Protein AF-0000000080763235 (afdb_homodimer)

Structure (mmCIF, N/CA/C/O backbone):
data_AF-0000000080763235-model_v1
#
loop_
_entity.id
_entity.type
_entity.pdbx_description
1 polymer 'Spermidine/putrescine ABC transporter, permease protein'
#
loop_
_atom_site.group_PDB
_atom_site.id
_atom_site.type_symbol
_atom_site.label_atom_id
_atom_site.label_alt_id
_atom_site.label_comp_id
_atom_site.label_asym_id
_atom_site.label_entity_id
_atom_site.label_seq_id
_atom_site.pdbx_PDB_ins_code
_atom_site.Cartn_x
_atom_site.Cartn_y
_atom_site.Cartn_z
_atom_site.occupancy
_atom_site.B_iso_or_equiv
_atom_site.auth_seq_id
_atom_site.auth_comp_id
_atom_site.auth_asym_id
_atom_site.auth_atom_id
_atom_site.pdbx_PDB_model_num
ATOM 1 N N . MET A 1 1 ? -54.823 -17.238 -2.303 1 27.61 1 MET A N 1
ATOM 2 C CA . MET A 1 1 ? -54.153 -17.139 -3.596 1 27.61 1 MET A CA 1
ATOM 3 C C . MET A 1 1 ? -52.84 -16.373 -3.471 1 27.61 1 MET A C 1
ATOM 5 O O . MET A 1 1 ? -52.144 -16.158 -4.465 1 27.61 1 MET A O 1
ATOM 9 N N . GLY A 1 2 ? -52.607 -15.569 -2.425 1 39.25 2 GLY A N 1
ATOM 10 C CA . GLY A 1 2 ? -51.455 -14.776 -2.026 1 39.25 2 GLY A CA 1
ATOM 11 C C . GLY A 1 2 ? -50.253 -15.62 -1.646 1 39.25 2 GLY A C 1
ATOM 12 O O . GLY A 1 2 ? -49.12 -15.134 -1.652 1 39.25 2 GLY A O 1
ATOM 13 N N . GLY A 1 3 ? -50.423 -16.746 -1.035 1 42.85 3 GLY A N 1
ATOM 14 C CA . GLY A 1 3 ? -49.399 -17.652 -0.54 1 42.85 3 GLY A CA 1
ATOM 15 C C . GLY A 1 3 ? -48.597 -18.308 -1.647 1 42.85 3 GLY A C 1
ATOM 16 O O . GLY A 1 3 ? -47.477 -18.77 -1.42 1 42.85 3 GLY A O 1
ATOM 17 N N . GLY A 1 4 ? -49.238 -18.715 -2.747 1 41.05 4 GLY A N 1
ATOM 18 C CA . GLY A 1 4 ? -48.616 -19.457 -3.832 1 41.05 4 GLY A CA 1
ATOM 19 C C . GLY A 1 4 ? -47.554 -18.661 -4.567 1 41.05 4 GLY A C 1
ATOM 20 O O . GLY A 1 4 ? -46.599 -19.231 -5.098 1 41.05 4 GLY A O 1
ATOM 21 N N . LEU A 1 5 ? -47.858 -17.323 -4.86 1 39.4 5 LEU A N 1
ATOM 22 C CA . LEU A 1 5 ? -46.935 -16.456 -5.584 1 39.4 5 LEU A CA 1
ATOM 23 C C . LEU A 1 5 ? -45.655 -16.236 -4.784 1 39.4 5 LEU A C 1
ATOM 25 O O . LEU A 1 5 ? -44.579 -16.064 -5.362 1 39.4 5 LEU A O 1
ATOM 29 N N . GLU A 1 6 ? -45.792 -16.162 -3.486 1 39.13 6 GLU A N 1
ATOM 30 C CA . GLU A 1 6 ? -44.6 -16.044 -2.651 1 39.13 6 GLU A CA 1
ATOM 31 C C . GLU A 1 6 ? -43.714 -17.28 -2.775 1 39.13 6 GLU A C 1
ATOM 33 O O . GLU A 1 6 ? -42.487 -17.169 -2.818 1 39.13 6 GLU A O 1
ATOM 38 N N . ASN A 1 7 ? -44.302 -18.42 -2.758 1 42.84 7 ASN A N 1
ATOM 39 C CA . ASN A 1 7 ? -43.557 -19.669 -2.88 1 42.84 7 ASN A CA 1
ATOM 40 C C . ASN A 1 7 ? -42.893 -19.795 -4.248 1 42.84 7 ASN A C 1
ATOM 42 O O . ASN A 1 7 ? -41.816 -20.382 -4.369 1 42.84 7 ASN A O 1
ATOM 46 N N . LEU A 1 8 ? -43.574 -19.42 -5.34 1 42.77 8 LEU A N 1
ATOM 47 C CA . LEU A 1 8 ? -42.983 -19.483 -6.673 1 42.77 8 LEU A CA 1
ATOM 48 C C . LEU A 1 8 ? -41.839 -18.484 -6.809 1 42.77 8 LEU A C 1
ATOM 50 O O . LEU A 1 8 ? -40.87 -18.738 -7.527 1 42.77 8 LEU A O 1
ATOM 54 N N . MET A 1 9 ? -41.95 -17.342 -6.162 1 41.04 9 MET A N 1
ATOM 55 C CA . MET A 1 9 ? -40.923 -16.304 -6.171 1 41.04 9 MET A CA 1
ATOM 56 C C . MET A 1 9 ? -39.684 -16.758 -5.406 1 41.04 9 MET A C 1
ATOM 58 O O . MET A 1 9 ? -38.562 -16.395 -5.764 1 41.04 9 MET A O 1
ATOM 62 N N . GLU A 1 10 ? -39.955 -17.441 -4.335 1 45.32 10 GLU A N 1
ATOM 63 C CA . GLU A 1 10 ? -38.859 -18.063 -3.598 1 45.32 10 GLU A CA 1
ATOM 64 C C . GLU A 1 10 ? -38.192 -19.161 -4.422 1 45.32 10 GLU A C 1
ATOM 66 O O . GLU A 1 10 ? -36.979 -19.36 -4.335 1 45.32 10 GLU A O 1
ATOM 71 N N . GLN A 1 11 ? -39.014 -19.91 -5.12 1 45.83 11 GLN A N 1
ATOM 72 C CA . GLN A 1 11 ? -38.477 -20.958 -5.981 1 45.83 11 GLN A CA 1
ATOM 73 C C . GLN A 1 11 ? -37.595 -20.371 -7.079 1 45.83 11 GLN A C 1
ATOM 75 O O . GLN A 1 11 ? -36.571 -20.956 -7.439 1 45.83 11 GLN A O 1
ATOM 80 N N . SER A 1 12 ? -38.027 -19.289 -7.659 1 48.42 12 SER A N 1
ATOM 81 C CA . SER A 1 12 ? -37.332 -18.672 -8.784 1 48.42 12 SER A CA 1
ATOM 82 C C . SER A 1 12 ? -35.978 -18.113 -8.358 1 48.42 12 SER A C 1
ATOM 84 O O . SER A 1 12 ? -35.004 -18.191 -9.11 1 48.42 12 SER A O 1
ATOM 86 N N . TRP A 1 13 ? -35.988 -17.639 -7.222 1 47.38 13 TRP A N 1
ATOM 87 C CA . TRP A 1 13 ? -34.677 -17.23 -6.728 1 47.38 13 TRP A CA 1
ATOM 88 C C . TRP A 1 13 ? -33.84 -18.444 -6.336 1 47.38 13 TRP A C 1
ATOM 90 O O . TRP A 1 13 ? -32.608 -18.384 -6.341 1 47.38 13 TRP A O 1
ATOM 100 N N . LYS A 1 14 ? -34.611 -19.468 -5.812 1 49.83 14 LYS A N 1
ATOM 101 C CA . LYS A 1 14 ? -33.87 -20.699 -5.555 1 49.83 14 LYS A CA 1
ATOM 102 C C . LYS A 1 14 ? -33.184 -21.203 -6.822 1 49.83 14 LYS A C 1
ATOM 104 O O . LYS A 1 14 ? -32.076 -21.74 -6.763 1 49.83 14 LYS A O 1
ATOM 109 N N . GLN A 1 15 ? -33.903 -21.258 -7.848 1 51.08 15 GLN A N 1
ATOM 110 C CA . GLN A 1 15 ? -33.287 -21.564 -9.135 1 51.08 15 GLN A CA 1
ATOM 111 C C . GLN A 1 15 ? -32.194 -20.556 -9.476 1 51.08 15 GLN A C 1
ATOM 113 O O . GLN A 1 15 ? -31.218 -20.894 -10.148 1 51.08 15 GLN A O 1
ATOM 118 N N . ALA A 1 16 ? -32.297 -19.381 -8.994 1 52.48 16 ALA A N 1
ATOM 119 C CA . ALA A 1 16 ? -31.329 -18.295 -9.117 1 52.48 16 ALA A CA 1
ATOM 120 C C . ALA A 1 16 ? -30.116 -18.537 -8.224 1 52.48 16 ALA A C 1
ATOM 122 O O . ALA A 1 16 ? -29.006 -18.104 -8.543 1 52.48 16 ALA A O 1
ATOM 123 N N . LYS A 1 17 ? -30.457 -19.299 -7.274 1 53.36 17 LYS A N 1
ATOM 124 C CA . LYS A 1 17 ? -29.344 -19.641 -6.394 1 53.36 17 LYS A CA 1
ATOM 125 C C . LYS A 1 17 ? -28.231 -20.346 -7.164 1 53.36 17 LYS A C 1
ATOM 127 O O . LYS A 1 17 ? -27.048 -20.134 -6.89 1 53.36 17 LYS A O 1
ATOM 132 N N . ALA A 1 18 ? -28.737 -21.293 -8.023 1 55.39 18 ALA A N 1
ATOM 133 C CA . ALA A 1 18 ? -27.737 -21.988 -8.829 1 55.39 18 ALA A CA 1
ATOM 134 C C . ALA A 1 18 ? -26.921 -21.001 -9.66 1 55.39 18 ALA A C 1
ATOM 136 O O . ALA A 1 18 ? -25.705 -21.154 -9.798 1 55.39 18 ALA A O 1
ATOM 137 N N . VAL A 1 19 ? -27.613 -20.064 -10.225 1 56.13 19 VAL A N 1
ATOM 138 C CA . VAL A 1 19 ? -26.92 -19.076 -11.045 1 56.13 19 VAL A CA 1
ATOM 139 C C . VAL A 1 19 ? -25.998 -18.232 -10.169 1 56.13 19 VAL A C 1
ATOM 141 O O . VAL A 1 19 ? -24.858 -17.95 -10.547 1 56.13 19 VAL A O 1
ATOM 144 N N . PHE A 1 20 ? -26.54 -17.957 -9.072 1 58.16 20 PHE A N 1
ATOM 145 C CA . PHE A 1 20 ? -25.737 -17.158 -8.154 1 58.16 20 PHE A CA 1
ATOM 146 C C . PHE A 1 20 ? -24.589 -17.981 -7.583 1 58.16 20 PHE A C 1
ATOM 148 O O . PHE A 1 20 ? -23.472 -17.481 -7.437 1 58.16 20 PHE A O 1
ATOM 155 N N . ALA A 1 21 ? -24.972 -19.231 -7.297 1 57.74 21 ALA A N 1
ATOM 156 C CA . ALA A 1 21 ? -23.896 -20.118 -6.866 1 57.74 21 ALA A CA 1
ATOM 157 C C . ALA A 1 21 ? -22.85 -20.286 -7.964 1 57.74 21 ALA A C 1
ATOM 159 O O . ALA A 1 21 ? -21.648 -20.309 -7.688 1 57.74 21 ALA A O 1
ATOM 160 N N . ALA A 1 22 ? -23.304 -20.406 -9.133 1 60.34 22 ALA A N 1
ATOM 161 C CA . ALA A 1 22 ? -22.394 -20.495 -10.272 1 60.34 22 ALA A CA 1
ATOM 162 C C . ALA A 1 22 ? -21.587 -19.209 -10.432 1 60.34 22 ALA A C 1
ATOM 164 O O . ALA A 1 22 ? -20.424 -19.246 -10.838 1 60.34 22 ALA A O 1
ATOM 165 N N . ALA A 1 23 ? -22.267 -18.159 -10.005 1 60.14 23 ALA A N 1
ATOM 166 C CA . ALA A 1 23 ? -21.572 -16.877 -10.082 1 60.14 23 ALA A CA 1
ATOM 167 C C . ALA A 1 23 ? -20.553 -16.736 -8.956 1 60.14 23 ALA A C 1
ATOM 169 O O . ALA A 1 23 ? -19.53 -16.066 -9.116 1 60.14 23 ALA A O 1
ATOM 170 N N . LEU A 1 24 ? -20.839 -17.436 -7.895 1 64.59 24 LEU A N 1
ATOM 171 C CA . LEU A 1 24 ? -19.959 -17.38 -6.733 1 64.59 24 LEU A CA 1
ATOM 172 C C . LEU A 1 24 ? -18.776 -18.328 -6.901 1 64.59 24 LEU A C 1
ATOM 174 O O . LEU A 1 24 ? -17.733 -18.144 -6.269 1 64.59 24 LEU A O 1
ATOM 178 N N . GLY A 1 25 ? -18.975 -19.296 -7.677 1 70.27 25 GLY A N 1
ATOM 179 C CA . GLY A 1 25 ? -17.991 -20.356 -7.828 1 70.27 25 GLY A CA 1
ATOM 180 C C . GLY A 1 25 ? -16.63 -19.849 -8.266 1 70.27 25 GLY A C 1
ATOM 181 O O . GLY A 1 25 ? -15.64 -20.02 -7.553 1 70.27 25 GLY A O 1
ATOM 182 N N . PRO A 1 26 ? -16.573 -19.066 -9.23 1 66.28 26 PRO A N 1
ATOM 183 C CA . PRO A 1 26 ? -15.272 -18.704 -9.798 1 66.28 26 PRO A CA 1
ATOM 184 C C . PRO A 1 26 ? -14.474 -17.768 -8.895 1 66.28 26 PRO A C 1
ATOM 186 O O . PRO A 1 26 ? -13.304 -18.032 -8.605 1 66.28 26 PRO A O 1
ATOM 189 N N . PRO A 1 27 ? -15.161 -16.765 -8.355 1 66.29 27 PRO A N 1
ATOM 190 C CA . PRO A 1 27 ? -14.357 -15.884 -7.504 1 66.29 27 PRO A CA 1
ATOM 191 C C . PRO A 1 27 ? -13.922 -16.556 -6.204 1 66.29 27 PRO A C 1
ATOM 193 O O . PRO A 1 27 ? -12.813 -16.314 -5.721 1 66.29 27 PRO A O 1
ATOM 196 N N . LEU A 1 28 ? -14.781 -17.341 -5.685 1 72.82 28 LEU A N 1
ATOM 197 C CA . LEU A 1 28 ? -14.415 -18.046 -4.461 1 72.82 28 LEU A CA 1
ATOM 198 C C . LEU A 1 28 ? -13.299 -19.051 -4.726 1 72.82 28 LEU A C 1
ATOM 200 O O . LEU A 1 28 ? -12.39 -19.205 -3.908 1 72.82 28 LEU A O 1
ATOM 204 N N . VAL A 1 29 ? -13.439 -19.611 -5.853 1 75.4 29 VAL A N 1
ATOM 205 C CA . VAL A 1 29 ? -12.394 -20.55 -6.247 1 75.4 29 VAL A CA 1
ATOM 206 C C . VAL A 1 29 ? -11.07 -19.809 -6.419 1 75.4 29 VAL A C 1
ATOM 208 O O . VAL A 1 29 ? -10.019 -20.297 -5.999 1 75.4 29 VAL A O 1
ATOM 211 N N . TRP A 1 30 ? -11.18 -18.604 -6.914 1 72.96 30 TRP A N 1
ATOM 212 C CA . TRP A 1 30 ? -9.989 -17.781 -7.096 1 72.96 30 TRP A CA 1
ATOM 213 C C . TRP A 1 30 ? -9.355 -17.436 -5.752 1 72.96 30 TRP A C 1
ATOM 215 O O . TRP A 1 30 ? -8.142 -17.577 -5.577 1 72.96 30 TRP A O 1
ATOM 225 N N . LEU A 1 31 ? -10.179 -17.023 -4.865 1 74.56 31 LEU A N 1
ATOM 226 C CA . LEU A 1 31 ? -9.687 -16.632 -3.549 1 74.56 31 LEU A CA 1
ATOM 227 C C . LEU A 1 31 ? -9.062 -17.821 -2.827 1 74.56 31 LEU A C 1
ATOM 229 O O . LEU A 1 31 ? -8.001 -17.692 -2.212 1 74.56 31 LEU A O 1
ATOM 233 N N . VAL A 1 32 ? -9.706 -18.946 -2.946 1 78.21 32 VAL A N 1
ATOM 234 C CA . VAL A 1 32 ? -9.208 -20.134 -2.259 1 78.21 32 VAL A CA 1
ATOM 235 C C . VAL A 1 32 ? -7.93 -20.624 -2.936 1 78.21 32 VAL A C 1
ATOM 237 O O . VAL A 1 32 ? -6.93 -20.892 -2.266 1 78.21 32 VAL A O 1
ATOM 240 N N . LEU A 1 33 ? -7.938 -20.658 -4.235 1 78.19 33 LEU A N 1
ATOM 241 C CA . LEU A 1 33 ? -6.833 -21.246 -4.985 1 78.19 33 LEU A CA 1
ATOM 242 C C . LEU A 1 33 ? -5.627 -20.314 -4.997 1 78.19 33 LEU A C 1
ATOM 244 O O . LEU A 1 33 ? -4.484 -20.769 -4.917 1 78.19 33 LEU A O 1
ATOM 248 N N . PHE A 1 34 ? -5.966 -19.018 -4.993 1 75.7 34 PHE A N 1
ATOM 249 C CA . PHE A 1 34 ? -4.828 -18.137 -5.229 1 75.7 34 PHE A CA 1
ATOM 250 C C . PHE A 1 34 ? -4.508 -17.321 -3.982 1 75.7 34 PHE A C 1
ATOM 252 O O . PHE A 1 34 ? -3.519 -16.586 -3.951 1 75.7 34 PHE A O 1
ATOM 259 N N . PHE A 1 35 ? -5.314 -17.435 -3.033 1 80.38 35 PHE A N 1
ATOM 260 C CA . PHE A 1 35 ? -4.986 -16.746 -1.791 1 80.38 35 PHE A CA 1
ATOM 261 C C . PHE A 1 35 ? -4.783 -17.743 -0.656 1 80.38 35 PHE A C 1
ATOM 263 O O . PHE A 1 35 ? -3.669 -17.9 -0.152 1 80.38 35 PHE A O 1
ATOM 270 N N . LEU A 1 36 ? -5.776 -18.568 -0.338 1 85.18 36 LEU A N 1
ATOM 271 C CA . LEU A 1 36 ? -5.723 -19.442 0.829 1 85.18 36 LEU A CA 1
ATOM 272 C C . LEU A 1 36 ? -4.726 -20.575 0.614 1 85.18 36 LEU A C 1
ATOM 274 O O . LEU A 1 36 ? -3.979 -20.932 1.528 1 85.18 36 LEU A O 1
ATOM 278 N N . ALA A 1 37 ? -4.681 -21.071 -0.593 1 89.2 37 ALA A N 1
ATOM 279 C CA . ALA A 1 37 ? -3.796 -22.2 -0.867 1 89.2 37 ALA A CA 1
ATOM 280 C C . ALA A 1 37 ? -2.331 -21.782 -0.779 1 89.2 37 ALA A C 1
ATOM 282 O O . ALA A 1 37 ? -1.54 -22.414 -0.075 1 89.2 37 ALA A O 1
ATOM 283 N N . PRO A 1 38 ? -2.011 -20.673 -1.417 1 91.03 38 PRO A N 1
ATOM 284 C CA . PRO A 1 38 ? -0.614 -20.246 -1.297 1 91.03 38 PRO A CA 1
ATOM 285 C C . PRO A 1 38 ? -0.21 -19.948 0.145 1 91.03 38 PRO A C 1
ATOM 287 O O . PRO A 1 38 ? 0.897 -20.296 0.563 1 91.03 38 PRO A O 1
ATOM 290 N N . MET A 1 39 ? -1.085 -19.383 0.829 1 91.84 39 MET A N 1
ATOM 291 C CA . MET A 1 39 ? -0.8 -19.057 2.224 1 91.84 39 MET A CA 1
ATOM 292 C C . MET A 1 39 ? -0.657 -20.324 3.06 1 91.84 39 MET A C 1
ATOM 294 O O . MET A 1 39 ? 0.182 -20.388 3.96 1 91.84 39 MET A O 1
ATOM 298 N N . ALA A 1 40 ? -1.469 -21.314 2.76 1 93.34 40 ALA A N 1
ATOM 299 C CA . ALA A 1 40 ? -1.396 -22.589 3.469 1 93.34 40 ALA A CA 1
ATOM 300 C C . ALA A 1 40 ? -0.072 -23.296 3.191 1 93.34 40 ALA A C 1
ATOM 302 O O . ALA A 1 40 ? 0.506 -23.918 4.086 1 93.34 40 ALA A O 1
ATOM 303 N N . ILE A 1 41 ? 0.383 -23.156 2.014 1 92.53 41 ILE A N 1
ATOM 304 C CA . ILE A 1 41 ? 1.646 -23.774 1.625 1 92.53 41 ILE A CA 1
ATOM 305 C C . ILE A 1 41 ? 2.796 -23.122 2.388 1 92.53 41 ILE A C 1
ATOM 307 O O . ILE A 1 41 ? 3.645 -23.814 2.956 1 92.53 41 ILE A O 1
ATOM 311 N N . VAL A 1 42 ? 2.775 -21.81 2.426 1 93.13 42 VAL A N 1
ATOM 312 C CA . VAL A 1 42 ? 3.83 -21.093 3.135 1 93.13 42 VAL A CA 1
ATOM 313 C C . VAL A 1 42 ? 3.74 -21.387 4.63 1 93.13 42 VAL A C 1
ATOM 315 O O . VAL A 1 42 ? 4.762 -21.482 5.314 1 93.13 42 VAL A O 1
ATOM 318 N N . TRP A 1 43 ? 2.524 -21.525 5.102 1 95.57 43 TRP A N 1
ATOM 319 C CA . TRP A 1 43 ? 2.344 -21.912 6.497 1 95.57 43 TRP A CA 1
ATOM 320 C C . TRP A 1 43 ? 2.953 -23.285 6.764 1 95.57 43 TRP A C 1
ATOM 322 O O . TRP A 1 43 ? 3.613 -23.49 7.785 1 95.57 43 TRP A O 1
ATOM 332 N N . ALA A 1 44 ? 2.774 -24.228 5.881 1 95.35 44 ALA A N 1
ATOM 333 C CA . ALA A 1 44 ? 3.354 -25.562 6.015 1 95.35 44 ALA A CA 1
ATOM 334 C C . ALA A 1 44 ? 4.879 -25.503 5.987 1 95.35 44 ALA A C 1
ATOM 336 O O . ALA A 1 44 ? 5.548 -26.229 6.725 1 95.35 44 ALA A O 1
ATOM 337 N N . TYR A 1 45 ? 5.413 -24.621 5.14 1 95.17 45 TYR A N 1
ATOM 338 C CA . TYR A 1 45 ? 6.859 -24.45 5.051 1 95.17 45 TYR A CA 1
ATOM 339 C C . TYR A 1 45 ? 7.442 -24.029 6.394 1 95.17 45 TYR A C 1
ATOM 341 O O . TYR A 1 45 ? 8.592 -24.346 6.706 1 95.17 45 TYR A O 1
ATOM 349 N N . SER A 1 46 ? 6.619 -23.313 7.209 1 96.95 46 SER A N 1
ATOM 350 C CA . SER A 1 46 ? 7.112 -22.806 8.486 1 96.95 46 SER A CA 1
ATOM 351 C C . SER A 1 46 ? 7.456 -23.947 9.437 1 96.95 46 SER A C 1
ATOM 353 O O . SER A 1 46 ? 8.171 -23.747 10.421 1 96.95 46 SER A O 1
ATOM 355 N N . PHE A 1 47 ? 6.968 -25.156 9.141 1 97.54 47 PHE A N 1
ATOM 356 C CA . PHE A 1 47 ? 7.236 -26.326 9.97 1 97.54 47 PHE A CA 1
ATOM 357 C C . PHE A 1 47 ? 8.237 -27.253 9.292 1 97.54 47 PHE A C 1
ATOM 359 O O . PHE A 1 47 ? 8.33 -28.433 9.635 1 97.54 47 PHE A O 1
ATOM 366 N N . GLY A 1 48 ? 9.002 -26.708 8.299 1 95.92 48 GLY A N 1
ATOM 367 C CA . GLY A 1 48 ? 9.927 -27.539 7.544 1 95.92 48 GLY A CA 1
ATOM 368 C C . GLY A 1 48 ? 11.363 -27.057 7.625 1 95.92 48 GLY A C 1
ATOM 369 O O . GLY A 1 48 ? 11.708 -26.26 8.5 1 95.92 48 GLY A O 1
ATOM 370 N N . HIS A 1 49 ? 12.203 -27.688 6.813 1 94.97 49 HIS A N 1
ATOM 371 C CA . HIS A 1 49 ? 13.604 -27.309 6.664 1 94.97 49 HIS A CA 1
ATOM 372 C C .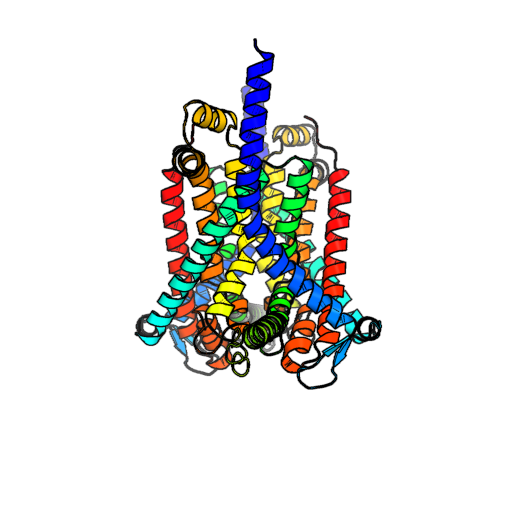 HIS A 1 49 ? 14.08 -27.511 5.23 1 94.97 49 HIS A C 1
ATOM 374 O O . HIS A 1 49 ? 13.47 -28.265 4.468 1 94.97 49 HIS A O 1
ATOM 380 N N . ASN A 1 50 ? 15.09 -26.783 4.9 1 92.61 50 ASN A N 1
ATOM 381 C CA . ASN A 1 50 ? 15.648 -26.881 3.556 1 92.61 50 ASN A CA 1
ATOM 382 C C . ASN A 1 50 ? 16.41 -28.189 3.36 1 92.61 50 ASN A C 1
ATOM 384 O O . ASN A 1 50 ? 17.257 -28.548 4.18 1 92.61 50 ASN A O 1
ATOM 388 N N . VAL A 1 51 ? 16.114 -29.056 2.428 1 90.44 51 VAL A N 1
ATOM 389 C CA . VAL A 1 51 ? 16.854 -30.263 2.078 1 90.44 51 VAL A CA 1
ATOM 390 C C . VAL A 1 51 ? 17.707 -30.005 0.838 1 90.44 51 VAL A C 1
ATOM 392 O O . VAL A 1 51 ? 18.779 -30.594 0.681 1 90.44 51 VAL A O 1
ATOM 395 N N . GLY A 1 52 ? 17.67 -28.84 0.144 1 82.7 52 GLY A N 1
ATOM 396 C CA . GLY A 1 52 ? 18.399 -28.383 -1.028 1 82.7 52 GLY A CA 1
ATOM 397 C C . GLY A 1 52 ? 18.154 -26.92 -1.35 1 82.7 52 GLY A C 1
ATOM 398 O O . GLY A 1 52 ? 17.709 -26.156 -0.49 1 82.7 52 GLY A O 1
ATOM 399 N 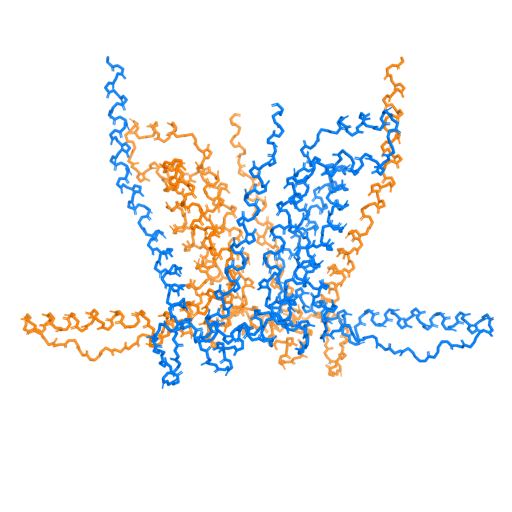N . LEU A 1 53 ? 18.598 -26.695 -2.493 1 74.17 53 LEU A N 1
ATOM 400 C CA . LEU A 1 53 ? 18.496 -25.298 -2.902 1 74.17 53 LEU A CA 1
AT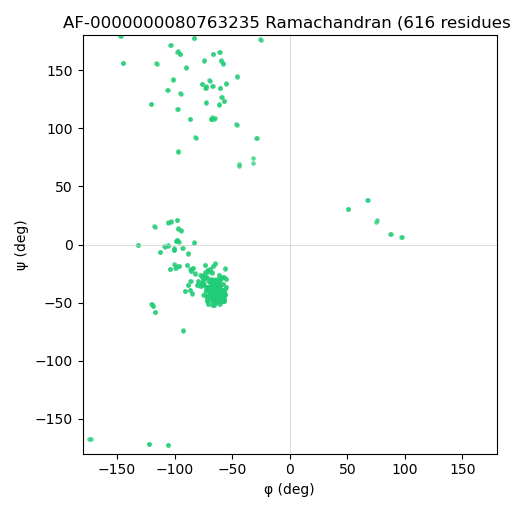OM 401 C C . LEU A 1 53 ? 17.041 -24.902 -3.128 1 74.17 53 LEU A C 1
ATOM 403 O O . LEU A 1 53 ? 16.653 -23.765 -2.854 1 74.17 53 LEU A O 1
ATOM 407 N N . THR A 1 54 ? 16.201 -25.878 -3.547 1 77 54 THR A N 1
ATOM 408 C CA . THR A 1 54 ? 14.84 -25.496 -3.905 1 77 54 THR A CA 1
ATOM 409 C C . THR A 1 54 ? 13.825 -26.421 -3.239 1 77 54 THR A C 1
ATOM 411 O O . THR A 1 54 ? 12.615 -26.228 -3.38 1 77 54 THR A O 1
ATOM 414 N N . GLU A 1 55 ? 14.357 -27.343 -2.511 1 85.55 55 GLU A N 1
ATOM 415 C CA . GLU A 1 55 ? 13.461 -28.337 -1.928 1 85.55 55 GLU A CA 1
ATOM 416 C C . GLU A 1 55 ? 13.28 -28.106 -0.431 1 85.55 55 GLU A C 1
ATOM 418 O O . GLU A 1 55 ? 14.249 -27.844 0.284 1 85.55 55 GLU A O 1
ATOM 423 N N . ILE A 1 56 ? 12.006 -28.15 -0.057 1 90.89 56 ILE A N 1
ATOM 424 C CA . ILE A 1 56 ? 11.648 -27.956 1.344 1 90.89 56 ILE A CA 1
ATOM 425 C C . ILE A 1 56 ? 10.918 -29.192 1.866 1 90.89 56 ILE A C 1
ATOM 427 O O . ILE A 1 56 ? 9.955 -29.658 1.252 1 90.89 56 ILE A O 1
ATOM 431 N N . ALA A 1 57 ? 11.479 -29.791 2.897 1 92.65 57 ALA A N 1
ATOM 432 C CA . ALA A 1 57 ? 10.832 -30.922 3.556 1 92.65 57 ALA A CA 1
ATOM 433 C C . ALA A 1 57 ? 10.024 -30.462 4.766 1 92.65 57 ALA A C 1
ATOM 435 O O . ALA A 1 57 ? 10.532 -29.729 5.618 1 92.65 57 ALA A O 1
ATOM 436 N N . ILE A 1 58 ? 8.824 -30.927 4.766 1 92.84 58 ILE A N 1
ATOM 437 C CA . ILE A 1 58 ? 7.966 -30.584 5.895 1 92.84 58 ILE A CA 1
ATOM 438 C C . ILE A 1 58 ? 8.176 -31.588 7.026 1 92.84 58 ILE A C 1
ATOM 440 O O . ILE A 1 58 ? 7.841 -32.767 6.888 1 92.84 58 ILE A O 1
ATOM 444 N N . SER A 1 59 ? 8.795 -31.196 8.072 1 91.58 59 SER A N 1
ATOM 445 C CA . SER A 1 59 ? 9.13 -32.074 9.188 1 91.58 59 SER A CA 1
ATOM 446 C C . SER A 1 59 ? 8.087 -31.983 10.296 1 91.58 59 SER A C 1
ATOM 448 O O . SER A 1 59 ? 7.993 -32.874 11.143 1 91.58 59 SER A O 1
ATOM 450 N N . GLY A 1 60 ? 7.304 -30.951 10.298 1 91.88 60 GLY A N 1
ATOM 451 C CA . GLY A 1 60 ? 6.279 -30.788 11.316 1 91.88 60 GLY A CA 1
ATOM 452 C C . GLY A 1 60 ? 6.836 -30.362 12.661 1 91.88 60 GLY A C 1
ATOM 453 O O . GLY A 1 60 ? 6.177 -30.52 13.69 1 91.88 60 GLY A O 1
ATOM 454 N N . THR A 1 61 ? 8.029 -29.834 12.645 1 91.66 61 THR A N 1
ATOM 455 C CA . THR A 1 61 ? 8.651 -29.4 13.891 1 91.66 61 THR A CA 1
ATOM 456 C C . THR A 1 61 ? 8.449 -27.902 14.103 1 91.66 61 THR A C 1
ATOM 458 O O . THR A 1 61 ? 8.081 -27.182 13.172 1 91.66 61 THR A O 1
ATOM 461 N N . PHE A 1 62 ? 8.73 -27.492 15.345 1 95.85 62 PHE A N 1
ATOM 462 C CA . PHE A 1 62 ? 8.578 -26.087 15.704 1 95.85 62 PHE A CA 1
ATOM 463 C C . PHE A 1 62 ? 9.935 -25.395 15.768 1 95.85 62 PHE A C 1
ATOM 465 O O . PHE A 1 62 ? 10.072 -24.343 16.396 1 95.85 62 PHE A O 1
ATOM 472 N N . HIS A 1 63 ? 10.896 -25.974 15.14 1 96.24 63 HIS A N 1
ATOM 473 C CA . HIS A 1 63 ? 12.266 -25.477 15.206 1 96.24 63 HIS A CA 1
ATOM 474 C C . HIS A 1 63 ? 12.358 -24.045 14.691 1 96.24 63 HIS A C 1
ATOM 476 O O . HIS A 1 63 ? 13.041 -23.209 15.288 1 96.24 63 HIS A O 1
ATOM 482 N N . ASN A 1 64 ? 11.665 -23.754 13.609 1 97.62 64 ASN A N 1
ATOM 483 C CA . ASN A 1 64 ? 11.711 -22.412 13.036 1 97.62 64 ASN A CA 1
ATOM 484 C C . ASN A 1 64 ? 11.065 -21.385 13.962 1 97.62 64 ASN A C 1
ATOM 486 O O . ASN A 1 64 ? 11.53 -20.248 14.054 1 97.62 64 ASN A O 1
ATOM 490 N N . TYR A 1 65 ? 10.067 -21.821 14.64 1 97.28 65 TYR A N 1
ATOM 491 C CA . TYR A 1 65 ? 9.41 -20.931 15.591 1 97.28 65 TYR A CA 1
ATOM 492 C C . TYR A 1 65 ? 10.277 -20.718 16.826 1 97.28 65 TYR A C 1
ATOM 494 O O . TYR A 1 65 ? 10.299 -19.624 17.396 1 97.28 65 TYR A O 1
ATOM 502 N N . ALA A 1 66 ? 10.948 -21.732 17.228 1 97.12 66 ALA A N 1
ATOM 503 C CA . ALA A 1 66 ? 11.891 -21.599 18.335 1 97.12 66 ALA A CA 1
ATOM 504 C C . ALA A 1 66 ? 13.008 -20.618 17.99 1 97.12 66 ALA A C 1
ATOM 506 O O . ALA A 1 66 ? 13.403 -19.8 18.823 1 97.12 66 ALA A O 1
ATOM 507 N N . ARG A 1 67 ? 13.492 -20.706 16.804 1 96.62 67 ARG A N 1
ATOM 508 C CA . ARG A 1 67 ? 14.519 -19.793 16.313 1 96.62 67 ARG A CA 1
ATOM 509 C C . ARG A 1 67 ? 13.992 -18.363 16.244 1 96.62 67 ARG A C 1
ATOM 511 O O . ARG A 1 67 ? 14.719 -17.413 16.544 1 96.62 67 ARG A O 1
ATOM 518 N N . ALA A 1 68 ? 12.773 -18.214 15.885 1 96.33 68 ALA A N 1
ATOM 519 C CA . ALA A 1 68 ? 12.152 -16.905 15.698 1 96.33 68 ALA A CA 1
ATOM 520 C C . ALA A 1 68 ? 12.01 -16.17 17.028 1 96.33 68 ALA A C 1
ATOM 522 O O . ALA A 1 68 ? 11.894 -14.942 17.056 1 96.33 68 ALA A O 1
ATOM 523 N N . ILE A 1 69 ? 11.971 -16.888 18.157 1 94.6 69 ILE A N 1
ATOM 524 C CA . ILE A 1 69 ? 11.767 -16.246 19.451 1 94.6 69 ILE A CA 1
ATOM 525 C C . ILE A 1 69 ? 13.11 -16.066 20.155 1 94.6 69 ILE A C 1
ATOM 527 O O . ILE A 1 69 ? 13.159 -15.651 21.316 1 94.6 69 ILE A O 1
ATOM 531 N N . GLU A 1 70 ? 14.171 -16.439 19.466 1 96.61 70 GLU A N 1
ATOM 532 C CA . GLU A 1 70 ? 15.488 -16.087 19.989 1 96.61 70 GLU A CA 1
ATOM 533 C C . GLU A 1 70 ? 15.627 -14.578 20.164 1 96.61 70 GLU A C 1
ATOM 535 O O . GLU A 1 70 ? 14.954 -13.804 19.48 1 96.61 70 GLU A O 1
ATOM 540 N N . PRO A 1 71 ? 16.475 -14.159 21.014 1 96.48 71 PRO A N 1
ATOM 541 C CA . PRO A 1 71 ? 16.577 -12.749 21.4 1 96.48 71 PRO A CA 1
ATOM 542 C C . PRO A 1 71 ? 16.787 -11.824 20.204 1 96.48 71 PRO A C 1
ATOM 544 O O . PRO A 1 71 ? 16.227 -10.725 20.162 1 96.48 71 PRO A O 1
ATOM 547 N N . LEU A 1 72 ? 17.52 -12.268 19.266 1 94.81 72 LEU A N 1
ATOM 548 C CA . LEU A 1 72 ? 17.817 -11.444 18.099 1 94.81 72 LEU A CA 1
ATOM 549 C C . LEU A 1 72 ? 16.538 -11.074 17.355 1 94.81 72 LEU A C 1
ATOM 551 O O . LEU A 1 72 ? 16.288 -9.897 17.089 1 94.81 72 LEU A O 1
ATOM 555 N N . TYR A 1 73 ? 15.761 -12.056 17.071 1 95.96 73 TYR A N 1
ATOM 556 C CA . TYR A 1 73 ? 14.56 -11.827 16.277 1 95.96 73 TYR A CA 1
ATOM 557 C C . TYR A 1 73 ? 13.436 -11.263 17.137 1 95.96 73 TYR A C 1
ATOM 559 O O . TYR A 1 73 ? 12.634 -10.451 16.669 1 95.96 73 TYR A O 1
ATOM 567 N N . LEU A 1 74 ? 13.413 -11.64 18.386 1 95.39 74 LEU A N 1
ATOM 568 C CA . LEU A 1 74 ? 12.42 -11.087 19.299 1 95.39 74 LEU A CA 1
ATOM 569 C C . LEU A 1 74 ? 12.613 -9.584 19.467 1 95.39 74 LEU A C 1
ATOM 571 O O . LEU A 1 74 ? 11.638 -8.831 19.528 1 95.39 74 LEU A O 1
ATOM 575 N N . LYS A 1 75 ? 13.812 -9.178 19.555 1 95.83 75 LYS A N 1
ATOM 576 C CA . LYS A 1 75 ? 14.12 -7.755 19.664 1 95.83 75 LYS A CA 1
ATOM 577 C C . LYS A 1 75 ? 13.633 -6.991 18.436 1 95.83 75 LYS A C 1
ATOM 579 O O . LYS A 1 75 ? 13.129 -5.872 18.553 1 95.83 75 LYS A O 1
ATOM 584 N N . ILE A 1 76 ? 13.75 -7.57 17.314 1 95.75 76 ILE A N 1
ATOM 585 C CA . ILE A 1 76 ? 13.341 -6.924 16.072 1 95.75 76 ILE A CA 1
ATOM 586 C C . ILE A 1 76 ? 11.817 -6.859 16.002 1 95.75 76 ILE A C 1
ATOM 588 O O . ILE A 1 76 ? 11.251 -5.862 15.548 1 95.75 76 ILE A O 1
ATOM 592 N N . PHE A 1 77 ? 11.177 -7.926 16.454 1 96.26 77 PHE A N 1
ATOM 593 C CA . PHE A 1 77 ? 9.721 -7.916 16.524 1 96.26 77 PHE A CA 1
ATOM 594 C C . PHE A 1 77 ? 9.231 -6.819 17.461 1 96.26 77 PHE A C 1
ATOM 596 O O . PHE A 1 77 ? 8.327 -6.057 17.114 1 96.26 77 PHE A O 1
ATOM 603 N N . LEU A 1 78 ? 9.809 -6.744 18.593 1 96.06 78 LEU A N 1
ATOM 604 C CA . LEU A 1 78 ? 9.41 -5.749 19.582 1 96.06 78 LEU A CA 1
ATOM 605 C C . LEU A 1 78 ? 9.686 -4.337 19.074 1 96.06 78 LEU A C 1
ATOM 607 O O . LEU A 1 78 ? 8.888 -3.425 19.3 1 96.06 78 LEU A O 1
ATOM 611 N N . LYS A 1 79 ? 10.757 -4.196 18.447 1 96.8 79 LYS A N 1
ATOM 612 C CA . LYS A 1 79 ? 11.071 -2.906 17.841 1 96.8 79 LYS A CA 1
ATOM 613 C C . LYS A 1 79 ? 10.025 -2.518 16.799 1 96.8 79 LYS A C 1
ATOM 615 O O . LYS A 1 79 ? 9.607 -1.36 16.733 1 96.8 79 LYS A O 1
ATOM 620 N N . SER A 1 80 ? 9.664 -3.488 15.984 1 97.29 80 SER A N 1
ATOM 621 C CA . SER A 1 80 ? 8.643 -3.237 14.972 1 97.29 80 SER A CA 1
ATOM 622 C C . SER A 1 80 ? 7.327 -2.805 15.609 1 97.29 80 SER A C 1
ATOM 624 O O . SER A 1 80 ? 6.672 -1.878 15.128 1 97.29 80 SER A O 1
ATOM 626 N N . VAL A 1 81 ? 6.959 -3.448 16.684 1 96.82 81 VAL A N 1
ATOM 627 C CA . VAL A 1 81 ? 5.743 -3.098 17.411 1 96.82 81 VAL A CA 1
ATOM 628 C C . VAL A 1 81 ? 5.87 -1.687 17.981 1 96.82 81 VAL A C 1
ATOM 630 O O . VAL A 1 81 ? 4.933 -0.89 17.897 1 96.82 81 VAL A O 1
ATOM 633 N N . TRP A 1 82 ? 7.018 -1.409 18.476 1 97.37 82 TRP A N 1
ATOM 634 C CA . TRP A 1 82 ? 7.275 -0.1 19.066 1 97.37 82 TRP A CA 1
ATOM 635 C C . TRP A 1 82 ? 7.215 0.996 18.008 1 97.37 82 TRP A C 1
ATOM 637 O O . TRP A 1 82 ? 6.586 2.036 18.216 1 97.37 82 TRP A O 1
ATOM 647 N N . VAL A 1 83 ? 7.823 0.802 16.911 1 98.07 83 VAL A N 1
ATOM 648 C CA . VAL A 1 83 ? 7.847 1.779 15.827 1 98.07 83 VAL A CA 1
ATOM 649 C C . VAL A 1 83 ? 6.436 1.976 15.277 1 98.07 83 VAL A C 1
ATOM 651 O O . VAL A 1 83 ? 6.011 3.108 15.031 1 98.07 83 VAL A O 1
ATOM 654 N N . ALA A 1 84 ? 5.71 0.885 15.101 1 97.69 84 ALA A N 1
ATOM 655 C CA . ALA A 1 84 ? 4.332 0.971 14.623 1 97.69 84 ALA A CA 1
ATOM 656 C C . ALA A 1 84 ? 3.45 1.714 15.623 1 97.69 84 ALA A C 1
ATOM 658 O O . ALA A 1 84 ? 2.604 2.522 15.232 1 97.69 84 ALA A O 1
ATOM 659 N N . GLY A 1 85 ? 3.679 1.396 16.882 1 97.71 85 GLY A N 1
ATOM 660 C CA . GLY A 1 85 ? 2.935 2.083 17.925 1 97.71 85 GLY A CA 1
ATOM 661 C C . GLY A 1 85 ? 3.224 3.571 17.983 1 97.71 85 GLY A C 1
ATOM 662 O O . GLY A 1 85 ? 2.302 4.385 18.079 1 97.71 85 GLY A O 1
ATOM 663 N N . LEU A 1 86 ? 4.454 3.892 17.963 1 98.31 86 LEU A N 1
ATOM 664 C CA . LEU A 1 86 ? 4.85 5.296 17.99 1 98.31 86 LEU A CA 1
ATOM 665 C C . LEU A 1 86 ? 4.315 6.035 16.768 1 98.31 86 LEU A C 1
ATOM 667 O O . LEU A 1 86 ? 3.831 7.164 16.884 1 98.31 86 LEU A O 1
ATOM 671 N N . THR A 1 87 ? 4.406 5.433 15.603 1 97.99 87 THR A N 1
ATOM 672 C CA . THR A 1 87 ? 3.858 6.001 14.376 1 97.99 87 THR A CA 1
ATOM 673 C C . THR A 1 87 ? 2.362 6.262 14.522 1 97.99 87 THR A C 1
ATOM 675 O O . THR A 1 87 ? 1.881 7.348 14.191 1 97.99 87 THR A O 1
ATOM 678 N N . THR A 1 88 ? 1.683 5.28 15.044 1 97.77 88 THR A N 1
ATOM 679 C CA . THR A 1 88 ? 0.242 5.394 15.24 1 97.77 88 THR A CA 1
ATOM 680 C C . THR A 1 88 ? -0.083 6.512 16.226 1 97.77 88 THR A C 1
ATOM 682 O O . THR A 1 88 ? -0.987 7.315 15.986 1 97.77 88 THR A O 1
ATOM 685 N N . GLY A 1 89 ? 0.668 6.556 17.311 1 97.63 89 GLY A N 1
ATOM 686 C CA . GLY A 1 89 ? 0.486 7.614 18.292 1 97.63 89 GLY A CA 1
ATOM 687 C C . GLY A 1 89 ? 0.722 9.001 17.725 1 97.63 89 GLY A C 1
ATOM 688 O O . GLY A 1 89 ? -0.057 9.922 17.978 1 97.63 89 GLY A O 1
ATOM 689 N N . LEU A 1 90 ? 1.729 9.137 16.981 1 95.92 90 LEU A N 1
ATOM 690 C CA . LEU A 1 90 ? 2.04 10.427 16.375 1 95.92 90 LEU A CA 1
ATOM 691 C C . LEU A 1 90 ? 0.975 10.819 15.356 1 95.92 90 LEU A C 1
ATOM 693 O O . LEU A 1 90 ? 0.584 11.986 15.279 1 95.92 90 LEU A O 1
ATOM 697 N N . CYS A 1 91 ? 0.519 9.856 14.576 1 95.17 91 CYS A N 1
ATOM 698 C CA . CYS A 1 91 ? -0.558 10.13 13.631 1 95.17 91 CYS A CA 1
ATOM 699 C C . CYS A 1 91 ? -1.821 10.575 14.357 1 95.17 91 CYS A C 1
ATOM 701 O O . CYS A 1 91 ? -2.566 11.419 13.856 1 95.17 91 CYS A O 1
ATOM 703 N N . LEU A 1 92 ? -2.072 9.962 15.506 1 95.03 92 LEU A N 1
ATOM 704 C CA . LEU A 1 92 ? -3.242 10.349 16.286 1 95.03 92 LEU A CA 1
ATOM 705 C C . LEU A 1 92 ? -3.098 11.773 16.812 1 95.03 92 LEU A C 1
ATOM 707 O O . LEU A 1 92 ? -4.03 12.574 16.708 1 95.03 92 LEU A O 1
ATOM 711 N N . VAL A 1 93 ? -1.953 12.092 17.324 1 92.28 93 VAL A N 1
ATOM 712 C CA . VAL A 1 93 ? -1.7 13.402 17.915 1 92.28 93 VAL A CA 1
ATOM 713 C C . VAL A 1 93 ? -1.788 14.48 16.837 1 92.28 93 VAL A C 1
ATOM 715 O O . VAL A 1 93 ? -2.351 15.553 17.069 1 92.28 93 VAL A O 1
ATOM 718 N N . ILE A 1 94 ? -1.319 14.177 15.675 1 89.93 94 ILE A N 1
ATOM 719 C CA . ILE A 1 94 ? -1.316 15.148 14.586 1 89.93 94 ILE A CA 1
ATOM 720 C C . ILE A 1 94 ? -2.667 15.128 13.874 1 89.93 94 ILE A C 1
ATOM 722 O O . ILE A 1 94 ? -3.216 16.181 13.542 1 89.93 94 ILE A O 1
ATOM 726 N N . GLY A 1 95 ? -3.192 13.929 13.661 1 91.18 95 GLY A N 1
ATOM 727 C CA . GLY A 1 95 ? -4.397 13.745 12.867 1 91.18 95 GLY A CA 1
ATOM 728 C C . GLY A 1 95 ? -5.649 14.251 13.559 1 91.18 95 GLY A C 1
ATOM 729 O O . GLY A 1 95 ? -6.584 14.714 12.901 1 91.18 95 GLY A O 1
ATOM 730 N N . PHE A 1 96 ? -5.69 14.194 14.883 1 90.7 96 PHE A N 1
ATOM 731 C CA . PHE A 1 96 ? -6.894 14.582 15.609 1 90.7 96 PHE A CA 1
ATOM 732 C C . PHE A 1 96 ? -7.175 16.07 15.436 1 90.7 96 PHE A C 1
ATOM 734 O O . PHE A 1 96 ? -8.276 16.458 15.04 1 90.7 96 PHE A O 1
ATOM 741 N N . PRO A 1 97 ? -6.204 16.924 15.696 1 86.21 97 PRO A N 1
ATOM 742 C CA . PRO A 1 97 ? -6.456 18.349 15.472 1 86.21 97 PRO A CA 1
ATOM 743 C C . PRO A 1 97 ? -6.789 18.667 14.016 1 86.21 97 PRO A C 1
ATOM 745 O O . PRO A 1 97 ? -7.577 19.576 13.743 1 86.21 97 PRO A O 1
ATOM 748 N N . VAL A 1 98 ? -6.187 17.943 13.12 1 87.31 98 VAL A N 1
ATOM 749 C CA . VAL A 1 98 ? -6.455 18.162 11.703 1 87.31 98 VAL A CA 1
ATOM 750 C C . VAL A 1 98 ? -7.904 17.796 11.388 1 87.31 98 VAL A C 1
ATOM 752 O O . VAL A 1 98 ? -8.615 18.56 10.732 1 87.31 98 VAL A O 1
ATOM 755 N N . ALA A 1 99 ? -8.312 16.634 11.839 1 89.77 99 ALA A N 1
ATOM 756 C CA . ALA A 1 99 ? -9.688 16.196 11.621 1 89.77 99 ALA A CA 1
ATOM 757 C C . ALA A 1 99 ? -10.68 17.172 12.247 1 89.77 99 ALA A C 1
ATOM 759 O O . ALA A 1 99 ? -11.73 17.458 11.666 1 89.77 99 ALA A O 1
ATOM 760 N N . LEU A 1 100 ? -10.361 17.685 13.393 1 85.95 100 LEU A N 1
ATOM 761 C CA . LEU A 1 100 ? -11.212 18.654 14.076 1 85.95 100 LEU A CA 1
ATOM 762 C C . LEU A 1 100 ? -11.32 19.945 13.271 1 85.95 100 LEU A C 1
ATOM 764 O O . LEU A 1 100 ? -12.409 20.507 13.133 1 85.95 100 LEU A O 1
ATOM 768 N N . ALA A 1 101 ? -10.21 20.382 12.814 1 83.98 101 ALA A N 1
ATOM 769 C CA . ALA A 1 101 ? -10.191 21.608 12.02 1 83.98 101 ALA A CA 1
ATOM 770 C C . ALA A 1 101 ? -11.025 21.453 10.752 1 83.98 101 ALA A C 1
ATOM 772 O O . ALA A 1 101 ? -11.737 22.377 10.352 1 83.98 101 ALA A O 1
ATOM 773 N N . ILE A 1 102 ? -10.951 20.37 10.149 1 86.59 102 ILE A N 1
ATOM 774 C CA . ILE A 1 102 ? -11.716 20.113 8.933 1 86.59 102 ILE A CA 1
ATOM 775 C C . ILE A 1 102 ? -13.209 20.096 9.257 1 86.59 102 ILE A C 1
ATOM 777 O O . ILE A 1 102 ? -14.02 20.639 8.503 1 86.59 102 ILE A O 1
ATOM 781 N N . THR A 1 103 ? -13.521 19.503 10.367 1 84.75 103 THR A N 1
ATOM 782 C CA . THR A 1 103 ? -14.913 19.367 10.781 1 84.75 103 THR A CA 1
ATOM 783 C C . THR A 1 103 ? -15.562 20.737 10.952 1 84.75 103 THR A C 1
ATOM 785 O O . THR A 1 103 ? -16.748 20.909 10.662 1 84.75 103 THR A O 1
ATOM 788 N N . PHE A 1 104 ? -14.835 21.717 11.3 1 81.6 104 PHE A N 1
ATOM 789 C CA . PHE A 1 104 ? -15.414 23.018 11.613 1 81.6 104 PHE A CA 1
ATOM 790 C C . PHE A 1 104 ? -15.148 24.013 10.49 1 81.6 104 PHE A C 1
ATOM 792 O O . PHE A 1 104 ? -15.569 25.169 10.565 1 81.6 104 PHE A O 1
ATOM 799 N N . ALA A 1 105 ? -14.474 23.579 9.495 1 83.51 105 ALA A N 1
ATOM 800 C CA . ALA A 1 105 ? -14.208 24.451 8.354 1 83.51 105 ALA A CA 1
ATOM 801 C C . ALA A 1 105 ? -15.457 24.626 7.494 1 83.51 105 ALA A C 1
ATOM 803 O O . ALA A 1 105 ? -16.424 23.872 7.632 1 83.51 105 ALA A O 1
ATOM 804 N N . SER A 1 106 ? -15.422 25.742 6.739 1 86.47 106 SER A N 1
ATOM 805 C CA . SER A 1 106 ? -16.508 25.95 5.787 1 86.47 106 SER A CA 1
ATOM 806 C C . SER A 1 106 ? -16.588 24.807 4.781 1 86.47 106 SER A C 1
ATOM 808 O O . SER A 1 106 ? -15.623 24.06 4.604 1 86.47 106 SER A O 1
ATOM 810 N N . ASP A 1 107 ? -17.679 24.642 4.202 1 85.64 107 ASP A N 1
ATOM 811 C CA . ASP A 1 107 ? -17.898 23.545 3.265 1 85.64 107 ASP A CA 1
ATOM 812 C C . ASP A 1 107 ? -16.873 23.575 2.134 1 85.64 107 ASP A C 1
ATOM 814 O O . ASP A 1 107 ? -16.335 22.535 1.749 1 85.64 107 ASP A O 1
ATOM 818 N N . LYS A 1 108 ? -16.641 24.755 1.668 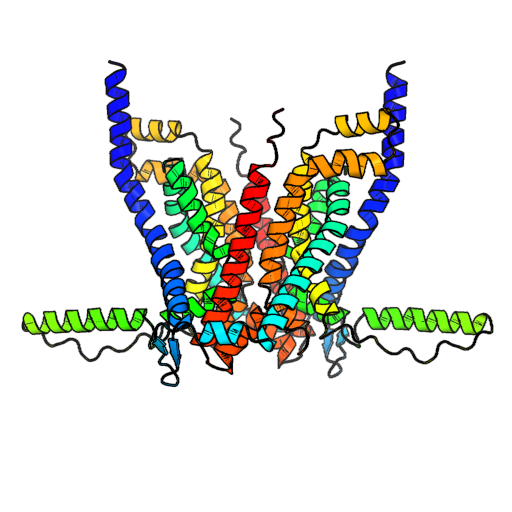1 88.09 108 LYS A N 1
ATOM 819 C CA . LYS A 1 108 ? -15.66 24.883 0.594 1 88.09 108 LYS A CA 1
ATOM 820 C C . LYS A 1 108 ? -14.259 24.529 1.085 1 88.09 108 LYS A C 1
ATOM 822 O O . LYS A 1 108 ? -13.532 23.788 0.42 1 88.09 108 LYS A O 1
ATOM 827 N N . ALA A 1 109 ? -13.872 24.977 2.206 1 85 109 ALA A N 1
ATOM 828 C CA . ALA A 1 109 ? -12.557 24.693 2.775 1 85 109 ALA A CA 1
ATOM 829 C C . ALA A 1 109 ? -12.419 23.214 3.124 1 85 109 ALA A C 1
ATOM 831 O O . ALA A 1 109 ? -11.346 22.628 2.958 1 85 109 ALA A O 1
ATOM 832 N N . LYS A 1 110 ? -13.535 22.619 3.573 1 87.79 110 LYS A N 1
ATOM 833 C CA . LYS A 1 110 ? -13.568 21.2 3.918 1 87.79 110 LYS A CA 1
ATOM 834 C C . LYS A 1 110 ? -13.17 20.336 2.725 1 87.79 110 LYS A C 1
ATOM 836 O O . LYS A 1 110 ? -12.335 19.438 2.853 1 87.79 110 LYS A O 1
ATOM 841 N N . ALA A 1 111 ? -13.68 20.726 1.677 1 85.62 111 ALA A N 1
ATOM 842 C CA . ALA A 1 111 ? -13.416 19.963 0.46 1 85.62 111 ALA A CA 1
ATOM 843 C C . ALA A 1 111 ? -11.948 20.062 0.058 1 85.62 111 ALA A C 1
ATOM 845 O O . ALA A 1 111 ? -11.323 19.057 -0.287 1 85.62 111 ALA A O 1
ATOM 846 N N . TRP A 1 112 ? -11.411 21.21 0.167 1 83.99 112 TRP A N 1
ATOM 847 C CA . TRP A 1 112 ? -10.02 21.423 -0.218 1 83.99 112 TRP A CA 1
ATOM 848 C C . TRP A 1 112 ? -9.073 20.737 0.761 1 83.99 112 TRP A C 1
ATOM 850 O O . TRP A 1 112 ? -8.06 20.163 0.355 1 83.99 112 TRP A O 1
ATOM 860 N N . LEU A 1 113 ? -9.434 20.795 1.998 1 84.93 113 LEU A N 1
ATOM 861 C CA . LEU A 1 113 ? -8.572 20.2 3.013 1 84.93 113 LEU A CA 1
ATOM 862 C C . LEU A 1 113 ? -8.572 18.679 2.902 1 84.93 113 LEU A C 1
ATOM 864 O O . LEU A 1 113 ? -7.522 18.043 3.024 1 84.93 113 LEU A O 1
ATOM 868 N N . LEU A 1 114 ? -9.703 18.149 2.615 1 84.48 114 LEU A N 1
ATOM 869 C CA . LEU A 1 114 ? -9.793 16.704 2.437 1 84.48 114 LEU A CA 1
ATOM 870 C C . LEU A 1 114 ? -9.044 16.262 1.185 1 84.48 114 LEU A C 1
ATOM 872 O O . LEU A 1 114 ? -8.382 15.222 1.186 1 84.48 114 LEU A O 1
ATOM 876 N N . LEU A 1 115 ? -9.099 17.071 0.201 1 80.7 115 LEU A N 1
ATOM 877 C CA . LEU A 1 115 ? -8.373 16.783 -1.032 1 80.7 115 LEU A CA 1
ATOM 878 C C . LEU A 1 115 ? -6.868 16.776 -0.787 1 80.7 115 LEU A C 1
ATOM 880 O O . LEU A 1 115 ? -6.157 15.902 -1.29 1 80.7 115 LEU A O 1
ATOM 884 N N . LEU A 1 116 ? -6.446 17.694 -0.024 1 81.74 116 LEU A N 1
ATOM 885 C CA . LEU A 1 116 ? -5.022 17.805 0.269 1 81.74 116 LEU A CA 1
ATOM 886 C C . LEU A 1 116 ? -4.533 16.597 1.061 1 81.74 116 LEU A C 1
ATOM 888 O O . LEU A 1 116 ? -3.409 16.132 0.863 1 81.74 116 LEU A O 1
ATOM 892 N N . ILE A 1 117 ? -5.386 16.112 1.927 1 83.44 117 ILE A N 1
ATOM 893 C CA . ILE A 1 117 ? -5.03 14.973 2.766 1 83.44 117 ILE A CA 1
ATOM 894 C C . ILE A 1 117 ? -5.012 13.699 1.926 1 83.44 117 ILE A C 1
ATOM 896 O O . ILE A 1 117 ? -4.187 12.81 2.152 1 83.44 117 ILE A O 1
ATOM 900 N N . MET A 1 118 ? -5.804 13.661 0.888 1 79.91 118 MET A N 1
ATOM 901 C CA . MET A 1 118 ? -5.935 12.455 0.076 1 79.91 118 MET A CA 1
ATOM 902 C C . MET A 1 118 ? -4.909 12.444 -1.052 1 79.91 118 MET A C 1
ATOM 904 O O . MET A 1 118 ? -4.646 11.398 -1.648 1 79.91 118 MET A O 1
ATOM 908 N N . LEU A 1 119 ? -4.34 13.548 -1.365 1 79.88 119 LEU A N 1
ATOM 909 C CA . LEU A 1 119 ? -3.435 13.711 -2.497 1 79.88 119 LEU A CA 1
ATOM 910 C C . LEU A 1 119 ? -2.268 12.733 -2.405 1 79.88 119 LEU A C 1
ATOM 912 O O . LEU A 1 119 ? -1.908 12.095 -3.396 1 79.88 119 LEU A O 1
ATOM 916 N N . PRO A 1 120 ? -1.657 12.528 -1.254 1 79.01 120 PRO A N 1
ATOM 917 C CA . PRO A 1 120 ? -0.54 11.59 -1.125 1 79.01 120 PRO A CA 1
ATOM 918 C C . PRO A 1 120 ? -0.93 10.155 -1.475 1 79.01 120 PRO A C 1
ATOM 920 O O . PRO A 1 120 ? -0.093 9.382 -1.949 1 79.01 120 PRO A O 1
ATOM 923 N N . PHE A 1 121 ? -2.208 9.841 -1.314 1 75.38 121 PHE A N 1
ATOM 924 C CA . PHE A 1 121 ? -2.669 8.483 -1.576 1 75.38 121 PHE A CA 1
ATOM 925 C C . PHE A 1 121 ? -2.669 8.19 -3.071 1 75.38 121 PHE A C 1
ATOM 927 O O . PHE A 1 121 ? -2.594 7.03 -3.482 1 75.38 121 PHE A O 1
ATOM 934 N N . TRP A 1 122 ? -2.709 9.294 -3.757 1 76.3 122 TRP A N 1
ATOM 935 C CA . TRP A 1 122 ? -2.79 9.115 -5.203 1 76.3 122 TRP A CA 1
ATOM 936 C C . TRP A 1 122 ? -1.402 9.127 -5.832 1 76.3 122 TRP A C 1
ATOM 938 O O . TRP A 1 122 ? -1.255 8.886 -7.033 1 76.3 122 TRP A O 1
ATOM 948 N N . THR A 1 123 ? -0.49 9.355 -4.936 1 83.63 123 THR A N 1
ATOM 949 C CA . THR A 1 123 ? 0.891 9.357 -5.406 1 83.63 123 THR A CA 1
ATOM 950 C C . THR A 1 123 ? 1.583 8.042 -5.058 1 83.63 123 THR A C 1
ATOM 952 O O . THR A 1 123 ? 1.317 7.453 -4.008 1 83.63 123 THR A O 1
ATOM 955 N N . ASN A 1 124 ? 2.347 7.637 -5.919 1 86.15 124 ASN A N 1
ATOM 956 C CA . ASN A 1 124 ? 3.105 6.404 -5.731 1 86.15 124 ASN A CA 1
ATOM 957 C C . ASN A 1 124 ? 4.027 6.492 -4.519 1 86.15 124 ASN A C 1
ATOM 959 O O . ASN A 1 124 ? 4.698 7.506 -4.315 1 86.15 124 ASN A O 1
ATOM 963 N N . LEU A 1 125 ? 4.024 5.479 -3.748 1 89.24 125 LEU A N 1
ATOM 964 C CA . LEU A 1 125 ? 4.801 5.447 -2.514 1 89.24 125 LEU A CA 1
ATOM 965 C C . LEU A 1 125 ? 6.29 5.605 -2.804 1 89.24 125 LEU A C 1
ATOM 967 O O . LEU A 1 125 ? 7.01 6.252 -2.041 1 89.24 125 LEU A O 1
ATOM 971 N N . LEU A 1 126 ? 6.77 5.009 -3.865 1 90.24 126 LEU A N 1
ATOM 972 C CA . LEU A 1 126 ? 8.18 5.089 -4.232 1 90.24 126 LEU A CA 1
ATOM 973 C C . LEU A 1 126 ? 8.599 6.535 -4.47 1 90.24 126 LEU A C 1
ATOM 975 O O . LEU A 1 126 ? 9.639 6.975 -3.972 1 90.24 126 LEU A O 1
ATOM 979 N N . ILE A 1 127 ? 7.759 7.25 -5.126 1 88.2 127 ILE A N 1
ATOM 980 C CA . ILE A 1 127 ? 8.05 8.638 -5.468 1 88.2 127 ILE A CA 1
ATOM 981 C C . ILE A 1 127 ? 8.043 9.494 -4.203 1 88.2 127 ILE A C 1
ATOM 983 O O . ILE A 1 127 ? 8.931 10.327 -4.006 1 88.2 127 ILE A O 1
ATOM 987 N N . ARG A 1 128 ? 7.106 9.233 -3.405 1 91.67 128 ARG A N 1
ATOM 988 C CA . ARG A 1 128 ? 6.991 9.992 -2.164 1 91.67 128 ARG A CA 1
ATOM 989 C C . ARG A 1 128 ? 8.19 9.741 -1.255 1 91.67 128 ARG A C 1
ATOM 991 O O . ARG A 1 128 ? 8.682 10.662 -0.599 1 91.67 128 ARG A O 1
ATOM 998 N N . THR A 1 129 ? 8.604 8.546 -1.243 1 93.65 129 THR A N 1
ATOM 999 C CA . THR A 1 129 ? 9.729 8.191 -0.384 1 93.65 129 THR A CA 1
ATOM 1000 C C . THR A 1 129 ? 11.018 8.832 -0.89 1 93.65 129 THR A C 1
ATOM 1002 O O . THR A 1 129 ? 11.803 9.365 -0.103 1 93.65 129 THR A O 1
ATOM 1005 N N . TYR A 1 130 ? 11.25 8.859 -2.174 1 92.95 130 TYR A N 1
ATOM 1006 C CA . TYR A 1 130 ? 12.448 9.483 -2.724 1 92.95 130 TYR A CA 1
ATOM 1007 C C . TYR A 1 130 ? 12.405 10.996 -2.547 1 92.95 130 TYR A C 1
ATOM 1009 O O . TYR A 1 130 ? 13.443 11.635 -2.362 1 92.95 130 TYR A O 1
ATOM 1017 N N . ALA A 1 131 ? 11.197 11.517 -2.62 1 93.33 131 ALA A N 1
ATOM 1018 C CA . ALA A 1 131 ? 11.056 12.941 -2.327 1 93.33 131 ALA A CA 1
ATOM 1019 C C . ALA A 1 131 ? 11.511 13.256 -0.905 1 93.33 131 ALA A C 1
ATOM 1021 O O . ALA A 1 131 ? 12.182 14.264 -0.67 1 93.33 131 ALA A O 1
ATOM 1022 N N . LEU A 1 132 ? 11.171 12.401 -0.021 1 93.23 132 LEU A N 1
ATOM 1023 C CA . LEU A 1 132 ? 11.6 12.584 1.361 1 93.23 132 LEU A CA 1
ATOM 1024 C C . LEU A 1 132 ? 13.112 12.431 1.486 1 93.23 132 LEU A C 1
ATOM 1026 O O . LEU A 1 132 ? 13.751 13.15 2.258 1 93.23 132 LEU A O 1
ATOM 1030 N N . ILE A 1 133 ? 13.692 11.484 0.776 1 93.85 133 ILE A N 1
ATOM 1031 C CA . ILE A 1 133 ? 15.138 11.288 0.78 1 93.85 133 ILE A CA 1
ATOM 1032 C C . ILE A 1 133 ? 15.832 12.557 0.29 1 93.85 133 ILE A C 1
ATOM 1034 O O . ILE A 1 133 ? 16.836 12.984 0.865 1 93.85 133 ILE A O 1
ATOM 1038 N N . ALA A 1 134 ? 15.261 13.183 -0.726 1 90.68 134 ALA A N 1
ATOM 1039 C CA . ALA A 1 134 ? 15.84 14.399 -1.291 1 90.68 134 ALA A CA 1
ATOM 1040 C C . ALA A 1 134 ? 15.9 15.513 -0.25 1 90.68 134 ALA A C 1
ATOM 1042 O O . ALA A 1 134 ? 16.84 16.311 -0.239 1 90.68 134 ALA A O 1
ATOM 1043 N N . VAL A 1 135 ? 14.968 15.471 0.62 1 91.56 135 VAL A N 1
ATOM 1044 C CA . VAL A 1 135 ? 14.86 16.536 1.611 1 91.56 135 VAL A CA 1
ATOM 1045 C C . VAL A 1 135 ? 15.751 16.218 2.81 1 91.56 135 VAL A C 1
ATOM 1047 O O . VAL A 1 135 ? 16.369 17.115 3.387 1 91.56 135 VAL A O 1
ATOM 1050 N N . LEU A 1 136 ? 15.937 14.97 3.112 1 93.08 136 LEU A N 1
ATOM 1051 C CA . LEU A 1 136 ? 16.532 14.584 4.387 1 93.08 136 LEU A CA 1
ATOM 1052 C C . LEU A 1 136 ? 18.01 14.246 4.217 1 93.08 136 LEU A C 1
ATOM 1054 O O . LEU A 1 136 ? 18.747 14.155 5.202 1 93.08 136 LEU A O 1
ATOM 1058 N N . ARG A 1 137 ? 18.395 14.024 3.036 1 90.32 137 ARG A N 1
ATOM 1059 C CA . ARG A 1 137 ? 19.79 13.646 2.832 1 90.32 137 ARG A CA 1
ATOM 1060 C C . ARG A 1 137 ? 20.731 14.747 3.308 1 90.32 137 ARG A C 1
ATOM 1062 O O . ARG A 1 137 ? 20.298 15.872 3.566 1 90.32 137 ARG A O 1
ATOM 1069 N N . THR A 1 138 ? 22.015 14.406 3.441 1 89.91 138 THR A N 1
ATOM 1070 C CA . THR A 1 138 ? 23.011 15.304 4.016 1 89.91 138 THR A CA 1
ATOM 1071 C C . THR A 1 138 ? 23.047 16.628 3.257 1 89.91 138 THR A C 1
ATOM 1073 O O . THR A 1 138 ? 23.137 17.696 3.866 1 89.91 138 THR A O 1
ATOM 1076 N N . GLU A 1 139 ? 22.912 16.596 1.965 1 85.8 139 GLU A N 1
ATOM 1077 C CA . GLU A 1 139 ? 22.9 17.806 1.149 1 85.8 139 GLU A CA 1
ATOM 1078 C C . GLU A 1 139 ? 21.472 18.242 0.83 1 85.8 139 GLU A C 1
ATOM 1080 O O . GLU A 1 139 ? 21.242 18.979 -0.131 1 85.8 139 GLU A O 1
ATOM 1085 N N . GLY A 1 140 ? 20.558 17.754 1.664 1 86.31 140 GLY A N 1
ATOM 1086 C CA . GLY A 1 140 ? 19.154 18.037 1.412 1 86.31 140 GLY A CA 1
ATOM 1087 C C . GLY A 1 140 ? 18.712 19.385 1.949 1 86.31 140 GLY A C 1
ATOM 1088 O O . GLY A 1 140 ? 19.496 20.094 2.584 1 86.31 140 GLY A O 1
ATOM 1089 N N . TYR A 1 141 ? 17.577 19.69 1.737 1 86.49 141 TYR A N 1
ATOM 1090 C CA . TYR A 1 141 ? 17.063 21.034 1.98 1 86.49 141 TYR A CA 1
ATOM 1091 C C . TYR A 1 141 ? 16.887 21.288 3.472 1 86.49 141 TYR A C 1
ATOM 1093 O O . TYR A 1 141 ? 16.966 22.432 3.927 1 86.49 141 TYR A O 1
ATOM 1101 N N . VAL A 1 142 ? 16.683 20.228 4.218 1 87.33 142 VAL A N 1
ATOM 1102 C CA . VAL A 1 142 ? 16.578 20.423 5.66 1 87.33 142 VAL A CA 1
ATOM 1103 C C . VAL A 1 142 ? 17.922 20.883 6.219 1 87.33 142 VAL A C 1
ATOM 1105 O O . VAL A 1 142 ? 17.99 21.867 6.959 1 87.33 142 VAL A O 1
ATOM 1108 N N . ASN A 1 143 ? 18.973 20.156 5.868 1 89.89 143 ASN A N 1
ATOM 1109 C CA . ASN A 1 143 ? 20.303 20.548 6.323 1 89.89 143 ASN A CA 1
ATOM 1110 C C . ASN A 1 143 ? 20.706 21.91 5.766 1 89.89 143 ASN A C 1
ATOM 1112 O O . ASN A 1 143 ? 21.352 22.701 6.457 1 89.89 143 ASN A O 1
ATOM 1116 N N . GLN A 1 144 ? 20.328 22.241 4.572 1 87.01 144 GLN A N 1
ATOM 1117 C CA . GLN A 1 144 ? 20.619 23.547 3.988 1 87.01 144 GLN A CA 1
ATOM 1118 C C . GLN A 1 144 ? 19.901 24.66 4.745 1 87.01 144 GLN A C 1
ATOM 1120 O O . GLN A 1 144 ? 20.469 25.729 4.974 1 87.01 144 GLN A O 1
ATOM 1125 N N . GLY A 1 145 ? 18.686 24.368 5.048 1 86.77 145 GLY A N 1
ATOM 1126 C CA . GLY A 1 145 ? 17.95 25.34 5.84 1 86.77 145 GLY A CA 1
ATOM 1127 C C . GLY A 1 145 ? 18.529 25.54 7.228 1 86.77 145 GLY A C 1
ATOM 1128 O O . GLY A 1 145 ? 18.665 26.674 7.692 1 86.77 145 GLY A O 1
ATOM 1129 N N . LEU A 1 146 ? 18.844 24.486 7.834 1 88.35 146 LEU A N 1
ATOM 1130 C CA . LEU A 1 146 ? 19.431 24.562 9.168 1 88.35 146 LEU A CA 1
ATOM 1131 C C . LEU A 1 146 ? 20.769 25.293 9.132 1 88.35 146 LEU A C 1
ATOM 1133 O O . LEU A 1 146 ? 21.092 26.051 10.049 1 88.35 146 LEU A O 1
ATOM 1137 N N . GLU A 1 147 ? 21.515 24.949 8.142 1 88.89 147 GLU A N 1
ATOM 1138 C CA . GLU A 1 147 ? 22.787 25.644 7.969 1 88.89 147 GLU A CA 1
ATOM 1139 C C . GLU A 1 147 ? 22.578 27.147 7.806 1 88.89 147 GLU A C 1
ATOM 1141 O O . GLU A 1 147 ? 23.344 27.948 8.346 1 88.89 147 GLU A O 1
ATOM 1146 N N . TRP A 1 148 ? 21.564 27.488 7.032 1 88.95 148 TRP A N 1
ATOM 1147 C CA . TRP A 1 148 ? 21.233 28.895 6.833 1 88.95 148 TRP A CA 1
ATOM 1148 C C . TRP A 1 148 ? 20.888 29.566 8.158 1 88.95 148 TRP A C 1
ATOM 1150 O O . TRP A 1 148 ? 21.359 30.669 8.444 1 88.95 148 TRP A O 1
ATOM 1160 N N . PHE A 1 149 ? 20.07 28.869 8.91 1 87.52 149 PHE A N 1
ATOM 1161 C CA . PHE A 1 149 ? 19.7 29.396 10.218 1 87.52 149 PHE A CA 1
ATOM 1162 C C . PHE A 1 149 ? 20.913 29.461 11.139 1 87.52 149 PHE A C 1
ATOM 1164 O O . PHE A 1 149 ? 21.053 30.402 11.923 1 87.52 149 PHE A O 1
ATOM 1171 N N . TRP A 1 150 ? 21.734 28.387 11.078 1 86.98 150 TRP A N 1
ATOM 1172 C CA . TRP A 1 150 ? 22.942 28.334 11.895 1 86.98 150 TRP A CA 1
ATOM 1173 C C . TRP A 1 150 ? 23.883 29.485 11.552 1 86.98 150 TRP A C 1
ATOM 1175 O O . TRP A 1 150 ? 24.429 30.136 12.446 1 86.98 150 TRP A O 1
ATOM 1185 N N . LYS A 1 151 ? 24.044 29.695 10.32 1 86.2 151 LYS A N 1
ATOM 1186 C CA . LYS A 1 151 ? 24.903 30.785 9.866 1 86.2 151 LYS A CA 1
ATOM 1187 C C . LYS A 1 151 ? 24.311 32.142 10.234 1 86.2 151 LYS A C 1
ATOM 1189 O O . LYS A 1 151 ? 25.041 33.064 10.605 1 86.2 151 LYS A O 1
ATOM 1194 N N . GLY A 1 152 ? 23.042 32.177 10.023 1 84.05 152 GLY A N 1
ATOM 1195 C CA . GLY A 1 152 ? 22.37 33.396 10.445 1 84.05 152 GLY A CA 1
ATOM 1196 C C . GLY A 1 152 ? 22.491 33.66 11.934 1 84.05 152 GLY A C 1
ATOM 1197 O O . GLY A 1 152 ? 22.766 34.788 12.349 1 84.05 152 GLY A O 1
ATOM 1198 N N . GLY A 1 153 ? 22.249 32.583 12.623 1 81.9 153 GLY A N 1
ATOM 1199 C CA . GLY A 1 153 ? 22.415 32.707 14.063 1 81.9 153 GLY A CA 1
ATOM 1200 C C . GLY A 1 153 ? 23.835 33.049 14.473 1 81.9 153 GLY A C 1
ATOM 1201 O O . GLY A 1 153 ? 24.047 33.857 15.38 1 81.9 153 GLY A O 1
ATOM 1202 N N . SER A 1 154 ? 24.739 32.393 13.866 1 81.77 154 SER A N 1
ATOM 1203 C CA . SER A 1 154 ? 26.143 32.687 14.133 1 81.77 154 SER A CA 1
ATOM 1204 C C . SER A 1 154 ? 26.481 34.133 13.785 1 81.77 154 SER A C 1
ATOM 1206 O O . SER A 1 154 ? 27.229 34.793 14.509 1 81.77 154 SER A O 1
ATOM 1208 N N . GLY A 1 155 ? 25.942 34.5 12.666 1 81.24 155 GLY A N 1
ATOM 1209 C CA . GLY A 1 155 ? 26.11 35.897 12.298 1 81.24 155 GLY A CA 1
ATOM 1210 C C . GLY A 1 155 ? 25.548 36.857 13.329 1 81.24 155 GLY A C 1
ATOM 1211 O O . GLY A 1 155 ? 26.199 37.839 13.691 1 81.24 155 GLY A O 1
ATOM 1212 N N . LEU A 1 156 ? 24.371 36.505 13.735 1 81.9 156 LEU A N 1
ATOM 1213 C CA . LEU A 1 156 ? 23.736 37.326 14.76 1 81.9 156 LEU A CA 1
ATOM 1214 C C . LEU A 1 156 ? 24.534 37.29 16.058 1 81.9 156 LEU A C 1
ATOM 1216 O O . LEU A 1 156 ? 24.671 38.31 16.737 1 81.9 156 LEU A O 1
ATOM 1220 N N . ALA A 1 157 ? 25.016 36.13 16.344 1 81.25 157 ALA A N 1
ATOM 1221 C CA . ALA A 1 157 ? 25.839 35.994 17.543 1 81.25 157 ALA A CA 1
ATOM 1222 C C . ALA A 1 157 ? 27.101 36.846 17.442 1 81.25 157 ALA A C 1
ATOM 1224 O O . ALA A 1 157 ? 27.482 37.519 18.403 1 81.25 157 ALA A O 1
ATOM 1225 N N . THR A 1 158 ? 27.662 36.796 16.312 1 80.63 158 THR A N 1
ATOM 1226 C CA . THR A 1 158 ? 28.861 37.595 16.082 1 80.63 158 THR A CA 1
ATOM 1227 C C . THR A 1 158 ? 28.542 39.085 16.165 1 80.63 158 THR A C 1
ATOM 1229 O O . THR A 1 158 ? 29.34 39.868 16.685 1 80.63 158 THR A O 1
ATOM 1232 N N . LEU A 1 159 ? 27.331 39.387 15.684 1 81.33 159 LEU A N 1
ATOM 1233 C CA . LEU A 1 159 ? 26.91 40.784 15.708 1 81.33 159 LEU A CA 1
ATOM 1234 C C . LEU A 1 159 ? 26.711 41.268 17.14 1 81.33 159 LEU A C 1
ATOM 1236 O O . LEU A 1 159 ? 26.981 42.43 17.45 1 81.33 159 LEU A O 1
ATOM 1240 N N . ILE A 1 160 ? 26.292 40.367 17.973 1 84.4 160 ILE A N 1
ATOM 1241 C CA . ILE A 1 160 ? 26.042 40.765 19.354 1 84.4 160 ILE A CA 1
ATOM 1242 C C . ILE A 1 160 ? 27.279 40.484 20.204 1 84.4 160 ILE A C 1
ATOM 1244 O O . ILE A 1 160 ? 27.226 40.566 21.433 1 84.4 160 ILE A O 1
ATOM 1248 N N . GLY A 1 161 ? 28.356 40.197 19.615 1 79.12 161 GLY A N 1
ATOM 1249 C CA . GLY A 1 161 ? 29.637 40.079 20.293 1 79.12 161 GLY A CA 1
ATOM 1250 C C . GLY A 1 161 ? 29.89 38.693 20.854 1 79.12 161 GLY A C 1
ATOM 1251 O O . GLY A 1 161 ? 30.785 38.505 21.68 1 79.12 161 GLY A O 1
ATOM 1252 N N . LEU A 1 162 ? 28.981 37.721 20.468 1 76.48 162 LEU A N 1
ATOM 1253 C CA . LEU A 1 162 ? 29.165 36.356 20.947 1 76.48 162 LEU A CA 1
ATOM 1254 C C . LEU A 1 162 ? 30.03 35.553 19.981 1 76.48 162 LEU A C 1
ATOM 1256 O O . LEU A 1 162 ? 30.243 35.969 18.84 1 76.48 162 LEU A O 1
ATOM 1260 N N . GLN A 1 163 ? 30.752 34.53 20.46 1 76.52 163 GLN A N 1
ATOM 1261 C CA . GLN A 1 163 ? 31.536 33.645 19.605 1 76.52 163 GLN A CA 1
ATOM 1262 C C . GLN A 1 163 ? 30.658 32.983 18.546 1 76.52 163 GLN A C 1
ATOM 1264 O O . GLN A 1 163 ? 29.528 32.583 18.83 1 76.52 163 GLN A O 1
ATOM 1269 N N . PRO A 1 164 ? 31.067 33.203 17.278 1 75.04 164 PRO A N 1
ATOM 1270 C CA . PRO A 1 164 ? 30.296 32.567 16.207 1 75.04 164 PRO A CA 1
ATOM 1271 C C . PRO A 1 164 ? 29.979 31.102 16.499 1 75.04 164 PRO A C 1
ATOM 1273 O O . PRO A 1 164 ? 30.723 30.438 17.225 1 75.04 164 PRO A O 1
ATOM 1276 N N . LEU A 1 165 ? 28.844 30.696 16.079 1 73.85 165 LEU A N 1
ATOM 1277 C CA . LEU A 1 165 ? 28.487 29.288 16.216 1 73.85 165 LEU A CA 1
ATOM 1278 C C . LEU A 1 165 ? 29.387 28.412 15.351 1 73.85 165 LEU A C 1
ATOM 1280 O O . LEU A 1 165 ? 29.809 28.826 14.269 1 73.85 165 LEU A O 1
ATOM 1284 N N . GLY A 1 166 ? 30.299 27.658 15.916 1 78.1 166 GLY A N 1
ATOM 1285 C CA . GLY A 1 166 ? 31.184 26.741 15.215 1 78.1 166 GLY A CA 1
ATOM 1286 C C . GLY A 1 166 ? 30.622 26.268 13.888 1 78.1 166 GLY A C 1
ATOM 1287 O O . GLY A 1 166 ? 29.626 26.808 13.401 1 78.1 166 GLY A O 1
ATOM 1288 N N . ASP A 1 167 ? 31.338 25.5 13.106 1 85.26 167 ASP A N 1
ATOM 1289 C CA . ASP A 1 167 ? 30.95 24.964 11.804 1 85.26 167 ASP A CA 1
ATOM 1290 C C . ASP A 1 167 ? 29.69 24.109 11.916 1 85.26 167 ASP A C 1
ATOM 1292 O O . ASP A 1 167 ? 29.519 23.37 12.888 1 85.26 167 ASP A O 1
ATOM 1296 N N . PHE A 1 168 ? 28.751 24.412 11.137 1 88.61 168 PHE A N 1
ATOM 1297 C CA . PHE A 1 168 ? 27.525 23.622 11.101 1 88.61 168 PHE A CA 1
ATOM 1298 C C . PHE A 1 168 ? 27.818 22.188 10.677 1 88.61 168 PHE A C 1
ATOM 1300 O O . PHE A 1 168 ? 28.507 21.958 9.681 1 88.61 168 PHE A O 1
ATOM 1307 N N . GLN A 1 169 ? 27.478 21.301 11.513 1 90.12 169 GLN A N 1
ATOM 1308 C CA . GLN A 1 169 ? 27.565 19.888 11.161 1 90.12 169 GLN A CA 1
ATOM 1309 C C . GLN A 1 169 ? 26.211 19.348 10.711 1 90.12 169 GLN A C 1
ATOM 1311 O O . GLN A 1 169 ? 25.256 19.324 11.492 1 90.12 169 GLN A O 1
ATOM 1316 N N . PRO A 1 170 ? 26.198 18.957 9.472 1 90.33 170 PRO A N 1
ATOM 1317 C CA . PRO A 1 170 ? 24.923 18.435 8.973 1 90.33 170 PRO A CA 1
ATOM 1318 C C . PRO A 1 170 ? 24.386 17.283 9.819 1 90.33 170 PRO A C 1
ATOM 1320 O O . PRO A 1 170 ? 25.162 16.459 10.31 1 90.33 170 PRO A O 1
ATOM 1323 N N . LEU A 1 171 ? 23.127 17.339 10.018 1 91.05 171 LEU A N 1
ATOM 1324 C CA . LEU A 1 171 ? 22.47 16.276 10.769 1 91.05 171 LEU A CA 1
ATOM 1325 C C . LEU A 1 171 ? 22.3 15.027 9.91 1 91.05 171 LEU A C 1
ATOM 1327 O O . LEU A 1 171 ? 22.037 15.126 8.709 1 91.05 171 LEU A O 1
ATOM 1331 N N . GLU A 1 172 ? 22.548 13.859 10.479 1 92.56 172 GLU A N 1
ATOM 1332 C CA . GLU A 1 172 ? 22.27 12.589 9.814 1 92.56 172 GLU A CA 1
ATOM 1333 C C . GLU A 1 172 ? 20.801 12.202 9.956 1 92.56 172 GLU A C 1
ATOM 1335 O O . GLU A 1 172 ? 20.425 11.508 10.904 1 92.56 172 GLU A O 1
ATOM 1340 N N . LEU A 1 173 ? 20.032 12.59 8.993 1 94.27 173 LEU A N 1
ATOM 1341 C CA . LEU A 1 173 ? 18.585 12.456 9.123 1 94.27 173 LEU A CA 1
ATOM 1342 C C . LEU A 1 173 ? 18.081 11.237 8.357 1 94.27 173 LEU A C 1
ATOM 1344 O O . LEU A 1 173 ? 16.9 10.892 8.439 1 94.27 173 LEU A O 1
ATOM 1348 N N . LEU A 1 174 ? 19.015 10.581 7.661 1 93.56 174 LEU A N 1
ATOM 1349 C CA . LEU A 1 174 ? 18.645 9.411 6.872 1 93.56 174 LEU A CA 1
ATOM 1350 C C . LEU A 1 174 ? 19.326 8.156 7.407 1 93.56 174 LEU A C 1
ATOM 1352 O O . LEU A 1 174 ? 20.33 8.245 8.118 1 93.56 174 LEU A O 1
ATOM 1356 N N . HIS A 1 175 ? 18.686 7.04 7.103 1 95.09 175 HIS A N 1
ATOM 1357 C CA . HIS A 1 175 ? 19.239 5.73 7.431 1 95.09 175 HIS A CA 1
ATOM 1358 C C . HIS A 1 175 ? 19.273 5.508 8.939 1 95.09 175 HIS A C 1
ATOM 1360 O O . HIS A 1 175 ? 20.293 5.081 9.485 1 95.09 175 HIS A O 1
ATOM 1366 N N . ASN A 1 176 ? 18.228 6.003 9.54 1 96.02 176 ASN A N 1
ATOM 1367 C CA . ASN A 1 176 ? 18.066 5.809 10.977 1 96.02 176 ASN A CA 1
ATOM 1368 C C . ASN A 1 176 ? 16.596 5.679 11.363 1 96.02 176 ASN A C 1
ATOM 1370 O O . ASN A 1 176 ? 15.716 5.731 10.502 1 96.02 176 ASN A O 1
ATOM 1374 N N . ASN A 1 177 ? 16.338 5.483 12.623 1 96.46 177 ASN A N 1
ATOM 1375 C CA . ASN A 1 177 ? 14.982 5.261 13.114 1 96.46 177 ASN A CA 1
ATOM 1376 C C . ASN A 1 177 ? 14.116 6.507 12.952 1 96.46 177 ASN A C 1
ATOM 1378 O O . ASN A 1 177 ? 12.911 6.405 12.717 1 96.46 177 ASN A O 1
ATOM 1382 N N . PHE A 1 178 ? 14.729 7.659 13.021 1 96.23 178 PHE A N 1
ATOM 1383 C CA . PHE A 1 178 ? 13.989 8.904 12.855 1 96.23 178 PHE A CA 1
ATOM 1384 C C . PHE A 1 178 ? 13.385 8.992 11.459 1 96.23 178 PHE A C 1
ATOM 1386 O O . PHE A 1 178 ? 12.206 9.319 11.307 1 96.23 178 PHE A O 1
ATOM 1393 N N . ALA A 1 179 ? 14.207 8.67 10.459 1 96.47 179 ALA A N 1
ATOM 1394 C CA . ALA A 1 179 ? 13.752 8.733 9.073 1 96.47 179 ALA A CA 1
ATOM 1395 C C . ALA A 1 179 ? 12.612 7.748 8.824 1 96.47 179 ALA A C 1
ATOM 1397 O O . ALA A 1 179 ? 11.65 8.067 8.122 1 96.47 179 ALA A O 1
ATOM 1398 N N . VAL A 1 180 ? 12.738 6.601 9.451 1 97.89 180 VAL A N 1
ATOM 1399 C CA . VAL A 1 180 ? 11.727 5.563 9.276 1 97.89 180 VAL A CA 1
ATOM 1400 C C . VAL A 1 180 ? 10.407 6.018 9.895 1 97.89 180 VAL A C 1
ATOM 1402 O O . VAL A 1 180 ? 9.356 5.949 9.252 1 97.89 180 VAL A O 1
ATOM 1405 N N . ILE A 1 181 ? 10.458 6.515 11.093 1 97.67 181 ILE A N 1
ATOM 1406 C CA . ILE A 1 181 ? 9.253 6.946 11.794 1 97.67 181 ILE A CA 1
ATOM 1407 C C . ILE A 1 181 ? 8.624 8.127 11.059 1 97.67 181 ILE A C 1
ATOM 1409 O O . ILE A 1 181 ? 7.408 8.163 10.855 1 97.67 181 ILE A O 1
ATOM 1413 N N . LEU A 1 182 ? 9.431 9.054 10.662 1 94.68 182 LEU A N 1
ATOM 1414 C CA . LEU A 1 182 ? 8.94 10.203 9.909 1 94.68 182 LEU A CA 1
ATOM 1415 C C . LEU A 1 182 ? 8.241 9.756 8.629 1 94.68 182 LEU A C 1
ATOM 1417 O O . LEU A 1 182 ? 7.159 10.25 8.303 1 94.68 182 LEU A O 1
ATOM 1421 N N . GLY A 1 183 ? 8.905 8.854 7.921 1 94.54 183 GLY A N 1
ATOM 1422 C CA . GLY A 1 183 ? 8.321 8.328 6.698 1 94.54 183 GLY A CA 1
ATOM 1423 C C . GLY A 1 183 ? 7.007 7.606 6.926 1 94.54 183 GLY A C 1
ATOM 1424 O O . GLY A 1 183 ? 6.055 7.783 6.163 1 94.54 183 GLY A O 1
ATOM 1425 N N . LEU A 1 184 ? 6.926 6.833 7.981 1 96.57 184 LEU A N 1
ATOM 1426 C CA . LEU A 1 184 ? 5.71 6.086 8.283 1 96.57 184 LEU A CA 1
ATOM 1427 C C . LEU A 1 184 ? 4.579 7.028 8.683 1 96.57 184 LEU A C 1
ATOM 1429 O O . LEU A 1 184 ? 3.423 6.81 8.311 1 96.57 184 LEU A O 1
ATOM 1433 N N . VAL A 1 185 ? 4.901 8.033 9.417 1 94.04 185 VAL A N 1
ATOM 1434 C CA . VAL A 1 185 ? 3.889 9.013 9.793 1 94.04 185 VAL A CA 1
ATOM 1435 C C . VAL A 1 185 ? 3.365 9.721 8.546 1 94.04 185 VAL A C 1
ATOM 1437 O O . VAL A 1 185 ? 2.155 9.904 8.39 1 94.04 185 VAL A O 1
ATOM 1440 N N . TYR A 1 186 ? 4.304 10.028 7.764 1 90.13 186 TYR A N 1
ATOM 1441 C CA . TYR A 1 186 ? 3.974 10.709 6.517 1 90.13 186 TYR A CA 1
ATOM 1442 C C . TYR A 1 186 ? 3.038 9.862 5.664 1 90.13 186 TYR A C 1
ATOM 1444 O O . TYR A 1 186 ? 2.041 10.363 5.14 1 90.13 186 TYR A O 1
ATOM 1452 N N . VAL A 1 187 ? 3.28 8.647 5.595 1 91.13 187 VAL A N 1
ATOM 1453 C CA . VAL A 1 187 ? 2.55 7.73 4.725 1 91.13 187 VAL A CA 1
ATOM 1454 C C . VAL A 1 187 ? 1.184 7.418 5.332 1 91.13 187 VAL A C 1
ATOM 1456 O O . VAL A 1 187 ? 0.19 7.304 4.612 1 91.13 187 VAL A O 1
ATOM 1459 N N . HIS A 1 188 ? 1.023 7.37 6.626 1 93.34 188 HIS A N 1
ATOM 1460 C CA . HIS A 1 188 ? -0.165 6.782 7.233 1 93.34 188 HIS A CA 1
ATOM 1461 C C . HIS A 1 188 ? -1.058 7.854 7.849 1 93.34 188 HIS A C 1
ATOM 1463 O O . HIS A 1 188 ? -2.17 7.563 8.293 1 93.34 188 HIS A O 1
ATOM 1469 N N . LEU A 1 189 ? -0.698 9.095 7.808 1 91.49 189 LEU A N 1
ATOM 1470 C CA . LEU A 1 189 ? -1.462 10.168 8.435 1 91.49 189 LEU A CA 1
ATOM 1471 C C . LEU A 1 189 ? -2.879 10.227 7.873 1 91.49 189 LEU A C 1
ATOM 1473 O O . LEU A 1 189 ? -3.846 10.35 8.628 1 91.49 189 LEU A O 1
ATOM 1477 N N . PRO A 1 190 ? -3.04 10.097 6.56 1 89.04 190 PRO A N 1
ATOM 1478 C CA . PRO A 1 190 ? -4.402 10.149 6.024 1 89.04 190 PRO A CA 1
ATOM 1479 C C . PRO A 1 190 ? -5.294 9.037 6.568 1 89.04 190 PRO A C 1
ATOM 1481 O O . PRO A 1 190 ? -6.506 9.225 6.708 1 89.04 190 PRO A O 1
ATOM 1484 N N . PHE A 1 191 ? -4.737 7.934 6.893 1 91.22 191 PHE A N 1
ATOM 1485 C CA . PHE A 1 191 ? -5.493 6.794 7.398 1 91.22 191 PHE A CA 1
ATOM 1486 C C . PHE A 1 191 ? -6.008 7.067 8.806 1 91.22 191 PHE A C 1
ATOM 1488 O O . PHE A 1 191 ? -6.976 6.446 9.251 1 91.22 191 PHE A O 1
ATOM 1495 N N . MET A 1 192 ? -5.364 7.935 9.437 1 93.71 192 MET A N 1
ATOM 1496 C CA . MET A 1 192 ? -5.816 8.347 10.763 1 93.71 192 MET A CA 1
ATOM 1497 C C . MET A 1 192 ? -6.838 9.474 10.663 1 93.71 192 MET A C 1
ATOM 1499 O O . MET A 1 192 ? -7.864 9.449 11.344 1 93.71 192 MET A O 1
ATOM 1503 N N . VAL A 1 193 ? -6.656 10.395 9.762 1 91.87 193 VAL A N 1
ATOM 1504 C CA . VAL A 1 193 ? -7.458 11.611 9.676 1 91.87 193 VAL A CA 1
ATOM 1505 C C . VAL A 1 193 ? -8.86 11.27 9.173 1 91.87 193 VAL A C 1
ATOM 1507 O O . VAL A 1 193 ? -9.852 11.801 9.677 1 91.87 193 VAL A O 1
ATOM 1510 N N . LEU A 1 194 ? -8.979 10.38 8.31 1 90.6 194 LEU A N 1
ATOM 1511 C CA . LEU A 1 194 ? -10.245 10.142 7.625 1 90.6 194 LEU A CA 1
ATOM 1512 C C . LEU A 1 194 ? -11.266 9.52 8.572 1 90.6 194 LEU A C 1
ATOM 1514 O O . LEU A 1 194 ? -12.394 10.005 8.682 1 90.6 194 LEU A O 1
ATOM 1518 N N . PRO A 1 195 ? -10.901 8.467 9.254 1 91.38 195 PRO A N 1
ATOM 1519 C CA . PRO A 1 195 ? -11.876 7.94 10.211 1 91.38 195 PRO A CA 1
ATOM 1520 C C . PRO A 1 195 ? -12.2 8.93 11.328 1 91.38 195 PRO A C 1
ATOM 1522 O O . PRO A 1 195 ? -13.333 8.967 11.816 1 91.38 195 PRO A O 1
ATOM 1525 N N . LEU A 1 196 ? -11.27 9.695 11.744 1 93.2 196 LEU A N 1
ATOM 1526 C CA . LEU A 1 196 ? -11.511 10.721 12.753 1 93.2 196 LEU A CA 1
ATOM 1527 C C . LEU A 1 196 ? -12.491 11.77 12.238 1 93.2 196 LEU A C 1
ATOM 1529 O O . LEU A 1 196 ? -13.422 12.157 12.947 1 93.2 196 LEU A O 1
ATOM 1533 N N . TYR A 1 197 ? -12.245 12.21 11.066 1 91.87 197 TYR A N 1
ATOM 1534 C CA . TYR A 1 197 ? -13.138 13.183 10.448 1 91.87 197 TYR A CA 1
ATOM 1535 C C . TYR A 1 197 ? -14.551 12.624 10.324 1 91.87 197 TYR A C 1
ATOM 1537 O O . TYR A 1 197 ? -15.528 13.319 10.615 1 91.87 197 TYR A O 1
ATOM 1545 N N . SER A 1 198 ? -14.646 11.426 9.897 1 89.62 198 SER A N 1
ATOM 1546 C CA . SER A 1 198 ? -15.954 10.8 9.739 1 89.62 198 SER A CA 1
ATOM 1547 C C . SER A 1 198 ? -16.705 10.746 11.065 1 89.62 198 SER A C 1
ATOM 1549 O O . SER A 1 198 ? -17.914 10.984 11.11 1 89.62 198 SER A O 1
ATOM 1551 N N . ALA A 1 199 ? -16.077 10.448 12.106 1 89.78 199 ALA A N 1
ATOM 1552 C CA . ALA A 1 199 ? -16.691 10.367 13.428 1 89.78 199 ALA A CA 1
ATOM 1553 C C . ALA A 1 199 ? -17.028 11.756 13.963 1 89.78 199 ALA A C 1
ATOM 1555 O O . ALA A 1 199 ? -18.087 11.958 14.561 1 89.78 199 ALA A O 1
ATOM 1556 N N . LEU A 1 200 ? -16.206 12.72 13.724 1 89.32 200 LEU A N 1
ATOM 1557 C CA . LEU A 1 200 ? -16.374 14.065 14.262 1 89.32 200 LEU A CA 1
ATOM 1558 C C . LEU A 1 200 ? -17.442 14.83 13.489 1 89.32 200 LEU A C 1
ATOM 1560 O O . LEU A 1 200 ? -18.146 15.668 14.058 1 89.32 200 LEU A O 1
ATOM 1564 N N . ASP A 1 201 ? -17.439 14.541 12.234 1 88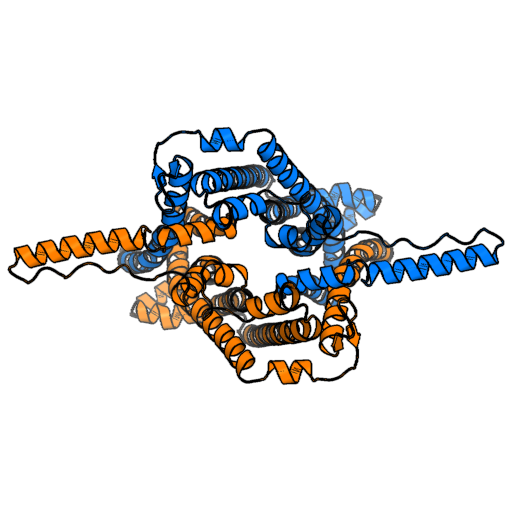.35 201 ASP A N 1
ATOM 1565 C CA . ASP A 1 201 ? -18.392 15.241 11.378 1 88.35 201 ASP A CA 1
ATOM 1566 C C . ASP A 1 201 ? -19.827 14.84 11.711 1 88.35 201 ASP A C 1
ATOM 1568 O O . ASP A 1 201 ? -20.771 15.563 11.385 1 88.35 201 ASP A O 1
ATOM 1572 N N . ARG A 1 202 ? -19.983 13.796 12.338 1 84.2 202 ARG A N 1
ATOM 1573 C CA . ARG A 1 202 ? -21.312 13.326 12.719 1 84.2 202 ARG A CA 1
ATOM 1574 C C . ARG A 1 202 ? -21.731 13.901 14.067 1 84.2 202 ARG A C 1
ATOM 1576 O O . ARG A 1 202 ? -22.883 13.755 14.479 1 84.2 202 ARG A O 1
ATOM 1583 N N . LEU A 1 203 ? -20.822 14.534 14.668 1 79.25 203 LEU A N 1
ATOM 1584 C CA . LEU A 1 203 ? -21.1 15.067 15.997 1 79.25 203 LEU A CA 1
ATOM 1585 C C . LEU A 1 203 ? -22.041 16.265 15.915 1 79.25 203 LEU A C 1
ATOM 1587 O O . LEU A 1 203 ? -21.939 17.078 14.994 1 79.25 203 LEU A O 1
ATOM 1591 N N . ASP A 1 204 ? -22.98 16.223 16.831 1 75.84 204 ASP A N 1
ATOM 1592 C CA . ASP A 1 204 ? -23.879 17.364 16.973 1 75.84 204 ASP A CA 1
ATOM 1593 C C . ASP A 1 204 ? -23.136 18.585 17.511 1 75.84 204 ASP A C 1
ATOM 1595 O O . ASP A 1 204 ? -22.715 18.601 18.67 1 75.84 204 ASP A O 1
ATOM 1599 N N . LYS A 1 205 ? -22.959 19.488 16.679 1 75.74 205 LYS A N 1
ATOM 1600 C CA . LYS A 1 205 ? -22.261 20.717 17.045 1 75.74 205 LYS A CA 1
ATOM 1601 C C . LYS A 1 205 ? -22.938 21.403 18.228 1 75.74 205 LYS A C 1
ATOM 1603 O O . LYS A 1 205 ? -22.298 22.155 18.966 1 75.74 205 LYS A O 1
ATOM 1608 N N . SER A 1 206 ? -24.183 21.043 18.415 1 76.5 206 SER A N 1
ATOM 1609 C CA . SER A 1 206 ? -24.94 21.642 19.51 1 76.5 206 SER A CA 1
ATOM 1610 C C . SER A 1 206 ? -24.393 21.205 20.864 1 76.5 206 SER A C 1
ATOM 1612 O O . SER A 1 206 ? -24.445 21.963 21.835 1 76.5 206 SER A O 1
ATOM 1614 N N . LEU A 1 207 ? -23.849 20.007 20.853 1 75.67 207 LEU A N 1
ATOM 1615 C CA . LEU A 1 207 ? -23.279 19.512 22.102 1 75.67 207 LEU A CA 1
ATOM 1616 C C . LEU A 1 207 ? -22.041 20.313 22.489 1 75.67 207 LEU A C 1
ATOM 1618 O O . LEU A 1 207 ? -21.811 20.575 23.672 1 75.67 207 LEU A O 1
ATOM 1622 N N . LEU A 1 208 ? -21.361 20.636 21.499 1 75.92 208 LEU A N 1
ATOM 1623 C CA . LEU A 1 208 ? -20.161 21.43 21.739 1 75.92 208 LEU A CA 1
ATOM 1624 C C . LEU A 1 208 ? -20.522 22.833 22.215 1 75.92 208 LEU A C 1
ATOM 1626 O O . LEU A 1 208 ? -19.922 23.345 23.163 1 75.92 208 LEU A O 1
ATOM 1630 N N . GLU A 1 209 ? -21.531 23.284 21.635 1 74.16 209 GLU A N 1
ATOM 1631 C CA . GLU A 1 209 ? -22.018 24.606 22.016 1 74.16 209 GLU A CA 1
ATOM 1632 C C . GLU A 1 209 ? -22.568 24.602 23.44 1 74.16 209 GLU A C 1
ATOM 1634 O O . GLU A 1 209 ? -22.335 25.542 24.203 1 74.16 209 GLU A O 1
ATOM 1639 N N . ALA A 1 210 ? -23.185 23.557 23.675 1 75.89 210 ALA A N 1
ATOM 1640 C CA . ALA A 1 210 ? -23.764 23.43 25.01 1 75.89 210 ALA A CA 1
ATOM 1641 C C . ALA A 1 210 ? -22.674 23.364 26.077 1 75.89 210 ALA A C 1
ATOM 1643 O O . ALA A 1 210 ? -22.804 23.966 27.145 1 75.89 210 ALA A O 1
ATOM 1644 N N . SER A 1 211 ? -21.667 22.668 25.751 1 77.66 211 SER A N 1
ATOM 1645 C CA . SER A 1 211 ? -20.565 22.542 26.699 1 77.66 211 SER A CA 1
ATOM 1646 C C . SER A 1 211 ? -19.882 23.885 26.935 1 77.66 211 SER A C 1
ATOM 1648 O O . SER A 1 211 ? -19.584 24.244 28.076 1 77.66 211 SER A O 1
ATOM 1650 N N . LEU A 1 212 ? -19.764 24.633 25.932 1 76.59 212 LEU A N 1
ATOM 1651 C CA . LEU A 1 212 ? -19.122 25.939 26.029 1 76.59 212 LEU A CA 1
ATOM 1652 C C . LEU A 1 212 ? -20.039 26.945 26.717 1 76.59 212 LEU A C 1
ATOM 1654 O O . LEU A 1 212 ? -19.574 27.791 27.484 1 76.59 212 LEU A O 1
ATOM 1658 N N . ASP A 1 213 ? -21.268 26.7 26.524 1 76.61 213 ASP A N 1
ATOM 1659 C CA . ASP A 1 213 ? -22.253 27.574 27.152 1 76.61 213 ASP A CA 1
ATOM 1660 C C . ASP A 1 213 ? -22.319 27.335 28.658 1 76.61 213 ASP A C 1
ATOM 1662 O O . ASP A 1 213 ? -22.603 28.256 29.427 1 76.61 213 ASP A O 1
ATOM 1666 N N . LEU A 1 214 ? -22.017 26.19 29.022 1 81.75 214 LEU A N 1
ATOM 1667 C CA . LEU A 1 214 ? -22.049 25.835 30.436 1 81.75 214 LEU A CA 1
ATOM 1668 C C . LEU A 1 214 ? -20.759 26.257 31.132 1 81.75 214 LEU A C 1
ATOM 1670 O O . LEU A 1 214 ? -20.592 26.026 32.332 1 81.75 214 LEU A O 1
ATOM 1674 N N . GLY A 1 215 ? -19.887 26.867 30.382 1 77.68 215 GLY A N 1
ATOM 1675 C CA . GLY A 1 215 ? -18.695 27.456 30.971 1 77.68 215 GLY A CA 1
ATOM 1676 C C . GLY A 1 215 ? -17.473 26.564 30.862 1 77.68 215 GLY A C 1
ATOM 1677 O O . GLY A 1 215 ? -16.433 26.852 31.458 1 77.68 215 GLY A O 1
ATOM 1678 N N . ALA A 1 216 ? -17.701 25.489 30.138 1 76.84 216 ALA A N 1
ATOM 1679 C CA . ALA A 1 216 ? -16.531 24.627 29.993 1 76.84 216 ALA A CA 1
ATOM 1680 C C . ALA A 1 216 ? -15.51 25.244 29.041 1 76.84 216 ALA A C 1
ATOM 1682 O O . ALA A 1 216 ? -15.879 25.862 28.04 1 76.84 216 ALA A O 1
ATOM 1683 N N . GLY A 1 217 ? -14.257 25.235 29.394 1 79.6 217 GLY A N 1
ATOM 1684 C CA . GLY A 1 217 ? -13.194 25.702 28.518 1 79.6 217 GLY A CA 1
ATOM 1685 C C . GLY A 1 217 ? -12.999 24.824 27.297 1 79.6 217 GLY A C 1
ATOM 1686 O O . GLY A 1 217 ? -13.556 23.726 27.219 1 79.6 217 GLY A O 1
ATOM 1687 N N . HIS A 1 218 ? -12.321 25.328 26.354 1 77.03 218 HIS A N 1
ATOM 1688 C CA . HIS A 1 218 ? -12.098 24.628 25.093 1 77.03 218 HIS A CA 1
ATOM 1689 C C . HIS A 1 218 ? -11.375 23.305 25.318 1 77.03 218 HIS A C 1
ATOM 1691 O O . HIS A 1 218 ? -11.731 22.288 24.717 1 77.03 218 HIS A O 1
ATOM 1697 N N . LEU A 1 219 ? -10.405 23.337 26.148 1 80.95 219 LEU A N 1
ATOM 1698 C CA . LEU A 1 219 ? -9.637 22.124 26.408 1 80.95 219 LEU A CA 1
ATOM 1699 C C . LEU A 1 219 ? -10.487 21.088 27.137 1 80.95 219 LEU A C 1
ATOM 1701 O O . LEU A 1 219 ? -10.385 19.891 26.861 1 80.95 219 LEU A O 1
ATOM 1705 N N . ARG A 1 220 ? -11.317 21.589 28.007 1 83.79 220 ARG A N 1
ATOM 1706 C CA . ARG A 1 220 ? -12.217 20.689 28.721 1 83.79 220 ARG A CA 1
ATOM 1707 C C . ARG A 1 220 ? -13.261 20.099 27.779 1 83.79 220 ARG A C 1
ATOM 1709 O O . ARG A 1 220 ? -13.587 18.913 27.871 1 83.79 220 ARG A O 1
ATOM 1716 N N . THR A 1 221 ? -13.799 20.948 26.928 1 82.11 221 THR A N 1
ATOM 1717 C CA . THR A 1 221 ? -14.772 20.475 25.95 1 82.11 221 THR A CA 1
ATOM 1718 C C . THR A 1 221 ? -14.139 19.457 25.006 1 82.11 221 THR A C 1
ATOM 1720 O O . THR A 1 221 ? -14.76 18.448 24.665 1 82.11 221 THR A O 1
ATOM 1723 N N . LEU A 1 222 ? -12.878 19.706 24.683 1 82.63 222 LEU A N 1
ATOM 1724 C CA . LEU A 1 222 ? -12.16 18.801 23.792 1 82.63 222 LEU A CA 1
ATOM 1725 C C . LEU A 1 222 ? -11.983 17.431 24.437 1 82.63 222 LEU A C 1
ATOM 1727 O O . LEU A 1 222 ? -12.346 16.411 23.848 1 82.63 222 LEU A O 1
ATOM 1731 N N . PHE A 1 223 ? -11.525 17.376 25.613 1 85.9 223 PHE A N 1
ATOM 1732 C CA . PHE A 1 223 ? -11.126 16.118 26.232 1 85.9 223 PHE A CA 1
ATOM 1733 C C . PHE A 1 223 ? -12.321 15.429 26.879 1 85.9 223 PHE A C 1
ATOM 1735 O O . PHE A 1 223 ? -12.371 14.199 26.952 1 85.9 223 PHE A O 1
ATOM 1742 N N . LYS A 1 224 ? -13.418 16.197 27.231 1 86.65 224 LYS A N 1
ATOM 1743 C CA . LYS A 1 224 ? -14.535 15.603 27.96 1 86.65 224 LYS A CA 1
ATOM 1744 C C . LYS A 1 224 ? -15.726 15.358 27.038 1 86.65 224 LYS A C 1
ATOM 1746 O O . LYS A 1 224 ? -16.589 14.529 27.335 1 86.65 224 LYS A O 1
ATOM 1751 N N . VAL A 1 225 ? -15.736 16.047 25.974 1 84.18 225 VAL A N 1
ATOM 1752 C CA . VAL A 1 225 ? -16.902 15.907 25.108 1 84.18 225 VAL A CA 1
ATOM 1753 C C . VAL A 1 225 ? -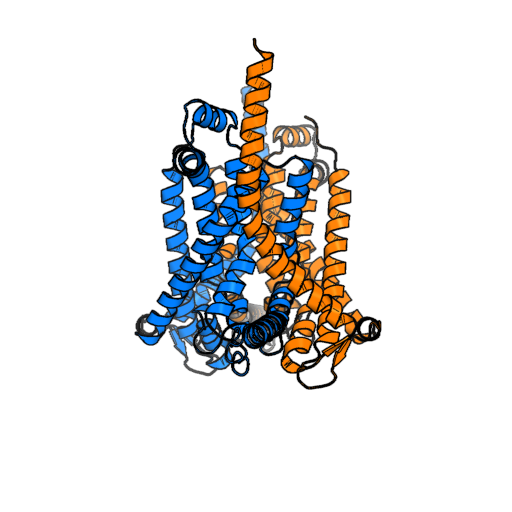16.472 15.374 23.744 1 84.18 225 VAL A C 1
ATOM 1755 O O . VAL A 1 225 ? -16.876 14.28 23.342 1 84.18 225 VAL A O 1
ATOM 1758 N N . VAL A 1 226 ? -15.534 16.014 23.162 1 85.49 226 VAL A N 1
ATOM 1759 C CA . VAL A 1 226 ? -15.174 15.71 21.781 1 85.49 226 VAL A CA 1
ATOM 1760 C C . VAL A 1 226 ? -14.457 14.364 21.719 1 85.49 226 VAL A C 1
ATOM 1762 O O . VAL A 1 226 ? -14.827 13.492 20.928 1 85.49 226 VAL A O 1
ATOM 1765 N N . VAL A 1 227 ? -13.486 14.151 22.574 1 87.84 227 VAL A N 1
ATOM 1766 C CA . VAL A 1 227 ? -12.649 12.956 22.526 1 87.84 227 VAL A CA 1
ATOM 1767 C C . VAL A 1 227 ? -13.495 11.72 22.825 1 87.84 227 VAL A C 1
ATOM 1769 O O . VAL A 1 227 ? -13.453 10.738 22.081 1 87.84 227 VAL A O 1
ATOM 1772 N N . PRO A 1 228 ? -14.315 11.801 23.839 1 88.11 228 PRO A N 1
ATOM 1773 C CA . PRO A 1 228 ? -15.161 10.637 24.109 1 88.11 228 PRO A CA 1
ATOM 1774 C C . PRO A 1 228 ? -16.122 10.327 22.963 1 88.11 228 PRO A C 1
ATOM 1776 O O . PRO A 1 228 ? -16.389 9.158 22.675 1 88.11 228 PRO A O 1
ATOM 1779 N N . LEU A 1 229 ? -16.623 11.349 22.378 1 84.65 229 LEU A N 1
ATOM 1780 C CA . LEU A 1 229 ? -17.563 11.141 21.282 1 84.65 229 LEU A CA 1
ATOM 1781 C C . LEU A 1 229 ? -16.839 10.659 20.029 1 84.65 229 LEU A C 1
ATOM 1783 O O . LEU A 1 229 ? -17.452 10.056 19.146 1 84.65 229 LEU A O 1
ATOM 1787 N N . ALA A 1 230 ? -15.513 10.838 19.958 1 90.32 230 ALA A N 1
ATOM 1788 C CA . ALA A 1 230 ? -14.729 10.471 18.782 1 90.32 230 ALA A CA 1
ATOM 1789 C C . ALA A 1 230 ? -14.073 9.106 18.964 1 90.32 230 ALA A C 1
ATOM 1791 O O . ALA A 1 230 ? -13.336 8.642 18.09 1 90.32 230 ALA A O 1
ATOM 1792 N N . ILE A 1 231 ? -14.32 8.421 20.032 1 90.64 231 ILE A N 1
ATOM 1793 C CA . ILE A 1 231 ? -13.654 7.175 20.398 1 90.64 231 ILE A CA 1
ATOM 1794 C C . ILE A 1 231 ? -13.837 6.146 19.285 1 90.64 231 ILE A C 1
ATOM 1796 O O . ILE A 1 231 ? -12.884 5.464 18.899 1 90.64 231 ILE A O 1
ATOM 1800 N N . PRO A 1 232 ? -15.032 6.046 18.68 1 86.94 232 PRO A N 1
ATOM 1801 C CA . PRO A 1 232 ? -15.152 5.088 17.579 1 86.94 232 PRO A CA 1
ATOM 1802 C C . PRO A 1 232 ? -14.246 5.429 16.398 1 86.94 232 PRO A C 1
ATOM 1804 O O . PRO A 1 232 ? -13.666 4.532 15.781 1 86.94 232 PRO A O 1
ATOM 1807 N N . GLY A 1 233 ? -14.182 6.692 16.14 1 91.27 233 GLY A N 1
ATOM 1808 C CA . GLY A 1 233 ? -13.272 7.13 15.093 1 91.27 233 GLY A CA 1
ATOM 1809 C C . GLY A 1 233 ? -11.812 6.923 15.446 1 91.27 233 GLY A C 1
ATOM 1810 O O . GLY A 1 233 ? -11.009 6.541 14.592 1 91.27 233 GLY A O 1
ATOM 1811 N N . ILE A 1 234 ? -11.452 7.141 16.726 1 94.11 234 ILE A N 1
ATOM 1812 C CA . ILE A 1 234 ? -10.086 6.95 17.199 1 94.11 234 ILE A CA 1
ATOM 1813 C C . ILE A 1 234 ? -9.712 5.472 17.11 1 94.11 234 ILE A C 1
ATOM 1815 O O . ILE A 1 234 ? -8.641 5.125 16.605 1 94.11 234 ILE A O 1
ATOM 1819 N N . ALA A 1 235 ? -10.584 4.623 17.527 1 91.93 235 ALA A N 1
ATOM 1820 C CA . ALA A 1 235 ? -10.336 3.184 17.495 1 91.93 235 ALA A CA 1
ATOM 1821 C C . ALA A 1 235 ? -10.13 2.694 16.065 1 91.93 235 ALA A C 1
ATOM 1823 O O . ALA A 1 235 ? -9.197 1.935 15.79 1 91.93 235 ALA A O 1
ATOM 1824 N N . SER A 1 236 ? -10.955 3.153 15.164 1 90.14 236 SER A N 1
ATOM 1825 C CA . SER A 1 236 ? -10.828 2.772 13.761 1 90.14 236 SER A CA 1
ATOM 1826 C C . SER A 1 236 ? -9.521 3.284 13.165 1 90.14 236 SER A C 1
ATOM 1828 O O . SER A 1 236 ? -8.825 2.55 12.459 1 90.14 236 SER A O 1
ATOM 1830 N N . GLY A 1 237 ? -9.206 4.508 13.475 1 93.62 237 GLY A N 1
ATOM 1831 C CA . GLY A 1 237 ? -7.971 5.093 12.979 1 93.62 237 GLY A CA 1
ATOM 1832 C C . GLY A 1 237 ? -6.729 4.387 13.489 1 93.62 237 GLY A C 1
ATOM 1833 O O . GLY A 1 237 ? -5.774 4.178 12.738 1 93.62 237 GLY A O 1
ATOM 1834 N N . VAL A 1 238 ? -6.765 4.004 14.721 1 94.72 238 VAL A N 1
ATOM 1835 C CA . VAL A 1 238 ? -5.625 3.341 15.345 1 94.72 238 VAL A CA 1
ATOM 1836 C C . VAL A 1 238 ? -5.379 1.992 14.671 1 94.72 238 VAL A C 1
ATOM 1838 O O . VAL A 1 238 ? -4.239 1.653 14.345 1 94.72 238 VAL A O 1
ATOM 1841 N N . LEU A 1 239 ? -6.357 1.33 14.372 1 91.04 239 LEU A N 1
ATOM 1842 C CA . LEU A 1 239 ? -6.218 0.01 13.766 1 91.04 239 LEU A CA 1
ATOM 1843 C C . LEU A 1 239 ? -5.721 0.121 12.329 1 91.04 239 LEU A C 1
ATOM 1845 O O . LEU A 1 239 ? -4.785 -0.58 11.935 1 91.04 239 LEU A O 1
ATOM 1849 N N . ILE A 1 240 ? -6.351 0.98 11.612 1 89.42 240 ILE A N 1
ATOM 1850 C CA . ILE A 1 240 ? -6.074 1.088 10.184 1 89.42 240 ILE A CA 1
ATOM 1851 C C . ILE A 1 240 ? -4.677 1.667 9.973 1 89.42 240 ILE A C 1
ATOM 1853 O O . ILE A 1 240 ? -4.073 1.476 8.914 1 89.42 240 ILE A O 1
ATOM 1857 N N . THR A 1 241 ? -4.16 2.348 10.98 1 94.86 241 THR A N 1
ATOM 1858 C CA . THR A 1 241 ? -2.818 2.913 10.9 1 94.86 241 THR A CA 1
ATOM 1859 C C . THR A 1 241 ? -1.783 1.927 11.437 1 94.86 241 THR A C 1
ATOM 1861 O O . THR A 1 241 ? -0.73 1.731 10.827 1 94.86 241 THR A O 1
ATOM 1864 N N . PHE A 1 242 ? -2.081 1.221 12.526 1 95.41 242 PHE A N 1
ATOM 1865 C CA . PHE A 1 242 ? -1.133 0.362 13.226 1 95.41 242 PHE A CA 1
ATOM 1866 C C . PHE A 1 242 ? -0.785 -0.859 12.384 1 95.41 242 PHE A C 1
ATOM 1868 O O . PHE A 1 242 ? 0.385 -1.233 12.277 1 95.41 242 PHE A O 1
ATOM 1875 N N . ILE A 1 243 ? -1.714 -1.426 11.803 1 92.05 243 ILE A N 1
ATOM 1876 C CA . ILE A 1 243 ? -1.534 -2.714 11.144 1 92.05 243 ILE A CA 1
ATOM 1877 C C . ILE A 1 243 ? -0.607 -2.553 9.941 1 92.05 243 ILE A C 1
ATOM 1879 O O . ILE A 1 243 ? 0.406 -3.248 9.832 1 92.05 243 ILE A O 1
ATOM 1883 N N . PRO A 1 244 ? -0.888 -1.597 9.035 1 92.77 244 PRO A N 1
ATOM 1884 C CA . PRO A 1 244 ? 0.045 -1.442 7.916 1 92.77 244 PRO A CA 1
ATOM 1885 C C . PRO A 1 244 ? 1.419 -0.942 8.359 1 92.77 244 PRO A C 1
ATOM 1887 O O . PRO A 1 244 ? 2.432 -1.287 7.745 1 92.77 244 PRO A O 1
ATOM 1890 N N . ALA A 1 245 ? 1.458 -0.166 9.393 1 96.03 245 ALA A N 1
ATOM 1891 C CA . ALA A 1 245 ? 2.745 0.298 9.904 1 96.03 245 ALA A CA 1
ATOM 1892 C C . ALA A 1 245 ? 3.576 -0.866 10.436 1 96.03 245 ALA A C 1
ATOM 1894 O O . ALA A 1 245 ? 4.795 -0.902 10.252 1 96.03 245 ALA A O 1
ATOM 1895 N N . LEU A 1 246 ? 2.926 -1.763 11.072 1 95.28 246 LEU A N 1
ATOM 1896 C CA . LEU A 1 246 ? 3.593 -2.934 11.631 1 95.28 246 LEU A CA 1
ATOM 1897 C C . LEU A 1 246 ? 4.207 -3.788 10.527 1 95.28 246 LEU A C 1
ATOM 1899 O O . LEU A 1 246 ? 5.298 -4.338 10.696 1 95.28 246 LEU A O 1
ATOM 1903 N N . GLY A 1 247 ? 3.551 -3.894 9.439 1 94.21 247 GLY A N 1
ATOM 1904 C CA . GLY A 1 247 ? 4.008 -4.733 8.342 1 94.21 247 GLY A CA 1
ATOM 1905 C C . GLY A 1 247 ? 4.764 -3.963 7.276 1 94.21 247 GLY A C 1
ATOM 1906 O O . GLY A 1 247 ? 5.01 -4.481 6.185 1 94.21 247 GLY A O 1
ATOM 1907 N N . ALA A 1 248 ? 5.163 -2.744 7.558 1 94.93 248 ALA A N 1
ATOM 1908 C CA . ALA A 1 248 ? 5.804 -1.901 6.553 1 94.93 248 ALA A CA 1
ATOM 1909 C C . ALA A 1 248 ? 7.168 -2.459 6.158 1 94.93 248 ALA A C 1
ATOM 1911 O O . ALA A 1 248 ? 7.948 -2.876 7.018 1 94.93 248 ALA A O 1
ATOM 1912 N N . TYR A 1 249 ? 7.43 -2.45 4.871 1 94.11 249 TYR A N 1
ATOM 1913 C CA . TYR A 1 249 ? 8.688 -2.961 4.338 1 94.11 249 TYR A CA 1
ATOM 1914 C C . TYR A 1 249 ? 9.444 -1.873 3.586 1 94.11 249 TYR A C 1
ATOM 1916 O O . TYR A 1 249 ? 10.608 -1.597 3.884 1 94.11 249 TYR A O 1
ATOM 1924 N N . LEU A 1 250 ? 8.777 -1.208 2.661 1 93.22 250 LEU A N 1
ATOM 1925 C CA . LEU A 1 250 ? 9.437 -0.346 1.686 1 93.22 250 LEU A CA 1
ATOM 1926 C C . LEU A 1 250 ? 10.016 0.893 2.362 1 93.22 250 LEU A C 1
ATOM 1928 O O . LEU A 1 250 ? 11.164 1.264 2.107 1 93.22 250 LEU A O 1
ATOM 1932 N N . THR A 1 251 ? 9.21 1.482 3.244 1 95.74 251 THR A N 1
ATOM 1933 C CA . THR A 1 251 ? 9.635 2.713 3.9 1 95.74 251 THR A CA 1
ATOM 1934 C C . THR A 1 251 ? 10.871 2.468 4.76 1 95.74 251 THR A C 1
ATOM 1936 O O . THR A 1 251 ? 11.895 3.133 4.588 1 95.74 251 THR A O 1
ATOM 1939 N N . PRO A 1 252 ? 10.83 1.434 5.597 1 96.95 252 PRO A N 1
ATOM 1940 C CA . PRO A 1 252 ? 12.042 1.159 6.372 1 96.95 252 PRO A CA 1
ATOM 1941 C C . PRO A 1 252 ? 13.218 0.731 5.496 1 96.95 252 PRO A C 1
ATOM 1943 O O . PRO A 1 252 ? 14.373 1.002 5.833 1 96.95 252 PRO A O 1
ATOM 1946 N N . ASP A 1 253 ? 12.964 0.107 4.441 1 94.97 253 ASP A N 1
ATOM 1947 C CA . ASP A 1 253 ? 14.033 -0.357 3.562 1 94.97 253 ASP A CA 1
ATOM 1948 C C . ASP A 1 253 ? 14.756 0.818 2.908 1 94.97 253 ASP A C 1
ATOM 1950 O O . ASP A 1 253 ? 15.982 0.806 2.781 1 94.97 253 ASP A O 1
ATOM 1954 N N . LEU A 1 254 ? 13.999 1.826 2.51 1 94.75 254 LEU A N 1
ATOM 1955 C CA . LEU A 1 254 ? 14.571 2.925 1.739 1 94.75 254 LEU A CA 1
ATOM 1956 C C . LEU A 1 254 ? 15.108 4.014 2.662 1 94.75 254 LEU A C 1
ATOM 1958 O O . LEU A 1 254 ? 16.13 4.637 2.366 1 94.75 254 LEU A O 1
ATOM 1962 N N . LEU A 1 255 ? 14.427 4.19 3.746 1 96.49 255 LEU A N 1
ATOM 1963 C CA . LEU A 1 255 ? 14.78 5.32 4.598 1 96.49 255 LEU A CA 1
ATOM 1964 C C . LEU A 1 255 ? 15.657 4.871 5.761 1 96.49 255 LEU A C 1
ATOM 1966 O O . LEU A 1 255 ? 16.319 5.694 6.398 1 96.49 255 LEU A O 1
ATOM 1970 N N . GLY A 1 256 ? 15.581 3.555 6.024 1 95.67 256 GLY A N 1
ATOM 1971 C CA . GLY A 1 256 ? 16.244 3.056 7.218 1 95.67 256 GLY A CA 1
ATOM 1972 C C . GLY A 1 256 ? 17.639 2.526 6.949 1 95.67 256 GLY A C 1
ATOM 1973 O O . GLY A 1 256 ? 18.034 2.36 5.793 1 95.67 256 GLY A O 1
ATOM 1974 N N . GLY A 1 257 ? 18.434 2.354 7.998 1 93.88 257 GLY A N 1
ATOM 1975 C CA . GLY A 1 257 ? 19.745 1.725 7.978 1 93.88 257 GLY A CA 1
ATOM 1976 C C . GLY A 1 257 ? 19.75 0.336 8.586 1 93.88 257 GLY A C 1
ATOM 1977 O O . GLY A 1 257 ? 18.69 -0.232 8.859 1 93.88 257 GLY A O 1
ATOM 1978 N N . PRO A 1 258 ? 20.879 -0.207 8.731 1 91.96 258 PRO A N 1
ATOM 1979 C CA . PRO A 1 258 ? 21.004 -1.563 9.271 1 91.96 258 PRO A CA 1
ATOM 1980 C C . PRO A 1 258 ? 20.321 -1.723 10.627 1 91.96 258 PRO A C 1
ATOM 1982 O O . PRO A 1 258 ? 19.753 -2.78 10.915 1 91.96 258 PRO A O 1
ATOM 1985 N N . ASP A 1 259 ? 20.274 -0.639 11.372 1 92.57 259 ASP A N 1
ATOM 1986 C CA . ASP A 1 259 ? 19.736 -0.726 12.726 1 92.57 259 ASP A CA 1
ATOM 1987 C C . ASP A 1 259 ? 18.268 -0.308 12.762 1 92.57 259 ASP A C 1
ATOM 1989 O O . ASP A 1 259 ? 17.655 -0.266 13.831 1 92.57 259 ASP A O 1
ATOM 1993 N N . SER A 1 260 ? 17.73 -0.007 11.639 1 94.85 260 SER A N 1
ATOM 1994 C CA . SER A 1 260 ? 16.36 0.494 11.635 1 94.85 260 SER A CA 1
ATOM 1995 C C . SER A 1 260 ? 15.433 -0.438 10.862 1 94.85 260 SER A C 1
ATOM 1997 O O . SER A 1 260 ? 14.312 -0.061 10.516 1 94.85 260 SER A O 1
ATOM 1999 N N . GLN A 1 261 ? 15.973 -1.642 10.649 1 94.46 261 GLN A N 1
ATOM 2000 C CA . GLN A 1 261 ? 15.174 -2.638 9.943 1 94.46 261 GLN A CA 1
ATOM 2001 C C . GLN A 1 261 ? 14.011 -3.121 10.805 1 94.46 261 GLN A C 1
ATOM 2003 O O . GLN A 1 261 ? 14.144 -3.242 12.025 1 94.46 261 GLN A O 1
ATOM 2008 N N . MET A 1 262 ? 12.916 -3.326 10.18 1 96.89 262 MET A N 1
ATOM 2009 C CA . MET A 1 262 ? 11.747 -3.908 10.833 1 96.89 262 MET A CA 1
ATOM 2010 C C . MET A 1 262 ? 11.572 -5.369 10.435 1 96.89 262 MET A C 1
ATOM 2012 O O . MET A 1 262 ? 12.303 -5.877 9.583 1 96.89 262 MET A O 1
ATOM 2016 N N . ILE A 1 263 ? 10.686 -6.052 11.062 1 96.92 263 ILE A N 1
ATOM 2017 C CA . ILE A 1 263 ? 10.529 -7.496 10.916 1 96.92 263 ILE A CA 1
ATOM 2018 C C . ILE A 1 263 ? 10.266 -7.841 9.452 1 96.92 263 ILE A C 1
ATOM 2020 O O . ILE A 1 263 ? 10.723 -8.876 8.961 1 96.92 263 ILE A O 1
ATOM 2024 N N . ALA A 1 264 ? 9.58 -7.004 8.736 1 95.76 264 ALA A N 1
ATOM 2025 C CA . ALA A 1 264 ? 9.279 -7.271 7.332 1 95.76 264 ALA A CA 1
ATOM 2026 C C . ALA A 1 264 ? 10.552 -7.282 6.49 1 95.76 264 ALA A C 1
ATOM 2028 O O . ALA A 1 264 ? 10.659 -8.042 5.525 1 95.76 264 ALA A O 1
ATOM 2029 N N . ASN A 1 265 ? 11.526 -6.465 6.836 1 96.91 265 ASN A N 1
ATOM 2030 C CA . ASN A 1 265 ? 12.807 -6.455 6.138 1 96.91 265 ASN A CA 1
ATOM 2031 C C . ASN A 1 265 ? 13.573 -7.757 6.355 1 96.91 265 ASN A C 1
ATOM 2033 O O . ASN A 1 265 ? 14.217 -8.264 5.435 1 96.91 265 ASN A O 1
ATOM 2037 N N . ILE A 1 266 ? 13.47 -8.258 7.528 1 96.94 266 ILE A N 1
ATOM 2038 C CA . ILE A 1 266 ? 14.137 -9.514 7.855 1 96.94 266 ILE A CA 1
ATOM 2039 C C . ILE A 1 266 ? 13.469 -10.663 7.103 1 96.94 266 ILE A C 1
ATOM 2041 O O . ILE A 1 266 ? 14.149 -11.554 6.588 1 96.94 266 ILE A O 1
ATOM 2045 N N . ILE A 1 267 ? 12.181 -10.651 7.02 1 96.59 267 ILE A N 1
ATOM 2046 C CA . ILE A 1 267 ? 11.429 -11.656 6.277 1 96.59 267 ILE A CA 1
ATOM 2047 C C . ILE A 1 267 ? 11.872 -11.657 4.816 1 96.59 267 ILE A C 1
ATOM 2049 O O . ILE A 1 267 ? 12.165 -12.713 4.25 1 96.59 267 ILE A O 1
ATOM 2053 N N . GLU A 1 268 ? 11.928 -10.476 4.254 1 95.51 268 GLU A N 1
ATOM 2054 C CA . GLU A 1 268 ? 12.356 -10.357 2.864 1 95.51 268 GLU A CA 1
ATOM 2055 C C . GLU A 1 268 ? 13.753 -10.937 2.664 1 95.51 268 GLU A C 1
ATOM 2057 O O . GLU A 1 268 ? 14.007 -11.635 1.68 1 95.51 268 GLU A O 1
ATOM 2062 N N . ARG A 1 269 ? 14.624 -10.697 3.565 1 96.05 269 ARG A N 1
ATOM 2063 C CA . ARG A 1 269 ? 15.998 -11.181 3.475 1 96.05 269 ARG A CA 1
ATOM 2064 C C . ARG A 1 269 ? 16.047 -12.704 3.54 1 96.05 269 ARG A C 1
ATOM 2066 O O . ARG A 1 269 ? 16.883 -13.332 2.887 1 96.05 269 ARG A O 1
ATOM 2073 N N . GLN A 1 270 ? 15.178 -13.296 4.355 1 95.88 270 GLN A N 1
ATOM 2074 C CA . GLN A 1 270 ? 15.161 -14.749 4.489 1 95.88 270 GLN A CA 1
ATOM 2075 C C . GLN A 1 270 ? 14.709 -15.416 3.193 1 95.88 270 GLN A C 1
ATOM 2077 O O . GLN A 1 270 ? 15.254 -16.448 2.797 1 95.88 270 GLN A O 1
ATOM 2082 N N . PHE A 1 271 ? 13.768 -14.821 2.515 1 93.65 271 PHE A N 1
ATOM 2083 C CA . PHE A 1 271 ? 13.226 -15.422 1.302 1 93.65 271 PHE A CA 1
ATOM 2084 C C . PHE A 1 271 ? 14.141 -15.159 0.112 1 93.65 271 PHE A C 1
ATOM 2086 O O . PHE A 1 271 ? 14.22 -15.974 -0.809 1 93.65 271 PHE A O 1
ATOM 2093 N N . LYS A 1 272 ? 14.749 -14.043 0.085 1 90.41 272 LYS A N 1
ATOM 2094 C CA . LYS A 1 272 ? 15.528 -13.628 -1.078 1 90.41 272 LYS A CA 1
ATOM 2095 C C . LYS A 1 272 ? 16.994 -14.024 -0.928 1 90.41 272 LYS A C 1
ATOM 2097 O O . LYS A 1 272 ? 17.402 -15.095 -1.381 1 90.41 272 LYS A O 1
ATOM 2102 N N . ARG A 1 273 ? 17.725 -13.359 -0.102 1 90.3 273 ARG A N 1
ATOM 2103 C CA . ARG A 1 273 ? 19.174 -13.511 -0.012 1 90.3 273 ARG A CA 1
ATOM 2104 C C . ARG A 1 273 ? 19.545 -14.807 0.701 1 90.3 273 ARG A C 1
ATOM 2106 O O . ARG A 1 273 ? 20.399 -15.559 0.228 1 90.3 273 ARG A O 1
ATOM 2113 N N . ALA A 1 274 ? 18.877 -15.137 1.775 1 93.3 274 ALA A N 1
ATOM 2114 C CA . ALA A 1 274 ? 19.228 -16.293 2.596 1 93.3 274 ALA A CA 1
ATOM 2115 C C . ALA A 1 274 ? 18.618 -17.572 2.029 1 93.3 274 ALA A C 1
ATOM 2117 O O . ALA A 1 274 ? 19.028 -18.677 2.394 1 93.3 274 ALA A O 1
ATOM 2118 N N . ASN A 1 275 ? 17.621 -17.423 1.239 1 93.34 275 ASN A N 1
ATOM 2119 C CA . ASN A 1 275 ? 16.899 -18.558 0.675 1 93.34 275 ASN A CA 1
ATOM 2120 C C . ASN A 1 275 ? 16.487 -19.554 1.755 1 93.34 275 ASN A C 1
ATOM 2122 O O . ASN A 1 275 ? 16.603 -20.766 1.565 1 93.34 275 ASN A O 1
ATOM 2126 N N . ASP A 1 276 ? 16.26 -19.032 2.894 1 96.11 276 ASP A N 1
ATOM 2127 C CA . ASP A 1 276 ? 15.722 -19.828 3.993 1 96.11 276 ASP A CA 1
ATOM 2128 C C . ASP A 1 276 ? 14.207 -19.668 4.097 1 96.11 276 ASP A C 1
ATOM 2130 O O . ASP A 1 276 ? 13.709 -19.009 5.013 1 96.11 276 ASP A O 1
ATOM 2134 N N . TRP A 1 277 ? 13.518 -20.382 3.255 1 95.37 277 TRP A N 1
ATOM 2135 C CA . TRP A 1 277 ? 12.075 -20.236 3.096 1 95.37 277 TRP A CA 1
ATOM 2136 C C . TRP A 1 277 ? 11.339 -20.714 4.344 1 95.37 277 TRP A C 1
ATOM 2138 O O . TRP A 1 277 ? 10.409 -20.055 4.814 1 95.37 277 TRP A O 1
ATOM 2148 N N . PRO A 1 278 ? 11.769 -21.793 4.953 1 97.35 278 PRO A N 1
ATOM 2149 C CA . PRO A 1 278 ? 11.054 -22.235 6.153 1 97.35 278 PRO A CA 1
ATOM 2150 C C . PRO A 1 278 ? 11.122 -21.217 7.289 1 97.35 278 PRO A C 1
ATOM 2152 O O . PRO A 1 278 ? 10.107 -20.932 7.929 1 97.35 278 PRO A O 1
ATOM 2155 N N . PHE A 1 279 ? 12.337 -20.675 7.5 1 97.59 279 PHE A N 1
ATOM 2156 C CA . PHE A 1 279 ? 12.467 -19.688 8.566 1 97.59 279 PHE A CA 1
ATOM 2157 C C . PHE A 1 279 ? 11.743 -18.398 8.202 1 97.59 279 PHE A C 1
ATOM 2159 O O . PHE A 1 279 ? 11.098 -17.781 9.051 1 97.59 279 PHE A O 1
ATOM 2166 N N . GLY A 1 280 ? 11.801 -17.97 6.898 1 97.02 280 GLY A N 1
ATOM 2167 C CA . GLY A 1 280 ? 11.025 -16.828 6.441 1 97.02 280 GLY A CA 1
ATOM 2168 C C . GLY A 1 280 ? 9.531 -17.006 6.632 1 97.02 280 GLY A C 1
ATOM 2169 O O . GLY A 1 280 ? 8.834 -16.069 7.026 1 97.02 280 GLY A O 1
ATOM 2170 N N . ALA A 1 281 ? 9.11 -18.2 6.385 1 97.02 281 ALA A N 1
ATOM 2171 C CA . ALA A 1 281 ? 7.697 -18.525 6.557 1 97.02 281 ALA A CA 1
ATOM 2172 C C . ALA A 1 281 ? 7.285 -18.425 8.023 1 97.02 281 ALA A C 1
ATOM 2174 O O . ALA A 1 281 ? 6.232 -17.869 8.342 1 97.02 281 ALA A O 1
ATOM 2175 N N . ALA A 1 282 ? 8.102 -18.924 8.868 1 97.76 282 ALA A N 1
ATOM 2176 C CA . ALA A 1 282 ? 7.799 -18.862 10.295 1 97.76 282 ALA A CA 1
ATOM 2177 C C . ALA A 1 282 ? 7.71 -17.416 10.775 1 97.76 282 ALA A C 1
ATOM 2179 O O . ALA A 1 282 ? 6.78 -17.051 11.498 1 97.76 282 ALA A O 1
ATOM 2180 N N . LEU A 1 283 ? 8.671 -16.602 10.394 1 97.48 283 LEU A N 1
ATOM 2181 C CA . LEU A 1 283 ? 8.653 -15.189 10.753 1 97.48 283 LEU A CA 1
ATOM 2182 C C . LEU A 1 283 ? 7.408 -14.503 10.201 1 97.48 283 LEU A C 1
ATOM 2184 O O . LEU A 1 283 ? 6.798 -13.674 10.88 1 97.48 283 LEU A O 1
ATOM 2188 N N . SER A 1 284 ? 7.057 -14.838 8.999 1 96.2 284 SER A N 1
ATOM 2189 C CA . SER A 1 284 ? 5.885 -14.27 8.339 1 96.2 284 SER A CA 1
ATOM 2190 C C . SER A 1 284 ? 4.609 -14.58 9.115 1 96.2 284 SER A C 1
ATOM 2192 O O . SER A 1 284 ? 3.783 -13.694 9.341 1 96.2 284 SER A O 1
ATOM 2194 N N . PHE A 1 285 ? 4.444 -15.764 9.484 1 95.41 285 PHE A N 1
ATOM 2195 C CA . PHE A 1 285 ? 3.199 -16.153 10.136 1 95.41 285 PHE A CA 1
ATOM 2196 C C . PHE A 1 285 ? 3.168 -15.667 11.58 1 95.41 285 PHE A C 1
ATOM 2198 O O . PHE A 1 285 ? 2.098 -15.386 12.123 1 95.41 285 PHE A O 1
ATOM 2205 N N . LEU A 1 286 ? 4.336 -15.512 12.212 1 96.02 286 LEU A N 1
ATOM 2206 C CA . LEU A 1 286 ? 4.344 -14.846 13.51 1 96.02 286 LEU A CA 1
ATOM 2207 C C . LEU A 1 286 ? 3.828 -13.416 13.39 1 96.02 286 LEU A C 1
ATOM 2209 O O . LEU A 1 286 ? 3.057 -12.957 14.236 1 96.02 286 LEU A O 1
ATOM 2213 N N . LEU A 1 287 ? 4.331 -12.736 12.39 1 94.32 287 LEU A N 1
ATOM 2214 C CA . LEU A 1 287 ? 3.834 -11.389 12.132 1 94.32 287 LEU A CA 1
ATOM 2215 C C . LEU A 1 287 ? 2.334 -11.405 11.857 1 94.32 287 LEU A C 1
ATOM 2217 O O . LEU A 1 287 ? 1.599 -10.545 12.347 1 94.32 287 LEU A O 1
ATOM 2221 N N . MET A 1 288 ? 1.87 -12.347 11.102 1 92.72 288 MET A N 1
ATOM 2222 C CA . MET A 1 288 ? 0.453 -12.47 10.768 1 92.72 288 MET A CA 1
ATOM 2223 C C . MET A 1 288 ? -0.381 -12.72 12.019 1 92.72 288 MET A C 1
ATOM 2225 O O . MET A 1 288 ? -1.445 -12.123 12.191 1 92.72 288 MET A O 1
ATOM 2229 N N . TYR A 1 289 ? 0.09 -13.618 12.861 1 93.01 289 TYR A N 1
ATOM 2230 C CA . TYR A 1 289 ? -0.625 -13.883 14.104 1 93.01 289 TYR A CA 1
ATOM 2231 C C . TYR A 1 289 ? -0.739 -12.619 14.947 1 93.01 289 TYR A C 1
ATOM 2233 O O . TYR A 1 289 ? -1.798 -12.334 15.511 1 93.01 289 TYR A O 1
ATOM 2241 N N . LEU A 1 290 ? 0.326 -11.9 14.997 1 90.92 290 LEU A N 1
ATOM 2242 C CA . LEU A 1 290 ? 0.32 -10.648 15.746 1 90.92 290 LEU A CA 1
ATOM 2243 C C . LEU A 1 290 ? -0.698 -9.672 15.166 1 90.92 290 LEU A C 1
ATOM 2245 O O . LEU A 1 290 ? -1.423 -9.009 15.91 1 90.92 290 LEU A O 1
ATOM 2249 N N . THR A 1 291 ? -0.728 -9.589 13.909 1 90.06 291 THR A N 1
ATOM 2250 C CA . THR A 1 291 ? -1.675 -8.709 13.234 1 90.06 291 THR A CA 1
ATOM 2251 C C . THR A 1 291 ? -3.111 -9.14 13.518 1 90.06 291 THR A C 1
ATOM 2253 O O . THR A 1 291 ? -3.971 -8.304 13.801 1 90.06 291 THR A O 1
ATOM 2256 N N . PHE A 1 292 ? -3.41 -10.406 13.477 1 89.29 292 PHE A N 1
ATOM 2257 C CA . PHE A 1 292 ? -4.753 -10.922 13.719 1 89.29 292 PHE A CA 1
ATOM 2258 C C . PHE A 1 292 ? -5.169 -10.691 15.167 1 89.29 292 PHE A C 1
ATOM 2260 O O . PHE A 1 292 ? -6.343 -10.442 15.449 1 89.29 292 PHE A O 1
ATOM 2267 N N . ILE A 1 293 ? -4.263 -10.815 16.007 1 90.15 293 ILE A N 1
ATOM 2268 C CA . ILE A 1 293 ? -4.538 -10.535 17.412 1 90.15 293 ILE A CA 1
ATOM 2269 C C . ILE A 1 293 ? -4.915 -9.065 17.581 1 90.15 293 ILE A C 1
ATOM 2271 O O . ILE A 1 293 ? -5.87 -8.74 18.29 1 90.15 293 ILE A O 1
ATOM 2275 N N . ALA A 1 294 ? -4.175 -8.221 16.93 1 85.58 294 ALA A N 1
ATOM 2276 C CA . ALA A 1 294 ? -4.484 -6.794 16.987 1 85.58 294 ALA A CA 1
ATOM 2277 C C . ALA A 1 294 ? -5.885 -6.515 16.45 1 85.58 294 ALA A C 1
ATOM 2279 O O . ALA A 1 294 ? -6.634 -5.725 17.031 1 85.58 294 ALA A O 1
ATOM 2280 N N . ILE A 1 295 ? -6.279 -7.153 15.441 1 85.35 295 ILE A N 1
ATOM 2281 C CA . ILE A 1 295 ? -7.601 -6.999 14.844 1 85.35 295 ILE A CA 1
ATOM 2282 C C . ILE A 1 295 ? -8.666 -7.52 15.806 1 85.35 295 ILE A C 1
ATOM 2284 O O . ILE A 1 295 ? -9.709 -6.888 15.988 1 85.35 295 ILE A O 1
ATOM 2288 N N . ALA A 1 296 ? -8.431 -8.659 16.413 1 86.69 296 ALA A N 1
ATOM 2289 C CA . ALA A 1 296 ? -9.377 -9.27 17.344 1 86.69 296 ALA A CA 1
ATOM 2290 C C . ALA A 1 296 ? -9.614 -8.37 18.554 1 86.69 296 ALA A C 1
ATOM 2292 O O . ALA A 1 296 ? -10.749 -8.22 19.01 1 86.69 296 ALA A O 1
ATOM 2293 N N . ILE A 1 297 ? -8.584 -7.828 18.975 1 84.5 297 ILE A N 1
ATOM 2294 C CA . ILE A 1 297 ? -8.692 -6.925 20.116 1 84.5 297 ILE A CA 1
ATOM 2295 C C . ILE A 1 297 ? 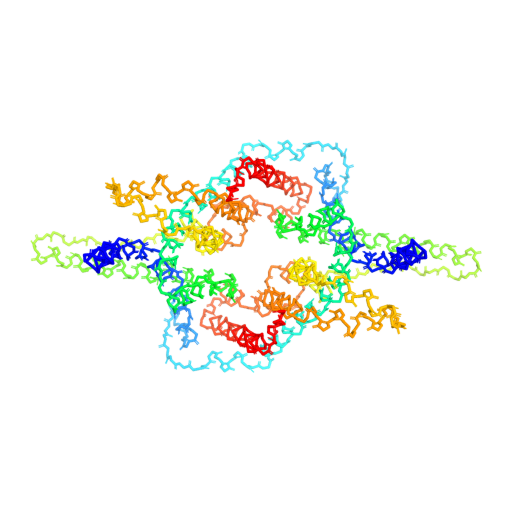-9.56 -5.725 19.745 1 84.5 297 ILE A C 1
ATOM 2297 O O . ILE A 1 297 ? -10.43 -5.317 20.518 1 84.5 297 ILE A O 1
ATOM 2301 N N . GLN A 1 298 ? -9.389 -5.205 18.619 1 78.43 298 GLN A N 1
ATOM 2302 C CA . GLN A 1 298 ? -10.173 -4.067 18.151 1 78.43 298 GLN A CA 1
ATOM 2303 C C . GLN A 1 298 ? -11.642 -4.443 17.982 1 78.43 298 GLN A C 1
ATOM 2305 O O . GLN A 1 298 ? -12.532 -3.647 18.289 1 78.43 298 GLN A O 1
ATOM 2310 N N . ALA A 1 299 ? -11.888 -5.576 17.462 1 77.06 299 ALA A N 1
ATOM 2311 C CA . ALA A 1 299 ? -13.257 -6.047 17.268 1 77.06 299 ALA A CA 1
ATOM 2312 C C . ALA A 1 299 ? -13.996 -6.149 18.599 1 77.06 299 ALA A C 1
ATOM 2314 O O . ALA A 1 299 ? -15.178 -5.808 18.688 1 77.06 299 ALA A O 1
ATOM 2315 N N . VAL A 1 300 ? -13.298 -6.514 19.588 1 77.45 300 VAL A N 1
ATOM 2316 C CA . VAL A 1 300 ? -13.895 -6.677 20.909 1 77.45 300 VAL A CA 1
ATOM 2317 C C . VAL A 1 300 ? -14.132 -5.308 21.543 1 77.45 300 VAL A C 1
ATOM 2319 O O . VAL A 1 300 ? -15.162 -5.083 22.182 1 77.45 300 VAL A O 1
ATOM 2322 N N . LEU A 1 301 ? -13.248 -4.423 21.261 1 73.99 301 LEU A N 1
ATOM 2323 C CA . LEU A 1 301 ? -13.369 -3.083 21.826 1 73.99 301 LEU A CA 1
ATOM 2324 C C . LEU A 1 301 ? -14.497 -2.309 21.152 1 73.99 301 LEU A C 1
ATOM 2326 O O . LEU A 1 301 ? -15.167 -1.497 21.794 1 73.99 301 LEU A O 1
ATOM 2330 N N . ASN A 1 302 ? -14.632 -2.464 19.858 1 68.39 302 ASN A N 1
ATOM 2331 C CA . ASN A 1 302 ? -15.696 -1.792 19.12 1 68.39 302 ASN A CA 1
ATOM 2332 C C . ASN A 1 302 ? -17.07 -2.343 19.492 1 68.39 302 ASN A C 1
ATOM 2334 O O . ASN A 1 302 ? -18.069 -1.624 19.429 1 68.39 302 ASN A O 1
ATOM 2338 N N . ARG A 1 303 ? -17.187 -3.572 19.674 1 61.6 303 ARG A N 1
ATOM 2339 C CA . ARG A 1 303 ? -18.45 -4.153 20.119 1 61.6 303 ARG A CA 1
ATOM 2340 C C . ARG A 1 303 ? -18.883 -3.561 21.455 1 61.6 303 ARG A C 1
ATOM 2342 O O . ARG A 1 303 ? -20.079 -3.464 21.739 1 61.6 303 ARG A O 1
ATOM 2349 N N . LYS A 1 304 ? -17.997 -3.143 22.244 1 55.36 304 LYS A N 1
ATOM 2350 C CA . LYS A 1 304 ? -18.336 -2.588 23.552 1 55.36 304 LYS A CA 1
ATOM 2351 C C . LYS A 1 304 ? -18.652 -1.099 23.452 1 55.36 304 LYS A C 1
ATOM 2353 O O . LYS A 1 304 ? -19.154 -0.5 24.406 1 55.36 304 LYS A O 1
ATOM 2358 N N . ALA A 1 305 ? -18.198 -0.479 22.426 1 53.18 305 ALA A N 1
ATOM 2359 C CA . ALA A 1 305 ? -18.53 0.941 22.339 1 53.18 305 ALA A CA 1
ATOM 2360 C C . ALA A 1 305 ? -20.027 1.141 22.119 1 53.18 305 ALA A C 1
ATOM 2362 O O . ALA A 1 305 ? -20.619 0.519 21.233 1 53.18 305 ALA A O 1
ATOM 2363 N N . PRO A 1 306 ? -20.765 1.575 22.988 1 46.18 306 PRO A N 1
ATOM 2364 C CA . PRO A 1 306 ? -22.216 1.777 22.966 1 46.18 306 PRO A CA 1
ATOM 2365 C C . PRO A 1 306 ? -22.699 2.446 21.681 1 46.18 306 PRO A C 1
ATOM 2367 O O . PRO A 1 306 ? -21.984 3.269 21.103 1 46.18 306 PRO A O 1
ATOM 2370 N N . GLU A 1 307 ? -23.295 1.776 20.695 1 41.95 307 GLU A N 1
ATOM 2371 C CA . GLU A 1 307 ? -24.118 2.551 19.771 1 41.95 307 GLU A CA 1
ATOM 2372 C C . GLU A 1 307 ? -24.717 3.774 20.46 1 41.95 307 GLU A C 1
ATOM 2374 O O . GLU A 1 307 ? -25.335 3.655 21.52 1 41.95 307 GLU A O 1
ATOM 2379 N N . ALA A 1 308 ? -24.087 4.914 20.439 1 36.65 308 ALA A N 1
ATOM 2380 C CA . ALA A 1 308 ? -24.929 6.029 20.864 1 36.65 308 ALA A CA 1
ATOM 2381 C C . ALA A 1 308 ? -26.312 5.948 20.224 1 36.65 308 ALA A C 1
ATOM 2383 O O . ALA A 1 308 ? -26.45 6.1 19.008 1 36.65 308 ALA A O 1
ATOM 2384 N N . LYS A 1 309 ? -27.23 5.072 20.473 1 33.58 309 LYS A N 1
ATOM 2385 C CA . LYS A 1 309 ? -28.674 5.194 20.295 1 33.58 309 LYS A CA 1
ATOM 2386 C C . LYS A 1 309 ? -29.136 6.631 20.513 1 33.58 309 LYS A C 1
ATOM 2388 O O . LYS A 1 309 ? -29.058 7.152 21.628 1 33.58 309 LYS A O 1
ATOM 2393 N N . GLY A 1 310 ? -28.746 7.484 19.524 1 26.64 310 GLY A N 1
ATOM 2394 C CA . GLY A 1 310 ? -29.839 8.435 19.394 1 26.64 310 GLY A CA 1
ATOM 2395 C C . GLY A 1 310 ? -31.19 7.77 19.215 1 26.64 310 GLY A C 1
ATOM 2396 O O . GLY A 1 310 ? -31.268 6.612 18.8 1 26.64 310 GLY A O 1
ATOM 2397 N N . MET B 1 1 ? -34.255 40.017 22.059 1 27.28 1 MET B N 1
ATOM 2398 C CA . MET B 1 1 ? -33.248 39.462 22.96 1 27.28 1 MET B CA 1
ATOM 2399 C C . MET B 1 1 ? -32.633 38.196 22.374 1 27.28 1 MET B C 1
ATOM 2401 O O . MET B 1 1 ? -31.778 37.568 23.001 1 27.28 1 MET B O 1
ATOM 2405 N N . GLY B 1 2 ? -33.248 37.52 21.405 1 39.24 2 GLY B N 1
ATOM 2406 C CA . GLY B 1 2 ? -32.884 36.339 20.638 1 39.24 2 GLY B CA 1
ATOM 2407 C C . GLY B 1 2 ? -31.695 36.565 19.725 1 39.24 2 GLY B C 1
ATOM 2408 O O . GLY B 1 2 ? -31.019 35.612 19.33 1 39.24 2 GLY B O 1
ATOM 2409 N N . GLY B 1 3 ? -31.563 37.709 19.14 1 43.57 3 GLY B N 1
ATOM 2410 C CA . GLY B 1 3 ? -30.542 38.083 18.175 1 43.57 3 GLY B CA 1
ATOM 2411 C C . GLY B 1 3 ? -29.151 38.158 18.776 1 43.57 3 GLY B C 1
ATOM 2412 O O . GLY B 1 3 ? -28.153 38.066 18.058 1 43.57 3 GLY B O 1
ATOM 2413 N N . GLY B 1 4 ? -29.014 38.695 19.996 1 41.27 4 GLY B N 1
ATOM 2414 C CA . GLY B 1 4 ? -27.737 38.934 20.649 1 41.27 4 GLY B CA 1
ATOM 2415 C C . GLY B 1 4 ? -26.982 37.658 20.969 1 41.27 4 GLY B C 1
ATOM 2416 O O . GLY B 1 4 ? -25.749 37.649 20.991 1 41.27 4 GLY B O 1
ATOM 2417 N N . LEU B 1 5 ? -27.732 36.611 21.492 1 39.58 5 LEU B N 1
ATOM 2418 C CA . LEU B 1 5 ? -27.124 35.34 21.868 1 39.58 5 LEU B CA 1
ATOM 2419 C C . LEU B 1 5 ? -26.544 34.632 20.648 1 39.58 5 LEU B C 1
ATOM 2421 O O . LEU B 1 5 ? -25.545 33.918 20.757 1 39.58 5 LEU B O 1
ATOM 2425 N N . GLU B 1 6 ? -27.232 34.795 19.525 1 39.41 6 GLU B N 1
ATOM 2426 C CA . GLU B 1 6 ? -26.694 34.217 18.298 1 39.41 6 GLU B CA 1
ATOM 2427 C C . GLU B 1 6 ? -25.367 34.866 17.917 1 39.41 6 GLU B C 1
ATOM 2429 O O . GLU B 1 6 ? -24.442 34.185 17.471 1 39.41 6 GLU B O 1
ATOM 2434 N N . ASN B 1 7 ? -25.296 36.134 18.017 1 43.28 7 ASN B N 1
ATOM 2435 C CA . ASN B 1 7 ? -24.075 36.862 17.69 1 43.28 7 ASN B CA 1
ATOM 2436 C C . ASN B 1 7 ? -22.939 36.51 18.647 1 43.28 7 ASN B C 1
ATOM 2438 O O . ASN B 1 7 ? -21.773 36.482 18.25 1 43.28 7 ASN B O 1
ATOM 2442 N N . LEU B 1 8 ? -23.217 36.393 19.95 1 42.89 8 LEU B N 1
ATOM 2443 C CA . LEU B 1 8 ? -22.186 36.024 20.913 1 42.89 8 LEU B CA 1
ATOM 2444 C C . LEU B 1 8 ? -21.711 34.594 20.68 1 42.89 8 LEU B C 1
ATOM 2446 O O . LEU B 1 8 ? -20.537 34.282 20.894 1 42.89 8 LEU B O 1
ATOM 2450 N N . MET B 1 9 ? -22.601 33.734 20.241 1 41.44 9 MET B N 1
ATOM 2451 C CA . MET B 1 9 ? -22.297 32.338 19.941 1 41.44 9 MET B CA 1
ATOM 2452 C C . MET B 1 9 ? -21.412 32.227 18.704 1 41.44 9 MET B C 1
ATOM 2454 O O . MET B 1 9 ? -20.555 31.346 18.626 1 41.44 9 MET B O 1
ATOM 2458 N N . GLU B 1 10 ? -21.731 33.07 17.767 1 45.53 10 GLU B N 1
ATOM 2459 C CA . GLU B 1 10 ? -20.882 33.172 16.583 1 45.53 10 GLU B CA 1
ATOM 2460 C C . GLU B 1 10 ? -19.504 33.722 16.938 1 45.53 10 GLU B C 1
ATOM 2462 O O . GLU B 1 10 ? -18.499 33.32 16.349 1 45.53 10 GLU B O 1
ATOM 2467 N N . GLN B 1 11 ? -19.512 34.696 17.835 1 46.15 11 GLN B N 1
ATOM 2468 C CA . GLN B 1 11 ? -18.244 35.263 18.283 1 46.15 11 GLN B CA 1
ATOM 2469 C C . GLN B 1 11 ? -17.385 34.21 18.978 1 46.15 11 GLN B C 1
ATOM 2471 O O . GLN B 1 11 ? -16.162 34.201 18.826 1 46.15 11 GLN B O 1
ATOM 2476 N N . SER B 1 12 ? -17.995 33.409 19.781 1 48.62 12 SER B N 1
ATOM 2477 C CA . SER B 1 12 ? -17.284 32.425 20.592 1 48.62 12 SER B CA 1
ATOM 2478 C C . SER B 1 12 ? -16.655 31.342 19.722 1 48.62 12 SER B C 1
ATOM 2480 O O . SER B 1 12 ? -15.546 30.882 20 1 48.62 12 SER B O 1
ATOM 2482 N N . TRP B 1 13 ? -17.353 31.052 18.74 1 47.73 13 TRP B N 1
ATOM 2483 C CA . TRP B 1 13 ? -16.71 30.127 17.812 1 47.73 13 TRP B CA 1
ATOM 2484 C C . TRP B 1 13 ? -15.63 30.833 17 1 47.73 13 TRP B C 1
ATOM 2486 O O . TRP B 1 13 ? -14.694 30.195 16.513 1 47.73 13 TRP B O 1
ATOM 2496 N N . LYS B 1 14 ? -15.98 32.173 16.728 1 49.97 14 LYS B N 1
ATOM 2497 C CA . LYS B 1 14 ? -14.925 32.936 16.067 1 49.97 14 LYS B CA 1
ATOM 2498 C C . LYS B 1 14 ? -13.647 32.943 16.9 1 49.97 14 LYS B C 1
ATOM 2500 O O . LYS B 1 14 ? -12.543 32.914 16.352 1 49.97 14 LYS B O 1
ATOM 2505 N N . GLN B 1 15 ? -13.78 33.229 18.107 1 50.98 15 GLN B N 1
ATOM 2506 C CA . GLN B 1 15 ? -12.644 33.091 19.012 1 50.98 15 GLN B CA 1
ATOM 2507 C C . GLN B 1 15 ? -12.103 31.664 19.002 1 50.98 15 GLN B C 1
ATOM 2509 O O . GLN B 1 15 ? -10.908 31.447 19.209 1 50.98 15 GLN B O 1
ATOM 2514 N N . ALA B 1 16 ? -12.916 30.707 18.723 1 52.76 16 ALA B N 1
ATOM 2515 C CA . ALA B 1 16 ? -12.599 29.289 18.573 1 52.76 16 ALA B CA 1
ATOM 2516 C C . ALA B 1 16 ? -11.871 29.026 17.257 1 52.76 16 ALA B C 1
ATOM 2518 O O . ALA B 1 16 ? -11.08 28.085 17.155 1 52.76 16 ALA B O 1
ATOM 2519 N N . LYS B 1 17 ? -12.162 29.975 16.435 1 53.49 17 LYS B N 1
ATOM 2520 C CA . LYS B 1 17 ? -11.467 29.847 15.157 1 53.49 17 LYS B CA 1
ATOM 2521 C C . LYS B 1 17 ? -9.953 29.862 15.351 1 53.49 17 LYS B C 1
ATOM 2523 O O . LYS B 1 17 ? -9.226 29.149 14.658 1 53.49 17 LYS B O 1
ATOM 2528 N N . ALA B 1 18 ? -9.579 30.842 16.238 1 55.41 18 ALA B N 1
ATOM 2529 C CA . ALA B 1 18 ? -8.145 30.899 16.511 1 55.41 18 ALA B CA 1
ATOM 2530 C C . ALA B 1 18 ? -7.636 29.566 17.051 1 55.41 18 ALA B C 1
ATOM 2532 O O . ALA B 1 18 ? -6.547 29.116 16.685 1 55.41 18 ALA B O 1
ATOM 2533 N N . VAL B 1 19 ? -8.398 28.997 17.929 1 56.43 19 VAL B N 1
ATOM 2534 C CA . VAL B 1 19 ? -7.99 27.723 18.512 1 56.43 19 VAL B CA 1
ATOM 2535 C C . VAL B 1 19 ? -7.999 26.637 17.438 1 56.43 19 VAL B C 1
ATOM 2537 O O . VAL B 1 19 ? -7.081 25.817 17.367 1 56.43 19 VAL B O 1
ATOM 2540 N N . PHE B 1 20 ? -8.981 26.771 16.66 1 58.71 20 PHE B N 1
ATOM 2541 C CA . PHE B 1 20 ? -9.08 25.785 15.59 1 58.71 20 PHE B CA 1
ATOM 2542 C C . PHE B 1 20 ? -8.015 26.03 14.527 1 58.71 20 PHE B C 1
ATOM 2544 O O . PHE B 1 20 ? -7.425 25.084 14.003 1 58.71 20 PHE B O 1
ATOM 2551 N N . ALA B 1 21 ? -7.848 27.334 14.298 1 57.99 21 ALA B N 1
ATOM 2552 C CA . ALA B 1 21 ? -6.751 27.652 13.388 1 57.99 21 ALA B CA 1
ATOM 2553 C C . ALA B 1 21 ? -5.413 27.195 13.961 1 57.99 21 ALA B C 1
ATOM 2555 O O . ALA B 1 21 ? -4.562 26.68 13.231 1 57.99 21 ALA B O 1
ATOM 2556 N N . ALA B 1 22 ? -5.253 27.386 15.202 1 60.63 22 ALA B N 1
ATOM 2557 C CA . ALA B 1 22 ? -4.046 26.918 15.88 1 60.63 22 ALA B CA 1
ATOM 2558 C C . ALA B 1 22 ? -3.949 25.396 15.838 1 60.63 22 ALA B C 1
ATOM 2560 O O . ALA B 1 22 ? -2.852 24.84 15.752 1 60.63 22 ALA B O 1
ATOM 2561 N N . ALA B 1 23 ? -5.156 24.854 15.805 1 60.53 23 ALA B N 1
ATOM 2562 C CA . ALA B 1 23 ? -5.181 23.396 15.729 1 60.53 23 ALA B CA 1
ATOM 2563 C C . ALA B 1 23 ? -4.882 22.916 14.312 1 60.53 23 ALA B C 1
ATOM 2565 O O . ALA B 1 23 ? -4.324 21.832 14.122 1 60.53 23 ALA B O 1
ATOM 2566 N N . LEU B 1 24 ? -5.186 23.779 13.384 1 65.14 24 LEU B N 1
ATOM 2567 C CA . LEU B 1 24 ? -4.969 23.44 11.982 1 65.14 24 LEU B CA 1
ATOM 2568 C C . LEU B 1 24 ? -3.518 23.687 11.583 1 65.14 24 LEU B C 1
ATOM 2570 O O . LEU B 1 24 ? -3.027 23.098 10.616 1 65.14 24 LEU B O 1
ATOM 2574 N N . GLY B 1 25 ? -2.911 24.551 12.283 1 70.55 25 GLY B N 1
ATOM 2575 C CA . GLY B 1 25 ? -1.571 24.994 11.932 1 70.55 25 GLY B CA 1
ATOM 2576 C C . GLY B 1 25 ? -0.571 23.857 11.843 1 70.55 25 GLY B C 1
ATOM 2577 O O . GLY B 1 25 ? 0.01 23.616 10.783 1 70.55 25 GLY B O 1
ATOM 2578 N N . PRO B 1 26 ? -0.523 23.043 12.781 1 66.52 26 PRO B N 1
ATOM 2579 C CA . PRO B 1 26 ? 0.552 22.049 12.823 1 66.52 26 PRO B CA 1
ATOM 2580 C C . PRO B 1 26 ? 0.382 20.951 11.775 1 66.52 26 PRO B C 1
ATOM 2582 O O . PRO B 1 26 ? 1.315 20.662 11.021 1 66.52 26 PRO B O 1
ATOM 2585 N N . PRO B 1 27 ? -0.841 20.447 11.649 1 66.51 27 PRO B N 1
ATOM 2586 C CA . PRO B 1 27 ? -0.963 19.393 10.639 1 66.51 27 PRO B CA 1
ATOM 2587 C C . PRO B 1 27 ? -0.814 19.92 9.214 1 66.51 27 PRO B C 1
ATOM 2589 O O . PRO B 1 27 ? -0.246 19.24 8.356 1 66.51 27 PRO B O 1
ATOM 2592 N N . LEU B 1 28 ? -1.324 21.061 9.008 1 73.03 28 LEU B N 1
ATOM 2593 C CA . LEU B 1 28 ? -1.182 21.642 7.677 1 73.03 28 LEU B CA 1
ATOM 2594 C C . LEU B 1 28 ? 0.278 21.966 7.378 1 73.03 28 LEU B C 1
ATOM 2596 O O . LEU B 1 28 ? 0.745 21.764 6.255 1 73.03 28 LEU B O 1
ATOM 2600 N N . VAL B 1 29 ? 0.88 22.399 8.411 1 75.61 29 VAL B N 1
ATOM 2601 C CA . VAL B 1 29 ? 2.303 22.685 8.264 1 75.61 29 VAL B CA 1
ATOM 2602 C C . VAL B 1 29 ? 3.063 21.394 7.969 1 75.61 29 VAL B C 1
ATOM 2604 O O . VAL B 1 29 ? 3.958 21.372 7.121 1 75.61 29 VAL B O 1
ATOM 2607 N N . TRP B 1 30 ? 2.602 20.332 8.578 1 73.52 30 TRP B N 1
ATOM 2608 C CA . TRP B 1 30 ? 3.221 19.03 8.354 1 73.52 30 TRP B CA 1
ATOM 2609 C C . TRP B 1 30 ? 3.031 18.579 6.91 1 73.52 30 TRP B C 1
ATOM 2611 O O . TRP B 1 30 ? 3.985 18.147 6.258 1 73.52 30 TRP B O 1
ATOM 2621 N N . LEU B 1 31 ? 1.835 18.712 6.463 1 75.12 31 LEU B N 1
ATOM 2622 C CA . LEU B 1 31 ? 1.522 18.283 5.104 1 75.12 31 LEU B CA 1
ATOM 2623 C C . LEU B 1 31 ? 2.293 19.111 4.082 1 75.12 31 LEU B C 1
ATOM 2625 O O . LEU B 1 31 ? 2.822 18.568 3.109 1 75.12 31 LEU B O 1
ATOM 2629 N N . VAL B 1 32 ? 2.371 20.381 4.338 1 78.48 32 VAL B N 1
ATOM 2630 C CA . VAL B 1 32 ? 3.061 21.262 3.402 1 78.48 32 VAL B CA 1
ATOM 2631 C C . VAL B 1 32 ? 4.565 21.008 3.466 1 78.48 32 VAL B C 1
ATOM 2633 O O . VAL B 1 32 ? 5.218 20.847 2.432 1 78.48 32 VAL B O 1
ATOM 2636 N N . LEU B 1 33 ? 5.08 20.883 4.645 1 78.7 33 LEU B N 1
ATOM 2637 C CA . LEU B 1 33 ? 6.523 20.789 4.837 1 78.7 33 LEU B CA 1
ATOM 2638 C C . LEU B 1 33 ? 7.034 19.403 4.457 1 78.7 33 LEU B C 1
ATOM 2640 O O . LEU B 1 33 ? 8.119 19.272 3.886 1 78.7 33 LEU B O 1
ATOM 2644 N N . PHE B 1 34 ? 6.145 18.434 4.707 1 76.31 34 PHE B N 1
ATOM 2645 C CA . PHE B 1 34 ? 6.714 17.1 4.554 1 76.31 34 PHE B CA 1
ATOM 2646 C C . PHE B 1 34 ? 6.085 16.376 3.369 1 76.31 34 PHE B C 1
ATOM 2648 O O . PHE B 1 34 ? 6.5 15.269 3.021 1 76.31 34 PHE B O 1
ATOM 2655 N N . PHE B 1 35 ? 5.132 16.96 2.811 1 81.05 35 PHE B N 1
ATOM 2656 C CA . PHE B 1 35 ? 4.573 16.345 1.613 1 81.05 35 PHE B CA 1
ATOM 2657 C C . PHE B 1 35 ? 4.754 17.254 0.403 1 81.05 35 PHE B C 1
ATOM 2659 O O . PHE B 1 35 ? 5.5 16.924 -0.521 1 81.05 35 PHE B O 1
ATOM 2666 N N . LEU B 1 36 ? 4.234 18.479 0.432 1 85.77 36 LEU B N 1
ATOM 2667 C CA . LEU B 1 36 ? 4.228 19.355 -0.735 1 85.77 36 LEU B CA 1
ATOM 2668 C C . LEU B 1 36 ? 5.635 19.85 -1.051 1 85.77 36 LEU B C 1
ATOM 2670 O O . LEU B 1 36 ? 6.029 19.908 -2.218 1 85.77 36 LEU B O 1
ATOM 2674 N N . ALA B 1 37 ? 6.394 20.138 -0.022 1 89.38 37 ALA B N 1
ATOM 2675 C CA . ALA B 1 37 ? 7.734 20.675 -0.241 1 89.38 37 ALA B CA 1
ATOM 2676 C C . ALA B 1 37 ? 8.651 19.626 -0.862 1 89.38 37 ALA B C 1
ATOM 2678 O O . ALA B 1 37 ? 9.291 19.879 -1.885 1 89.38 37 ALA B O 1
ATOM 2679 N N . PRO B 1 38 ? 8.631 18.433 -0.292 1 91.27 38 PRO B N 1
ATOM 2680 C CA . PRO B 1 38 ? 9.477 17.411 -0.913 1 91.27 38 PRO B CA 1
ATOM 2681 C C . PRO B 1 38 ? 9.077 17.111 -2.356 1 91.27 38 PRO B C 1
ATOM 2683 O O . PRO B 1 38 ? 9.943 16.934 -3.216 1 91.27 38 PRO B O 1
ATOM 2686 N N . MET B 1 39 ? 7.852 17.104 -2.571 1 91.96 39 MET B N 1
ATOM 2687 C CA . MET B 1 39 ? 7.365 16.833 -3.92 1 91.96 39 MET B CA 1
ATOM 2688 C C . MET B 1 39 ? 7.747 17.961 -4.873 1 91.96 39 MET B C 1
ATOM 2690 O O . MET B 1 39 ? 8.077 17.714 -6.034 1 91.96 39 MET B O 1
ATOM 2694 N N . ALA B 1 40 ? 7.691 19.182 -4.381 1 93.47 40 ALA B N 1
ATOM 2695 C CA . ALA B 1 40 ? 8.071 20.337 -5.191 1 93.47 40 ALA B CA 1
ATOM 2696 C C . ALA B 1 40 ? 9.556 20.297 -5.54 1 93.47 40 ALA B C 1
ATOM 2698 O O . ALA B 1 40 ? 9.949 20.66 -6.651 1 93.47 40 ALA B O 1
ATOM 2699 N N . ILE B 1 41 ? 10.314 19.833 -4.636 1 92.6 41 ILE B N 1
ATOM 2700 C CA . ILE B 1 41 ? 11.754 19.734 -4.851 1 92.6 41 ILE B CA 1
ATOM 2701 C C . ILE B 1 41 ? 12.044 18.7 -5.936 1 92.6 41 ILE B C 1
ATOM 2703 O O . ILE B 1 41 ? 12.813 18.964 -6.864 1 92.6 41 ILE B O 1
ATOM 2707 N N . VAL B 1 42 ? 11.394 17.571 -5.825 1 93.16 42 VAL B N 1
ATOM 2708 C CA . VAL B 1 42 ? 11.601 16.52 -6.816 1 93.16 42 VAL B CA 1
ATOM 2709 C C . VAL B 1 42 ? 11.072 16.977 -8.173 1 93.16 42 VAL B C 1
ATOM 2711 O O . VAL B 1 42 ? 11.646 16.647 -9.214 1 93.16 42 VAL B O 1
ATOM 2714 N N . TRP B 1 43 ? 9.994 17.719 -8.134 1 95.58 43 TRP B N 1
ATOM 2715 C CA . TRP B 1 43 ? 9.479 18.29 -9.374 1 95.58 43 TRP B CA 1
ATOM 2716 C C . TRP B 1 43 ? 10.502 19.229 -10.006 1 95.58 43 TRP B C 1
ATOM 2718 O O . TRP B 1 43 ? 10.712 19.201 -11.221 1 95.58 43 TRP B O 1
ATOM 2728 N N . ALA B 1 44 ? 11.16 20.048 -9.231 1 95.39 44 ALA B N 1
ATOM 2729 C CA . ALA B 1 44 ? 12.193 20.954 -9.725 1 95.39 44 ALA B CA 1
ATOM 2730 C C . ALA B 1 44 ? 13.375 20.178 -10.3 1 95.39 44 ALA B C 1
ATOM 2732 O O . ALA B 1 44 ? 13.953 20.577 -11.314 1 95.39 44 ALA B O 1
ATOM 2733 N N . TYR B 1 45 ? 13.713 19.063 -9.651 1 95.2 45 TYR B N 1
ATOM 2734 C CA . TYR B 1 45 ? 14.804 18.221 -10.129 1 95.2 45 TYR B CA 1
ATOM 2735 C C . TYR B 1 45 ? 14.529 17.72 -11.541 1 95.2 45 TYR B C 1
ATOM 2737 O O . TYR B 1 45 ? 15.459 17.486 -12.316 1 95.2 45 TYR B O 1
ATOM 2745 N N . SER B 1 46 ? 13.219 17.569 -11.877 1 96.92 46 SER B N 1
ATOM 2746 C CA . SER B 1 46 ? 12.859 17.028 -13.184 1 96.92 46 SER B CA 1
ATOM 2747 C C . SER B 1 46 ? 13.292 17.964 -14.308 1 96.92 46 SER B C 1
ATOM 2749 O O . SER B 1 46 ? 13.369 17.555 -15.468 1 96.92 46 SER B O 1
ATOM 2751 N N . PHE B 1 47 ? 13.596 19.217 -13.97 1 97.53 47 PHE B N 1
ATOM 2752 C CA . PHE B 1 47 ? 14.029 20.201 -14.954 1 97.53 47 PHE B CA 1
ATOM 2753 C C . PHE B 1 47 ? 15.526 20.463 -14.835 1 97.53 47 PHE B C 1
ATOM 2755 O O . PHE B 1 47 ? 16.023 21.484 -15.317 1 97.53 47 PHE B O 1
ATOM 2762 N N . GLY B 1 48 ? 16.265 19.516 -14.17 1 95.89 48 GLY B N 1
ATOM 2763 C CA . GLY B 1 48 ? 17.685 19.723 -13.937 1 95.89 48 GLY B CA 1
ATOM 2764 C C . GLY B 1 48 ? 18.552 18.626 -14.524 1 95.89 48 GLY B C 1
ATOM 2765 O O . GLY B 1 48 ? 18.1 17.859 -15.376 1 95.89 48 GLY B O 1
ATOM 2766 N N . HIS B 1 49 ? 19.833 18.694 -14.179 1 94.92 49 HIS B N 1
ATOM 2767 C CA . HIS B 1 49 ? 20.812 17.68 -14.554 1 94.92 49 HIS B CA 1
ATOM 2768 C C . HIS B 1 49 ? 21.847 17.48 -13.453 1 94.92 49 HIS B C 1
ATOM 2770 O O . HIS B 1 49 ? 22.026 18.35 -12.597 1 94.92 49 HIS B O 1
ATOM 2776 N N . ASN B 1 50 ? 22.427 16.332 -13.475 1 92.59 50 ASN B N 1
ATOM 2777 C CA . ASN B 1 50 ? 23.444 16.013 -12.477 1 92.59 50 ASN B CA 1
ATOM 2778 C C . ASN B 1 50 ? 24.739 16.778 -12.733 1 92.59 50 ASN B C 1
ATOM 2780 O O . ASN B 1 50 ? 25.25 16.785 -13.855 1 92.59 50 ASN B O 1
ATOM 2784 N N . VAL B 1 51 ? 25.284 17.582 -11.842 1 90.36 51 VAL B N 1
ATOM 2785 C CA . VAL B 1 51 ? 26.576 18.253 -11.938 1 90.36 51 VAL B CA 1
ATOM 2786 C C . VAL B 1 51 ? 27.615 17.495 -11.114 1 90.36 51 VAL B C 1
ATOM 2788 O O . VAL B 1 51 ? 28.798 17.477 -11.461 1 90.36 51 VAL B O 1
ATOM 2791 N N . GLY B 1 52 ? 27.321 16.421 -10.377 1 82.4 52 GLY B N 1
ATOM 2792 C CA . GLY B 1 52 ? 28.142 15.553 -9.547 1 82.4 52 GLY B CA 1
ATOM 2793 C C . GLY B 1 52 ? 27.385 14.356 -9.004 1 82.4 52 GLY B C 1
ATOM 2794 O O . GLY B 1 52 ? 26.333 13.988 -9.532 1 82.4 52 GLY B O 1
ATOM 2795 N N . LEU B 1 53 ? 28.081 13.824 -8.107 1 73.94 53 LEU B N 1
ATOM 2796 C CA . LEU B 1 53 ? 27.504 12.605 -7.549 1 73.94 53 LEU B CA 1
ATOM 2797 C C . LEU B 1 53 ? 26.262 12.921 -6.722 1 73.94 53 LEU B C 1
ATOM 2799 O O . LEU B 1 53 ? 25.311 12.137 -6.698 1 73.94 53 LEU B O 1
ATOM 2803 N N . THR B 1 54 ? 26.223 14.127 -6.115 1 76.79 54 THR B N 1
ATOM 2804 C CA . THR B 1 54 ? 25.114 14.394 -5.206 1 76.79 54 THR B CA 1
ATOM 2805 C C . THR B 1 54 ? 24.486 15.753 -5.503 1 76.79 54 THR B C 1
ATOM 2807 O O . THR B 1 54 ? 23.504 16.141 -4.867 1 76.79 54 THR B O 1
ATOM 2810 N N . GLU B 1 55 ? 25.036 16.394 -6.471 1 85.43 55 GLU B N 1
ATOM 2811 C CA . GLU B 1 55 ? 24.564 17.747 -6.749 1 85.43 55 GLU B CA 1
ATOM 2812 C C . GLU B 1 55 ? 23.722 17.788 -8.021 1 85.43 55 GLU B C 1
ATOM 2814 O O . GLU B 1 55 ? 24.079 17.172 -9.028 1 85.43 55 GLU B O 1
ATOM 2819 N N . ILE B 1 56 ? 22.596 18.464 -7.873 1 90.96 56 ILE B N 1
ATOM 2820 C CA . ILE B 1 56 ? 21.673 18.612 -8.993 1 90.96 56 ILE B CA 1
ATOM 2821 C C . ILE B 1 56 ? 21.479 20.094 -9.309 1 90.96 56 ILE B C 1
ATOM 2823 O O . ILE B 1 56 ? 21.179 20.891 -8.418 1 90.96 56 ILE B O 1
ATOM 2827 N N . ALA B 1 57 ? 21.81 20.46 -10.533 1 92.62 57 ALA B N 1
ATOM 2828 C CA . ALA B 1 57 ? 21.577 21.825 -10.997 1 92.62 57 ALA B CA 1
ATOM 2829 C C . ALA B 1 57 ? 20.244 21.935 -11.731 1 92.62 57 ALA B C 1
ATOM 2831 O O . ALA B 1 57 ? 19.96 21.149 -12.637 1 92.62 57 ALA B O 1
ATOM 2832 N N . ILE B 1 58 ? 19.512 22.906 -11.299 1 92.84 58 ILE B N 1
ATOM 2833 C CA . ILE B 1 58 ? 18.229 23.136 -11.953 1 92.84 58 ILE B CA 1
ATOM 2834 C C . ILE B 1 58 ? 18.422 24.046 -13.164 1 92.84 58 ILE B C 1
ATOM 2836 O O . ILE B 1 58 ? 18.761 25.223 -13.015 1 92.84 58 ILE B O 1
ATOM 2840 N N . SER B 1 59 ? 18.324 23.529 -14.329 1 91.73 59 SER B N 1
ATOM 2841 C CA . SER B 1 59 ? 18.568 24.266 -15.565 1 91.73 59 SER B CA 1
ATOM 2842 C C . SER B 1 59 ? 17.267 24.792 -16.161 1 91.73 59 SER B C 1
ATOM 2844 O O . SER B 1 59 ? 17.281 25.706 -16.988 1 91.73 59 SER B O 1
ATOM 2846 N N . GLY B 1 60 ? 16.158 24.25 -15.759 1 91.86 60 GLY B N 1
ATOM 2847 C CA . GLY B 1 60 ? 14.871 24.7 -16.266 1 91.86 60 GLY B CA 1
ATOM 2848 C C . GLY B 1 60 ? 14.579 24.21 -17.672 1 91.86 60 GLY B C 1
ATOM 2849 O O . GLY B 1 60 ? 13.748 24.786 -18.376 1 91.86 60 GLY B O 1
ATOM 2850 N N . THR B 1 61 ? 15.258 23.164 -18.052 1 91.6 61 THR B N 1
ATOM 2851 C CA . THR B 1 61 ? 15.049 22.624 -19.391 1 91.6 61 THR B CA 1
ATOM 2852 C C . THR B 1 61 ? 14.093 21.435 -19.351 1 91.6 61 THR B C 1
ATOM 2854 O O . THR B 1 61 ? 13.823 20.885 -18.281 1 91.6 61 THR B O 1
ATOM 2857 N N . PHE B 1 62 ? 13.628 21.081 -20.558 1 95.81 62 PHE B N 1
ATOM 2858 C CA . PHE B 1 62 ? 12.696 19.966 -20.682 1 95.81 62 PHE B CA 1
ATOM 2859 C C . PHE B 1 62 ? 13.406 18.724 -21.207 1 95.81 62 PHE B C 1
ATOM 2861 O O . PHE B 1 62 ? 12.764 17.808 -21.725 1 95.81 62 PHE B O 1
ATOM 2868 N N . HIS B 1 63 ? 14.692 18.705 -21.078 1 96.24 63 HIS B N 1
ATOM 2869 C CA . HIS B 1 63 ? 15.506 17.627 -21.63 1 96.24 63 HIS B CA 1
ATOM 2870 C C . HIS B 1 63 ? 15.102 16.277 -21.046 1 96.24 63 HIS B C 1
ATOM 2872 O O . HIS B 1 63 ? 15.004 15.286 -21.773 1 96.24 63 HIS B O 1
ATOM 2878 N N . ASN B 1 64 ? 14.854 16.227 -19.753 1 97.62 64 ASN B N 1
ATOM 2879 C CA . ASN B 1 64 ? 14.481 14.974 -19.107 1 97.62 64 ASN B CA 1
ATOM 2880 C C . ASN B 1 64 ? 13.118 14.481 -19.583 1 97.62 64 ASN B C 1
ATOM 2882 O O . ASN B 1 64 ? 12.906 13.276 -19.732 1 97.62 64 ASN B O 1
ATOM 2886 N N . TYR B 1 65 ? 12.27 15.405 -19.849 1 97.28 65 TYR B N 1
ATOM 2887 C CA . TYR B 1 65 ? 10.954 15.039 -20.362 1 97.28 65 TYR B CA 1
ATOM 2888 C C . TYR B 1 65 ? 11.045 14.572 -21.81 1 97.28 65 TYR B C 1
ATOM 2890 O O . TYR B 1 65 ? 10.32 13.663 -22.221 1 97.28 65 TYR B O 1
ATOM 2898 N N . ALA B 1 66 ? 11.893 15.188 -22.546 1 97.14 66 ALA B N 1
ATOM 2899 C CA . ALA B 1 66 ? 12.132 14.743 -23.916 1 97.14 66 ALA B CA 1
ATOM 2900 C C . ALA B 1 66 ? 12.682 13.319 -23.942 1 97.14 66 ALA B C 1
ATOM 2902 O O . ALA B 1 66 ? 12.273 12.504 -24.773 1 97.14 66 ALA B O 1
ATOM 2903 N N . ARG B 1 67 ? 13.572 13.039 -23.064 1 96.64 67 ARG B N 1
ATOM 2904 C CA . ARG B 1 67 ? 14.141 11.702 -22.929 1 96.64 67 ARG B CA 1
ATOM 2905 C C . ARG B 1 67 ? 13.076 10.695 -22.508 1 96.64 67 ARG B C 1
ATOM 2907 O O . ARG B 1 67 ? 13.076 9.553 -22.972 1 96.64 67 ARG B O 1
ATOM 2914 N N . ALA B 1 68 ? 12.197 11.098 -21.68 1 96.33 68 ALA B N 1
ATOM 2915 C CA . ALA B 1 68 ? 11.163 10.229 -21.125 1 96.33 68 ALA B CA 1
ATOM 2916 C C . ALA B 1 68 ? 10.174 9.796 -22.203 1 96.33 68 ALA B C 1
ATOM 2918 O O . ALA B 1 68 ? 9.49 8.78 -22.055 1 96.33 68 ALA B O 1
ATOM 2919 N N . ILE B 1 69 ? 10.03 10.564 -23.291 1 94.62 69 ILE B N 1
ATOM 2920 C CA . ILE B 1 69 ? 9.049 10.238 -24.321 1 94.62 69 ILE B CA 1
ATOM 2921 C C . ILE B 1 69 ? 9.737 9.52 -25.48 1 94.62 69 ILE B C 1
ATOM 2923 O O . ILE B 1 69 ? 9.115 9.254 -26.511 1 94.62 69 ILE B O 1
ATOM 2927 N N . GLU B 1 70 ? 11.015 9.276 -25.31 1 96.59 70 GLU B N 1
ATOM 2928 C CA . GLU B 1 70 ? 11.676 8.403 -26.277 1 96.59 70 GLU B CA 1
ATOM 2929 C C . GLU B 1 70 ? 11.003 7.035 -26.335 1 96.59 70 GLU B C 1
ATOM 2931 O O . GLU B 1 70 ? 10.375 6.604 -25.366 1 96.59 70 GLU B O 1
ATOM 2936 N N . PRO B 1 71 ? 11.136 6.355 -27.408 1 96.45 71 PRO B N 1
ATOM 2937 C CA . PRO B 1 71 ? 10.397 5.114 -27.654 1 96.45 71 PRO B CA 1
ATOM 2938 C C . PRO B 1 71 ? 10.598 4.079 -26.55 1 96.45 71 PRO B C 1
ATOM 2940 O O . PRO B 1 71 ? 9.654 3.379 -26.175 1 96.45 71 PRO B O 1
ATOM 2943 N N . LEU B 1 72 ? 11.761 4.018 -26.025 1 94.85 72 LEU B N 1
ATOM 2944 C CA . LEU B 1 72 ? 12.065 3.032 -24.994 1 94.85 72 LEU B CA 1
ATOM 2945 C C . LEU B 1 72 ? 11.181 3.237 -23.768 1 94.85 72 LEU B C 1
ATOM 2947 O O . LEU B 1 72 ? 10.529 2.299 -23.304 1 94.85 72 LEU B O 1
ATOM 2951 N N . TYR B 1 73 ? 11.157 4.425 -23.297 1 95.99 73 TYR B N 1
ATOM 2952 C CA . TYR B 1 73 ? 10.42 4.712 -22.071 1 95.99 73 TYR B CA 1
ATOM 2953 C C . TYR B 1 73 ? 8.927 4.841 -22.35 1 95.99 73 TYR B C 1
ATOM 2955 O O . TYR B 1 73 ? 8.099 4.462 -21.519 1 95.99 73 TYR B O 1
ATOM 2963 N N . LEU B 1 74 ? 8.592 5.315 -23.515 1 95.4 74 LEU B N 1
ATOM 2964 C CA . LEU B 1 74 ? 7.185 5.398 -23.895 1 95.4 74 LEU B CA 1
ATOM 2965 C C . LEU B 1 74 ? 6.559 4.01 -23.966 1 95.4 74 LEU B C 1
ATOM 2967 O O . LEU B 1 74 ? 5.411 3.82 -23.557 1 95.4 74 LEU B O 1
ATOM 2971 N N . LYS B 1 75 ? 7.276 3.094 -24.48 1 95.81 75 LYS B N 1
ATOM 2972 C CA . LYS B 1 75 ? 6.801 1.715 -24.551 1 95.81 75 LYS B CA 1
ATOM 2973 C C . LYS B 1 75 ? 6.546 1.148 -23.158 1 95.81 75 LYS B C 1
ATOM 2975 O O . LYS B 1 75 ? 5.573 0.421 -22.946 1 95.81 75 LYS B O 1
ATOM 2980 N N . ILE B 1 76 ? 7.362 1.484 -22.248 1 95.76 76 ILE B N 1
ATOM 2981 C CA . ILE B 1 76 ? 7.228 0.985 -20.883 1 95.76 76 ILE B CA 1
ATOM 2982 C C . ILE B 1 76 ? 6.027 1.642 -20.209 1 95.76 76 ILE B C 1
ATOM 2984 O O . ILE B 1 76 ? 5.29 0.99 -19.465 1 95.76 76 ILE B O 1
ATOM 2988 N N . PHE B 1 77 ? 5.849 2.925 -20.478 1 96.22 77 PHE B N 1
ATOM 2989 C CA . PHE B 1 77 ? 4.674 3.615 -19.962 1 96.22 77 PHE B CA 1
ATOM 2990 C C . PHE B 1 77 ? 3.395 2.987 -20.504 1 96.22 77 PHE B C 1
ATOM 2992 O O . PHE B 1 77 ? 2.462 2.714 -19.747 1 96.22 77 PHE B O 1
ATOM 2999 N N . LEU B 1 78 ? 3.37 2.767 -21.754 1 96 78 LEU B N 1
ATOM 3000 C CA . LEU B 1 78 ? 2.191 2.191 -22.391 1 96 78 LEU B CA 1
ATOM 3001 C C . LEU B 1 78 ? 1.941 0.772 -21.89 1 96 78 LEU B C 1
ATOM 3003 O O . LEU B 1 78 ? 0.792 0.376 -21.683 1 96 78 LEU B O 1
ATOM 3007 N N . LYS B 1 79 ? 2.96 0.078 -21.725 1 96.79 79 LYS B N 1
ATOM 3008 C CA . LYS B 1 79 ? 2.836 -1.263 -21.161 1 96.79 79 LYS B CA 1
ATOM 3009 C C . LYS B 1 79 ? 2.246 -1.216 -19.754 1 96.79 79 LYS B C 1
ATOM 3011 O O . LYS B 1 79 ? 1.397 -2.037 -19.404 1 96.79 79 LYS B O 1
ATOM 3016 N N . SER B 1 80 ? 2.744 -0.282 -18.975 1 97.24 80 SER B N 1
ATOM 3017 C CA . SER B 1 80 ? 2.227 -0.124 -17.619 1 97.24 80 SER B CA 1
ATOM 3018 C C . SER B 1 80 ? 0.734 0.188 -17.63 1 97.24 80 SER B C 1
ATOM 3020 O O . SER B 1 80 ? -0.027 -0.368 -16.835 1 97.24 80 SER B O 1
ATOM 3022 N N . VAL B 1 81 ? 0.321 1.047 -18.531 1 96.78 81 VAL B N 1
ATOM 3023 C CA . VAL B 1 81 ? -1.09 1.394 -18.669 1 96.78 81 VAL B CA 1
ATOM 3024 C C . VAL B 1 81 ? -1.887 0.162 -19.09 1 96.78 81 VAL B C 1
ATOM 3026 O O . VAL B 1 81 ? -2.967 -0.1 -18.555 1 96.78 81 VAL B O 1
ATOM 3029 N N . TRP B 1 82 ? -1.312 -0.582 -19.967 1 97.37 82 TRP B N 1
ATOM 3030 C CA . TRP B 1 82 ? -1.967 -1.785 -20.469 1 97.37 82 TRP B CA 1
ATOM 3031 C C . TRP B 1 82 ? -2.112 -2.827 -19.366 1 97.37 82 TRP B C 1
ATOM 3033 O O . TRP B 1 82 ? -3.184 -3.413 -19.194 1 97.37 82 TRP B O 1
ATOM 3043 N N . VAL B 1 83 ? -1.107 -3.061 -18.633 1 98.06 83 VAL B N 1
ATOM 3044 C CA . VAL B 1 83 ? -1.12 -4.042 -17.553 1 98.06 83 VAL B CA 1
ATOM 3045 C C . VAL B 1 83 ? -2.102 -3.604 -16.469 1 98.06 83 VAL B C 1
ATOM 3047 O O . VAL B 1 83 ? -2.875 -4.418 -15.957 1 98.06 83 VAL B O 1
ATOM 3050 N N . ALA B 1 84 ? -2.082 -2.325 -16.132 1 97.67 84 ALA B N 1
ATOM 3051 C CA . ALA B 1 84 ? -3.013 -1.798 -15.138 1 97.67 84 ALA B CA 1
ATOM 3052 C C . ALA B 1 84 ? -4.456 -1.926 -15.617 1 97.67 84 ALA B C 1
ATOM 3054 O O . ALA B 1 84 ? -5.347 -2.276 -14.839 1 97.67 84 ALA B O 1
ATOM 3055 N N . GLY B 1 85 ? -4.629 -1.617 -16.888 1 97.7 85 GLY B N 1
ATOM 3056 C CA . GLY B 1 85 ? -5.955 -1.755 -17.468 1 97.7 85 GLY B CA 1
ATOM 3057 C C . GLY B 1 85 ? -6.455 -3.187 -17.48 1 97.7 85 GLY B C 1
ATOM 3058 O O . GLY B 1 85 ? -7.602 -3.454 -17.114 1 97.7 85 GLY B O 1
ATOM 3059 N N . LEU B 1 86 ? -5.635 -4.048 -17.922 1 98.3 86 LEU B N 1
ATOM 3060 C CA . LEU B 1 86 ? -5.999 -5.46 -17.959 1 98.3 86 LEU B CA 1
ATOM 3061 C C . LEU B 1 86 ? -6.283 -5.986 -16.556 1 98.3 86 LEU B C 1
ATOM 3063 O O . LEU B 1 86 ? -7.244 -6.731 -16.351 1 98.3 86 LEU B O 1
ATOM 3067 N N . THR B 1 87 ? -5.459 -5.631 -15.596 1 97.97 87 THR B N 1
ATOM 3068 C CA . THR B 1 87 ? -5.669 -6.003 -14.201 1 97.97 87 THR B CA 1
ATOM 3069 C C . THR B 1 87 ? -7.027 -5.509 -13.709 1 97.97 87 THR B C 1
ATOM 3071 O O . THR B 1 87 ? -7.786 -6.267 -13.102 1 97.97 87 THR B O 1
ATOM 3074 N N . THR B 1 88 ? -7.307 -4.278 -14.015 1 97.77 88 THR B N 1
ATOM 3075 C CA . THR B 1 88 ? -8.571 -3.677 -13.605 1 97.77 88 THR B CA 1
ATOM 3076 C C . THR B 1 88 ? -9.749 -4.395 -14.258 1 97.77 88 THR B C 1
ATOM 3078 O O . THR B 1 88 ? -10.742 -4.699 -13.595 1 97.77 88 THR B O 1
ATOM 3081 N N . GLY B 1 89 ? -9.608 -4.671 -15.538 1 97.6 89 GLY B N 1
ATOM 3082 C CA . GLY B 1 89 ? -10.642 -5.406 -16.249 1 97.6 89 GLY B CA 1
ATOM 3083 C C . GLY B 1 89 ? -10.885 -6.792 -15.683 1 97.6 89 GLY B C 1
ATOM 3084 O O . GLY B 1 89 ? -12.034 -7.203 -15.506 1 97.6 89 GLY B O 1
ATOM 3085 N N . LEU B 1 90 ? -9.859 -7.463 -15.396 1 95.83 90 LEU B N 1
ATOM 3086 C CA . LEU B 1 90 ? -9.982 -8.804 -14.834 1 95.83 90 LEU B CA 1
ATOM 3087 C C . LEU B 1 90 ? -10.597 -8.754 -13.439 1 95.83 90 LEU B C 1
ATOM 3089 O O . LEU B 1 90 ? -11.425 -9.6 -13.091 1 95.83 90 LEU B O 1
ATOM 3093 N N . CYS B 1 91 ? -10.195 -7.786 -12.645 1 95.06 91 CYS B N 1
ATOM 3094 C CA . CYS B 1 91 ? -10.794 -7.62 -11.325 1 95.06 91 CYS B CA 1
ATOM 3095 C C . CYS B 1 91 ? -12.287 -7.335 -11.436 1 95.06 91 CYS B C 1
ATOM 3097 O O . CYS B 1 91 ? -13.071 -7.777 -10.594 1 95.06 91 CYS B O 1
ATOM 3099 N N . LEU B 1 92 ? -12.649 -6.547 -12.442 1 94.98 92 LEU B N 1
ATOM 3100 C CA . LEU B 1 92 ? -14.062 -6.25 -12.645 1 94.98 92 LEU B CA 1
ATOM 3101 C C . LEU B 1 92 ? -14.832 -7.508 -13.031 1 94.98 92 LEU B C 1
ATOM 3103 O O . LEU B 1 92 ? -15.902 -7.78 -12.48 1 94.98 92 LEU B O 1
ATOM 3107 N N . VAL B 1 93 ? -14.289 -8.274 -13.922 1 92.19 93 VAL B N 1
ATOM 3108 C CA . VAL B 1 93 ? -14.946 -9.477 -14.424 1 92.19 93 VAL B CA 1
ATOM 3109 C C . VAL B 1 93 ? -15.094 -10.494 -13.295 1 92.19 93 VAL B C 1
ATOM 3111 O O . VAL B 1 93 ? -16.137 -11.14 -13.165 1 92.19 93 VAL B O 1
ATOM 3114 N N . ILE B 1 94 ? -14.122 -10.575 -12.46 1 89.75 94 ILE B N 1
ATOM 3115 C CA . ILE B 1 94 ? -14.143 -11.543 -11.368 1 89.75 94 ILE B CA 1
ATOM 3116 C C . ILE B 1 94 ? -14.912 -10.965 -10.182 1 89.75 94 ILE B C 1
ATOM 3118 O O . ILE B 1 94 ? -15.709 -11.664 -9.551 1 89.75 94 ILE B O 1
ATOM 3122 N N . GLY B 1 95 ? -14.67 -9.7 -9.896 1 91.13 95 GLY B N 1
ATOM 3123 C CA . GLY B 1 95 ? -15.214 -9.056 -8.711 1 91.13 95 GLY B CA 1
ATOM 3124 C C . GLY B 1 95 ? -16.713 -8.834 -8.788 1 91.13 95 GLY B C 1
ATOM 3125 O O . GLY B 1 95 ? -17.404 -8.867 -7.768 1 91.13 95 GLY B O 1
ATOM 3126 N N . PHE B 1 96 ? -17.25 -8.621 -9.989 1 90.71 96 PHE B N 1
ATOM 3127 C CA . PHE B 1 96 ? -18.669 -8.315 -10.128 1 90.71 96 PHE B CA 1
ATOM 3128 C C . PHE B 1 96 ? -19.524 -9.502 -9.701 1 90.71 96 PHE B C 1
ATOM 3130 O O . PHE B 1 96 ? -20.415 -9.361 -8.861 1 90.71 96 PHE B O 1
ATOM 3137 N N . PRO B 1 97 ? -19.265 -10.681 -10.239 1 86.21 97 PRO B N 1
ATOM 3138 C CA . PRO B 1 97 ? -20.046 -11.833 -9.782 1 86.21 97 PRO B CA 1
ATOM 3139 C C . PRO B 1 97 ? -19.877 -12.106 -8.289 1 86.21 97 PRO B C 1
ATOM 3141 O O . PRO B 1 97 ? -20.817 -12.558 -7.63 1 86.21 97 PRO B O 1
ATOM 3144 N N . VAL B 1 98 ? -18.706 -11.847 -7.785 1 87.27 98 VAL B N 1
ATOM 3145 C CA . VAL B 1 98 ? -18.455 -12.06 -6.363 1 87.27 98 VAL B CA 1
ATOM 3146 C C . VAL B 1 98 ? -19.298 -11.09 -5.538 1 87.27 98 VAL B C 1
ATOM 3148 O O . VAL B 1 98 ? -19.957 -11.494 -4.577 1 87.27 98 VAL B O 1
ATOM 3151 N N . ALA B 1 99 ? -19.252 -9.84 -5.912 1 89.86 99 ALA B N 1
ATOM 3152 C CA . ALA B 1 99 ? -20.043 -8.831 -5.212 1 89.86 99 ALA B CA 1
ATOM 3153 C C . ALA B 1 99 ? -21.532 -9.153 -5.286 1 89.86 99 ALA B C 1
ATOM 3155 O O . ALA B 1 99 ? -22.263 -8.97 -4.309 1 89.86 99 ALA B O 1
ATOM 3156 N N . LEU B 1 100 ? -21.977 -9.635 -6.405 1 85.93 100 LEU B N 1
ATOM 3157 C CA . LEU B 1 100 ? -23.374 -10.012 -6.587 1 85.93 100 LEU B CA 1
ATOM 3158 C C . LEU B 1 100 ? -23.747 -11.175 -5.674 1 85.93 100 LEU B C 1
ATOM 3160 O O . LEU B 1 100 ? -24.815 -11.168 -5.058 1 85.93 100 LEU B O 1
ATOM 3164 N N . ALA B 1 101 ? -22.89 -12.127 -5.649 1 83.95 101 ALA B N 1
ATOM 3165 C CA . ALA B 1 101 ? -23.137 -13.293 -4.804 1 83.95 101 ALA B CA 1
ATOM 3166 C C . ALA B 1 101 ? -23.221 -12.896 -3.333 1 83.95 101 ALA B C 1
ATOM 3168 O O . ALA B 1 101 ? -24.06 -13.412 -2.591 1 83.95 101 ALA B O 1
ATOM 3169 N N . ILE B 1 102 ? -22.426 -12.047 -2.927 1 86.61 102 ILE B N 1
ATOM 3170 C CA . ILE B 1 102 ? -22.427 -11.59 -1.542 1 86.61 102 ILE B CA 1
ATOM 3171 C C . ILE B 1 102 ? -23.723 -10.837 -1.249 1 86.61 102 ILE B C 1
ATOM 3173 O O . ILE B 1 102 ? -24.319 -11.007 -0.182 1 86.61 102 ILE B O 1
ATOM 3177 N N . THR B 1 103 ? -24.129 -10.057 -2.199 1 84.88 103 THR B N 1
ATOM 3178 C CA . THR B 1 103 ? -25.326 -9.239 -2.039 1 84.88 103 THR B CA 1
ATOM 3179 C C . THR B 1 103 ? -26.551 -10.115 -1.794 1 84.88 103 THR B C 1
ATOM 3181 O O . THR B 1 103 ? -27.454 -9.733 -1.047 1 84.88 103 THR B O 1
ATOM 3184 N N . PHE B 1 104 ? -26.575 -11.278 -2.292 1 81.63 104 PHE B N 1
ATOM 3185 C CA . PHE B 1 104 ? -27.768 -12.111 -2.209 1 81.63 104 PHE B CA 1
ATOM 3186 C C . PHE B 1 104 ? -27.582 -13.223 -1.183 1 81.63 104 PHE B C 1
ATOM 3188 O O . PHE B 1 104 ? -28.489 -14.028 -0.961 1 81.63 104 PHE B O 1
ATOM 3195 N N . ALA B 1 105 ? -26.457 -13.269 -0.599 1 83.54 105 ALA B N 1
ATOM 3196 C CA . ALA B 1 105 ? -26.207 -14.275 0.43 1 83.54 105 ALA B CA 1
ATOM 3197 C C . ALA B 1 105 ? -26.931 -13.925 1.727 1 83.54 105 ALA B C 1
ATOM 3199 O O . ALA B 1 105 ? -27.39 -12.794 1.903 1 83.54 105 ALA B O 1
ATOM 3200 N N . SER B 1 106 ? -27.123 -14.995 2.528 1 86.48 106 SER B N 1
ATOM 3201 C CA . SER B 1 106 ? -27.698 -14.762 3.849 1 86.48 106 SER B CA 1
ATOM 3202 C C . SER B 1 106 ? -26.821 -13.829 4.677 1 86.48 106 SER B C 1
ATOM 3204 O O . SER B 1 106 ? -25.639 -13.65 4.376 1 86.48 106 SER B O 1
ATOM 3206 N N . ASP B 1 107 ? -27.38 -13.235 5.621 1 85.81 107 ASP B N 1
ATOM 3207 C CA . ASP B 1 107 ? -26.662 -12.266 6.444 1 85.81 107 ASP B CA 1
ATOM 3208 C C . ASP B 1 107 ? -25.418 -12.892 7.069 1 85.81 107 ASP B C 1
ATOM 3210 O O . ASP B 1 107 ? -24.352 -12.273 7.095 1 85.81 107 ASP B O 1
ATOM 3214 N N . LYS B 1 108 ? -25.598 -14.081 7.529 1 88.19 108 LYS B N 1
ATOM 3215 C CA . LYS B 1 108 ? -24.457 -14.766 8.131 1 88.19 108 LYS B CA 1
ATOM 3216 C C . LYS B 1 108 ? -23.384 -15.067 7.088 1 88.19 108 LYS B C 1
ATOM 3218 O O . LYS B 1 108 ? -22.198 -14.832 7.325 1 88.19 108 LYS B O 1
ATOM 3223 N N . ALA B 1 109 ? -23.746 -15.53 5.96 1 84.99 109 ALA B N 1
ATOM 3224 C CA . ALA B 1 109 ? -22.806 -15.842 4.887 1 84.99 109 ALA B CA 1
ATOM 3225 C C . ALA B 1 109 ? -22.139 -14.576 4.357 1 84.99 109 ALA B C 1
ATOM 3227 O O . ALA B 1 109 ? -20.953 -14.587 4.018 1 84.99 109 ALA B O 1
ATOM 3228 N N . LYS B 1 110 ? -22.908 -13.479 4.327 1 87.82 110 LYS B N 1
ATOM 3229 C CA . LYS B 1 110 ? -22.399 -12.187 3.879 1 87.82 110 LYS B CA 1
ATOM 3230 C C . LYS B 1 110 ? -21.205 -11.744 4.72 1 87.82 110 LYS B C 1
ATOM 3232 O O . LYS B 1 110 ? -20.173 -11.34 4.18 1 87.82 110 LYS B O 1
ATOM 3237 N N . ALA B 1 111 ? -21.385 -11.957 5.918 1 85.67 111 ALA B N 1
ATOM 3238 C CA . ALA B 1 111 ? -20.336 -11.544 6.845 1 85.67 111 ALA B CA 1
ATOM 3239 C C . ALA B 1 111 ? -19.067 -12.368 6.64 1 85.67 111 ALA B C 1
ATOM 3241 O O . ALA B 1 111 ? -17.963 -11.819 6.601 1 85.67 111 ALA B O 1
ATOM 3242 N N . TRP B 1 112 ? -19.229 -13.612 6.45 1 83.98 112 TRP B N 1
ATOM 3243 C CA . TRP B 1 112 ? -18.082 -14.495 6.271 1 83.98 112 TRP B CA 1
ATOM 3244 C C . TRP B 1 112 ? -17.4 -14.238 4.932 1 83.98 112 TRP B C 1
ATOM 3246 O O . TRP B 1 112 ? -16.17 -14.255 4.841 1 83.98 112 TRP B O 1
ATOM 3256 N N . LEU B 1 113 ? -18.203 -13.988 3.949 1 84.86 113 LEU B N 1
ATOM 3257 C CA . LEU B 1 113 ? -17.646 -13.767 2.619 1 84.86 113 LEU B CA 1
ATOM 3258 C C . LEU B 1 113 ? -16.885 -12.447 2.561 1 84.86 113 LEU B C 1
ATOM 3260 O O . LEU B 1 113 ? -15.806 -12.373 1.969 1 84.86 113 LEU B O 1
ATOM 3264 N N . LEU B 1 114 ? -17.415 -11.472 3.215 1 84.41 114 LEU B N 1
ATOM 3265 C CA . LEU B 1 114 ? -16.733 -10.183 3.261 1 84.41 114 LEU B CA 1
ATOM 3266 C C . LEU B 1 114 ? -15.438 -10.281 4.06 1 84.41 114 LEU B C 1
ATOM 3268 O O . LEU B 1 114 ? -14.427 -9.682 3.687 1 84.41 114 LEU B O 1
ATOM 3272 N N . LEU B 1 115 ? -15.472 -11.071 5.068 1 80.76 115 LEU B N 1
ATOM 3273 C CA . LEU B 1 115 ? -14.276 -11.29 5.873 1 80.76 115 LEU B CA 1
ATOM 3274 C C . LEU B 1 115 ? -13.185 -11.97 5.053 1 80.76 115 LEU B C 1
ATOM 3276 O O . LEU B 1 115 ? -12.013 -11.594 5.137 1 80.76 115 LEU B O 1
ATOM 3280 N N . LEU B 1 116 ? -13.59 -12.889 4.286 1 81.67 116 LEU B N 1
ATOM 3281 C CA . LEU B 1 116 ? -12.637 -13.626 3.463 1 81.67 116 LEU B CA 1
ATOM 3282 C C . LEU B 1 116 ? -11.998 -12.714 2.421 1 81.67 116 LEU B C 1
ATOM 3284 O O . LEU B 1 116 ? -10.815 -12.859 2.105 1 81.67 116 LEU B O 1
ATOM 3288 N N . ILE B 1 117 ? -12.786 -11.791 1.918 1 83.45 117 ILE B N 1
ATOM 3289 C CA . ILE B 1 117 ? -12.302 -10.872 0.893 1 83.45 117 ILE B CA 1
ATOM 3290 C C . ILE B 1 117 ? -11.356 -9.851 1.521 1 83.45 117 ILE B C 1
ATOM 3292 O O . ILE B 1 117 ? -10.377 -9.436 0.896 1 83.45 117 ILE B O 1
ATOM 3296 N N . MET B 1 118 ? -11.549 -9.563 2.775 1 80 118 MET B N 1
ATOM 3297 C CA . MET B 1 118 ? -10.763 -8.53 3.444 1 80 118 MET B CA 1
ATOM 3298 C C . MET B 1 118 ? -9.498 -9.12 4.057 1 80 118 MET B C 1
ATOM 3300 O O . MET B 1 118 ? -8.564 -8.387 4.389 1 80 118 MET B O 1
ATOM 3304 N N . LEU B 1 119 ? -9.441 -10.389 4.228 1 79.79 119 LEU B N 1
ATOM 3305 C CA . LEU B 1 119 ? -8.35 -11.075 4.913 1 79.79 119 LEU B CA 1
ATOM 3306 C C . LEU B 1 119 ? -7.01 -10.751 4.261 1 79.79 119 LEU B C 1
ATOM 3308 O O . LEU B 1 119 ? -6.031 -10.466 4.954 1 79.79 119 LEU B O 1
ATOM 3312 N N . PRO B 1 120 ? -6.891 -10.727 2.945 1 78.97 120 PRO B N 1
ATOM 3313 C CA . PRO B 1 120 ? -5.623 -10.41 2.283 1 78.97 120 PRO B CA 1
ATOM 3314 C C . PRO B 1 120 ? -5.118 -9.008 2.616 1 78.97 120 PRO B C 1
ATOM 3316 O O . PRO B 1 120 ? -3.908 -8.772 2.635 1 78.97 120 PRO B O 1
ATOM 3319 N N . PHE B 1 121 ? -6.048 -8.112 2.952 1 75.5 121 PHE B N 1
ATOM 3320 C CA . PHE B 1 121 ? -5.67 -6.735 3.242 1 75.5 121 PHE B CA 1
ATOM 3321 C C . PHE B 1 121 ? -4.931 -6.645 4.572 1 75.5 121 PHE B C 1
ATOM 3323 O O . PHE B 1 121 ? -4.166 -5.706 4.801 1 75.5 121 PHE B O 1
ATOM 3330 N N . TRP B 1 122 ? -5.201 -7.667 5.315 1 76.52 122 TRP B N 1
ATOM 3331 C CA . TRP B 1 122 ? -4.602 -7.632 6.645 1 76.52 122 TRP B CA 1
ATOM 3332 C C . TRP B 1 122 ? -3.267 -8.368 6.66 1 76.52 122 TRP B C 1
ATOM 3334 O O . TRP B 1 122 ? -2.559 -8.363 7.671 1 76.52 122 TRP B O 1
ATOM 3344 N N . THR B 1 123 ? -3.016 -8.904 5.498 1 83.81 123 THR B N 1
ATOM 3345 C CA . THR B 1 123 ? -1.748 -9.613 5.372 1 83.81 123 THR B CA 1
ATOM 3346 C C . THR B 1 123 ? -0.72 -8.756 4.637 1 83.81 123 THR B C 1
ATOM 3348 O O . THR B 1 123 ? -1.068 -8.012 3.718 1 83.81 123 THR B O 1
ATOM 3351 N N . ASN B 1 124 ? 0.413 -8.847 5.071 1 86.49 124 ASN B N 1
ATOM 3352 C CA . ASN B 1 124 ? 1.518 -8.11 4.468 1 86.49 124 ASN B CA 1
ATOM 3353 C C . ASN B 1 124 ? 1.719 -8.497 3.006 1 86.49 124 ASN B C 1
ATOM 3355 O O . ASN B 1 124 ? 1.686 -9.68 2.663 1 86.49 124 ASN B O 1
ATOM 3359 N N . LEU B 1 125 ? 1.888 -7.528 2.204 1 89.41 125 LEU B N 1
ATOM 3360 C CA . LEU B 1 125 ? 2.025 -7.74 0.768 1 89.41 125 LEU B CA 1
ATOM 3361 C C . LEU B 1 125 ? 3.232 -8.619 0.46 1 89.41 125 LEU B C 1
ATOM 3363 O O . LEU B 1 125 ? 3.186 -9.448 -0.451 1 89.41 125 LEU B O 1
ATOM 3367 N N . LEU B 1 126 ? 4.324 -8.437 1.172 1 90.46 126 LEU B N 1
ATOM 3368 C CA . LEU B 1 126 ? 5.537 -9.217 0.956 1 90.46 126 LEU B CA 1
ATOM 3369 C C . LEU B 1 126 ? 5.27 -10.705 1.159 1 90.46 126 LEU B C 1
ATOM 3371 O O . LEU B 1 126 ? 5.682 -11.531 0.342 1 90.46 126 LEU B O 1
ATOM 3375 N N . ILE B 1 127 ? 4.53 -10.996 2.171 1 88.54 127 ILE B N 1
ATOM 3376 C CA . ILE B 1 127 ? 4.232 -12.382 2.514 1 88.54 127 ILE B CA 1
ATOM 3377 C C . ILE B 1 127 ? 3.322 -12.993 1.45 1 88.54 127 ILE B C 1
ATOM 3379 O O . ILE B 1 127 ? 3.549 -14.12 1.003 1 88.54 127 ILE B O 1
ATOM 3383 N N . ARG B 1 128 ? 2.387 -12.236 1.059 1 91.65 128 ARG B N 1
ATOM 3384 C CA . ARG B 1 128 ? 1.446 -12.716 0.052 1 91.65 128 ARG B CA 1
ATOM 3385 C C . ARG B 1 128 ? 2.148 -12.968 -1.278 1 91.65 128 ARG B C 1
ATOM 3387 O O . ARG B 1 128 ? 1.837 -13.935 -1.977 1 91.65 128 ARG B O 1
ATOM 3394 N N . THR B 1 129 ? 3.043 -12.119 -1.584 1 93.69 129 THR B N 1
ATOM 3395 C CA . THR B 1 129 ? 3.757 -12.255 -2.849 1 93.69 129 THR B CA 1
ATOM 3396 C C . THR B 1 129 ? 4.663 -13.482 -2.83 1 93.69 129 THR B C 1
ATOM 3398 O O . THR B 1 129 ? 4.711 -14.24 -3.801 1 93.69 129 THR B O 1
ATOM 3401 N N . TYR B 1 130 ? 5.342 -13.751 -1.744 1 93.04 130 TYR B N 1
ATOM 3402 C CA . TYR B 1 130 ? 6.204 -14.924 -1.652 1 93.04 130 TYR B CA 1
ATOM 3403 C C . TYR B 1 130 ? 5.38 -16.206 -1.635 1 93.04 130 TYR B C 1
ATOM 3405 O O . TYR B 1 130 ? 5.817 -17.239 -2.147 1 93.04 130 TYR B O 1
ATOM 3413 N N . ALA B 1 131 ? 4.208 -16.092 -1.039 1 93.3 131 ALA B N 1
ATOM 3414 C CA . ALA B 1 131 ? 3.304 -17.238 -1.1 1 93.3 131 ALA B CA 1
ATOM 3415 C C . ALA B 1 131 ? 2.948 -17.58 -2.544 1 93.3 131 ALA B C 1
ATOM 3417 O O . ALA B 1 131 ? 2.903 -18.754 -2.918 1 93.3 131 ALA B O 1
ATOM 3418 N N . LEU B 1 132 ? 2.73 -16.579 -3.313 1 93.15 132 LEU B N 1
ATOM 3419 C CA . LEU B 1 132 ? 2.433 -16.797 -4.724 1 93.15 132 LEU B CA 1
ATOM 3420 C C . LEU B 1 132 ? 3.644 -17.368 -5.453 1 93.15 132 LEU B C 1
ATOM 3422 O O . LEU B 1 132 ? 3.5 -18.219 -6.334 1 93.15 132 LEU B O 1
ATOM 3426 N N . ILE B 1 133 ? 4.835 -16.884 -5.136 1 93.84 133 ILE B N 1
ATOM 3427 C CA . ILE B 1 133 ? 6.064 -17.398 -5.733 1 93.84 133 ILE B CA 1
ATOM 3428 C C . ILE B 1 133 ? 6.202 -18.888 -5.429 1 93.84 133 ILE B C 1
ATOM 3430 O O . ILE B 1 133 ? 6.561 -19.676 -6.306 1 93.84 133 ILE B O 1
ATOM 3434 N N . ALA B 1 134 ? 5.862 -19.274 -4.209 1 90.64 134 ALA B N 1
ATOM 3435 C CA . ALA B 1 134 ? 5.965 -20.672 -3.797 1 90.64 134 ALA B CA 1
ATOM 3436 C C . ALA B 1 134 ? 5.071 -21.563 -4.655 1 90.64 134 ALA B C 1
ATOM 3438 O O . ALA B 1 134 ? 5.428 -22.705 -4.955 1 90.64 134 ALA B O 1
ATOM 3439 N N . VAL B 1 135 ? 4.013 -20.997 -5.082 1 91.44 135 VAL B N 1
ATOM 3440 C CA . VAL B 1 135 ? 3.031 -21.77 -5.835 1 91.44 135 VAL B CA 1
ATOM 3441 C C . VAL B 1 135 ? 3.411 -21.789 -7.314 1 91.44 135 VAL B C 1
ATOM 3443 O O . VAL B 1 135 ? 3.244 -22.806 -7.991 1 91.44 135 VAL B O 1
ATOM 3446 N N . LEU B 1 136 ? 4.027 -20.746 -7.791 1 93.01 136 LEU B N 1
ATOM 3447 C CA . LEU B 1 136 ? 4.178 -20.556 -9.23 1 93.01 136 LEU B CA 1
ATOM 3448 C C . LEU B 1 136 ? 5.568 -20.982 -9.691 1 93.01 136 LEU B C 1
ATOM 3450 O O . LEU B 1 136 ? 5.804 -21.152 -10.89 1 93.01 136 LEU B O 1
ATOM 3454 N N . ARG B 1 137 ? 6.443 -21.085 -8.781 1 90.23 137 ARG B N 1
ATOM 3455 C CA . ARG B 1 137 ? 7.8 -21.437 -9.183 1 90.23 137 ARG B CA 1
ATOM 3456 C C . ARG B 1 137 ? 7.832 -22.798 -9.871 1 90.23 137 ARG B C 1
ATOM 3458 O O . ARG B 1 137 ? 6.854 -23.546 -9.824 1 90.23 137 ARG B O 1
ATOM 3465 N N . THR B 1 138 ? 8.949 -23.11 -10.545 1 89.66 138 THR B N 1
ATOM 3466 C CA . THR B 1 138 ? 9.081 -24.307 -11.368 1 89.66 138 THR B CA 1
ATOM 3467 C C . THR B 1 138 ? 8.78 -25.56 -10.551 1 89.66 138 THR B C 1
ATOM 3469 O O . THR B 1 138 ? 8.1 -26.471 -11.03 1 89.66 138 THR B O 1
ATOM 3472 N N . GLU B 1 139 ? 9.198 -25.6 -9.317 1 85.46 139 GLU B N 1
ATOM 3473 C CA . GLU B 1 139 ? 8.935 -26.737 -8.44 1 85.46 139 GLU B CA 1
ATOM 3474 C C . GLU B 1 139 ? 7.728 -26.475 -7.544 1 85.46 139 GLU B C 1
ATOM 3476 O O . GLU B 1 139 ? 7.571 -27.114 -6.502 1 85.46 139 GLU B O 1
ATOM 3481 N N . GLY B 1 140 ? 6.92 -25.532 -8 1 86 140 GLY B N 1
ATOM 3482 C CA . GLY B 1 140 ? 5.779 -25.139 -7.189 1 86 140 GLY B CA 1
ATOM 3483 C C . GLY B 1 140 ? 4.58 -26.052 -7.363 1 86 140 GLY B C 1
ATOM 3484 O O . GLY B 1 140 ? 4.612 -26.979 -8.175 1 86 140 GLY B O 1
ATOM 3485 N N . TYR B 1 141 ? 3.624 -25.797 -6.686 1 86.24 141 TYR B N 1
ATOM 3486 C CA . TYR B 1 141 ? 2.486 -26.702 -6.568 1 86.24 141 TYR B CA 1
ATOM 3487 C C . TYR B 1 141 ? 1.642 -26.685 -7.836 1 86.24 141 TYR B C 1
ATOM 3489 O O . TYR B 1 141 ? 0.976 -27.671 -8.159 1 86.24 141 TYR B O 1
ATOM 3497 N N . VAL B 1 142 ? 1.689 -25.584 -8.546 1 87 142 VAL B N 1
ATOM 3498 C CA . VAL B 1 142 ? 0.945 -25.552 -9.801 1 87 142 VAL B CA 1
ATOM 3499 C C . VAL B 1 142 ? 1.563 -26.532 -10.795 1 87 142 VAL B C 1
ATOM 3501 O O . VAL B 1 142 ? 0.857 -27.347 -11.394 1 87 142 VAL B O 1
ATOM 3504 N N . ASN B 1 143 ? 2.879 -26.429 -10.969 1 89.46 143 ASN B N 1
ATOM 3505 C CA . ASN B 1 143 ? 3.559 -27.356 -11.867 1 89.46 143 ASN B CA 1
ATOM 3506 C C . ASN B 1 143 ? 3.45 -28.796 -11.375 1 89.46 143 ASN B C 1
ATOM 3508 O O . ASN B 1 143 ? 3.31 -29.721 -12.177 1 89.46 143 ASN B O 1
ATOM 3512 N N . GLN B 1 144 ? 3.47 -29.042 -10.105 1 86.66 144 GLN B N 1
ATOM 3513 C CA . GLN B 1 144 ? 3.311 -30.382 -9.55 1 86.66 144 GLN B CA 1
ATOM 3514 C C . GLN B 1 144 ? 1.919 -30.937 -9.84 1 86.66 144 GLN B C 1
ATOM 3516 O O . GLN B 1 144 ? 1.77 -32.117 -10.163 1 86.66 144 GLN B O 1
ATOM 3521 N N . GLY B 1 145 ? 0.974 -30.079 -9.661 1 86.42 145 GLY B N 1
ATOM 3522 C CA . GLY B 1 145 ? -0.379 -30.497 -9.99 1 86.42 145 GLY B CA 1
ATOM 3523 C C . GLY B 1 145 ? -0.568 -30.798 -11.464 1 86.42 145 GLY B C 1
ATOM 3524 O O . GLY B 1 145 ? -1.181 -31.806 -11.824 1 86.42 145 GLY B O 1
ATOM 3525 N N . LEU B 1 146 ? -0.057 -29.946 -12.258 1 87.9 146 LEU B N 1
ATOM 3526 C CA . LEU B 1 146 ? -0.159 -30.15 -13.699 1 87.9 146 LEU B CA 1
ATOM 3527 C C . LEU B 1 146 ? 0.561 -31.426 -14.12 1 87.9 146 LEU B C 1
ATOM 3529 O O . LEU B 1 146 ? 0.092 -32.145 -15.006 1 87.9 146 LEU B O 1
ATOM 3533 N N . GLU B 1 147 ? 1.709 -31.595 -13.54 1 88.44 147 GLU B N 1
ATOM 3534 C CA . GLU B 1 147 ? 2.448 -32.824 -13.814 1 88.44 147 GLU B CA 1
ATOM 3535 C C . GLU B 1 147 ? 1.635 -34.055 -13.426 1 88.44 147 GLU B C 1
ATOM 3537 O O . GLU B 1 147 ? 1.642 -35.06 -14.139 1 88.44 147 GLU B O 1
ATOM 3542 N N . TRP B 1 148 ? 0.98 -33.957 -12.28 1 88.56 148 TRP B N 1
ATOM 3543 C CA . TRP B 1 148 ? 0.131 -35.051 -11.821 1 88.56 148 TRP B CA 1
ATOM 3544 C C . TRP B 1 148 ? -0.984 -35.333 -12.822 1 88.56 148 TRP B C 1
ATOM 3546 O O . TRP B 1 148 ? -1.253 -36.491 -13.151 1 88.56 148 TRP B O 1
ATOM 3556 N N . PHE B 1 149 ? -1.6 -34.25 -13.257 1 87.2 149 PHE B N 1
ATOM 3557 C CA . PHE B 1 149 ? -2.659 -34.396 -14.248 1 87.2 149 PHE B CA 1
ATOM 3558 C C . PHE B 1 149 ? -2.101 -34.931 -15.562 1 87.2 149 PHE B C 1
ATOM 3560 O O . PHE B 1 149 ? -2.749 -35.735 -16.236 1 87.2 149 PHE B O 1
ATOM 3567 N N . TRP B 1 150 ? -0.92 -34.391 -15.947 1 86.56 150 TRP B N 1
ATOM 3568 C CA . TRP B 1 150 ? -0.269 -34.831 -17.177 1 86.56 150 TRP B CA 1
ATOM 3569 C C . TRP B 1 150 ? 0.059 -36.319 -17.116 1 86.56 150 TRP B C 1
ATOM 3571 O O . TRP B 1 150 ? -0.175 -37.053 -18.08 1 86.56 150 TRP B O 1
ATOM 3581 N N . LYS B 1 151 ? 0.578 -36.701 -16.03 1 85.65 151 LYS B N 1
ATOM 3582 C CA . LYS B 1 151 ? 0.916 -38.109 -15.843 1 85.65 151 LYS B CA 1
ATOM 3583 C C . LYS B 1 151 ? -0.34 -38.975 -15.801 1 85.65 151 LYS B C 1
ATOM 3585 O O . LYS B 1 151 ? -0.352 -40.087 -16.332 1 85.65 151 LYS B O 1
ATOM 3590 N N . GLY B 1 152 ? -1.274 -38.431 -15.101 1 83.34 152 GLY B N 1
ATOM 3591 C CA . GLY B 1 152 ? -2.547 -39.133 -15.088 1 83.34 152 GLY B CA 1
ATOM 3592 C C . GLY B 1 152 ? -3.172 -39.262 -16.464 1 83.34 152 GLY B C 1
ATOM 3593 O O . GLY B 1 152 ? -3.667 -40.33 -16.829 1 83.34 152 GLY B O 1
ATOM 3594 N N . GLY B 1 153 ? -3.124 -38.135 -17.102 1 81.28 153 GLY B N 1
ATOM 3595 C CA . GLY B 1 153 ? -3.627 -38.168 -18.466 1 81.28 153 GLY B CA 1
ATOM 3596 C C . GLY B 1 153 ? -2.839 -39.098 -19.37 1 81.28 153 GLY B C 1
ATOM 3597 O O . GLY B 1 153 ? -3.419 -39.808 -20.195 1 81.28 153 GLY B O 1
ATOM 3598 N N . SER B 1 154 ? -1.571 -39.019 -19.248 1 80.83 154 SER B N 1
ATOM 3599 C CA . SER B 1 154 ? -0.715 -39.915 -20.02 1 80.83 154 SER B CA 1
ATOM 3600 C C . SER B 1 154 ? -1.002 -41.376 -19.688 1 80.83 154 SER B C 1
ATOM 3602 O O . SER B 1 154 ? -1.013 -42.229 -20.578 1 80.83 154 SER B O 1
ATOM 3604 N N . GLY B 1 155 ? -1.158 -41.555 -18.403 1 80.61 155 GLY B N 1
ATOM 3605 C CA . GLY B 1 155 ? -1.545 -42.894 -17.989 1 80.61 155 GLY B CA 1
ATOM 3606 C C . GLY B 1 155 ? -2.855 -43.353 -18.601 1 80.61 155 GLY B C 1
ATOM 3607 O O . GLY B 1 155 ? -2.956 -44.479 -19.093 1 80.61 155 GLY B O 1
ATOM 3608 N N . LEU B 1 156 ? -3.758 -42.446 -18.541 1 81.06 156 LEU B N 1
ATOM 3609 C CA . LEU B 1 156 ? -5.056 -42.75 -19.134 1 81.06 156 LEU B CA 1
ATOM 3610 C C . LEU B 1 156 ? -4.931 -42.958 -20.64 1 81.06 156 LEU B C 1
ATOM 3612 O O . LEU B 1 156 ? -5.584 -43.838 -21.205 1 81.06 156 LEU B O 1
ATOM 3616 N N . ALA B 1 157 ? -4.12 -42.143 -21.219 1 80.57 157 ALA B N 1
ATOM 3617 C CA . ALA B 1 157 ? -3.889 -42.286 -22.654 1 80.57 157 ALA B CA 1
ATOM 3618 C C . ALA B 1 157 ? -3.272 -43.643 -22.978 1 80.57 157 ALA B C 1
ATOM 3620 O O . ALA B 1 157 ? -3.682 -44.307 -23.933 1 80.57 157 ALA B O 1
ATOM 3621 N N . THR B 1 158 ? -2.345 -44.007 -22.166 1 80.1 158 THR B N 1
ATOM 3622 C CA . THR B 1 158 ? -1.701 -45.302 -22.351 1 80.1 158 THR B CA 1
ATOM 3623 C C . THR B 1 158 ? -2.698 -46.437 -22.14 1 80.1 158 THR B C 1
ATOM 3625 O O . THR B 1 158 ? -2.655 -47.448 -22.845 1 80.1 158 THR B O 1
ATOM 3628 N N . LEU B 1 159 ? -3.596 -46.148 -21.196 1 80.97 159 LEU B N 1
ATOM 3629 C CA . LEU B 1 159 ? -4.604 -47.16 -20.9 1 80.97 159 LEU B CA 1
ATOM 3630 C C . LEU B 1 159 ? -5.563 -47.333 -22.073 1 80.97 159 LEU B C 1
ATOM 3632 O O . LEU B 1 159 ? -6.032 -48.442 -22.338 1 80.97 159 LEU B O 1
ATOM 3636 N N . ILE B 1 160 ? -5.782 -46.244 -22.755 1 83.91 160 ILE B N 1
ATOM 3637 C CA . ILE B 1 160 ? -6.719 -46.325 -23.87 1 83.91 160 ILE B CA 1
ATOM 3638 C C . ILE B 1 160 ? -5.956 -46.578 -25.168 1 83.91 160 ILE B C 1
ATOM 3640 O O . ILE B 1 160 ? -6.532 -46.512 -26.257 1 83.91 160 ILE B O 1
ATOM 3644 N N . GLY B 1 161 ? -4.759 -46.903 -25.107 1 78.69 161 GLY B N 1
ATOM 3645 C CA . GLY B 1 161 ? -3.969 -47.341 -26.247 1 78.69 161 GLY B CA 1
ATOM 3646 C C . GLY B 1 161 ? -3.321 -46.195 -26.999 1 78.69 161 GLY B C 1
ATOM 3647 O O . GLY B 1 161 ? -2.857 -46.37 -28.128 1 78.69 161 GLY B O 1
ATOM 3648 N N . LEU B 1 162 ? -3.416 -44.96 -26.379 1 75.85 162 LEU B N 1
ATOM 3649 C CA . LEU B 1 162 ? -2.804 -43.807 -27.031 1 75.85 162 LEU B CA 1
ATOM 3650 C C . LEU B 1 162 ? -1.36 -43.628 -26.574 1 75.85 162 LEU B C 1
ATOM 3652 O O . LEU B 1 162 ? -0.947 -44.205 -25.566 1 75.85 162 LEU B O 1
ATOM 3656 N N . GLN B 1 163 ? -0.482 -43.03 -27.427 1 76.22 163 GLN B N 1
ATOM 3657 C CA . GLN B 1 163 ? 0.895 -42.728 -27.049 1 76.22 163 GLN B CA 1
ATOM 3658 C C . GLN B 1 163 ? 0.943 -41.847 -25.804 1 76.22 163 GLN B C 1
ATOM 3660 O O . GLN B 1 163 ? 0.139 -40.925 -25.657 1 76.22 163 GLN B O 1
ATOM 3665 N N . PRO B 1 164 ? 1.661 -42.366 -24.791 1 74.5 164 PRO B N 1
ATOM 3666 C CA . PRO B 1 164 ? 1.783 -41.56 -23.574 1 74.5 164 PRO B CA 1
ATOM 3667 C C . PRO B 1 164 ? 2.116 -40.098 -23.865 1 74.5 164 PRO B C 1
ATOM 3669 O O . PRO B 1 164 ? 2.724 -39.793 -24.895 1 74.5 164 PRO B O 1
ATOM 3672 N N . LEU B 1 165 ? 1.584 -39.248 -23.082 1 73.44 165 LEU B N 1
ATOM 3673 C CA . LEU B 1 165 ? 1.921 -37.835 -23.211 1 73.44 165 LEU B CA 1
ATOM 3674 C C . LEU B 1 165 ? 3.39 -37.593 -22.877 1 73.44 165 LEU B C 1
ATOM 3676 O O . LEU B 1 165 ? 3.957 -38.279 -22.023 1 73.44 165 LEU B O 1
ATOM 3680 N N . GLY B 1 166 ? 4.232 -37.281 -23.84 1 77.53 166 GLY B N 1
ATOM 3681 C CA . GLY B 1 166 ? 5.641 -36.978 -23.645 1 77.53 166 GLY B CA 1
ATOM 3682 C C . GLY B 1 166 ? 5.95 -36.442 -22.26 1 77.53 166 GLY B C 1
ATOM 3683 O O . GLY B 1 166 ? 5.103 -36.493 -21.366 1 77.53 166 GLY B O 1
ATOM 3684 N N . ASP B 1 167 ? 7.184 -36.183 -21.909 1 84.82 167 ASP B N 1
ATOM 3685 C CA . ASP B 1 167 ? 7.65 -35.674 -20.623 1 84.82 167 ASP B CA 1
ATOM 3686 C C . ASP B 1 167 ? 7.023 -34.318 -20.309 1 84.82 167 ASP B C 1
ATOM 3688 O O . ASP B 1 167 ? 6.851 -33.486 -21.202 1 84.82 167 ASP B O 1
ATOM 3692 N N . PHE B 1 168 ? 6.448 -34.221 -19.194 1 88.1 168 PHE B N 1
ATOM 3693 C CA . PHE B 1 168 ? 5.877 -32.954 -18.752 1 88.1 168 PHE B CA 1
ATOM 3694 C C . PHE B 1 168 ? 6.958 -31.888 -18.625 1 88.1 168 PHE B C 1
ATOM 3696 O O . PHE B 1 168 ? 8 -32.123 -18.009 1 88.1 168 PHE B O 1
ATOM 3703 N N . GLN B 1 169 ? 6.801 -30.861 -19.353 1 89.74 169 GLN B N 1
ATOM 3704 C CA . GLN B 1 169 ? 7.685 -29.709 -19.208 1 89.74 169 GLN B CA 1
ATOM 3705 C C . GLN B 1 169 ? 7.054 -28.64 -18.32 1 89.74 169 GLN B C 1
ATOM 3707 O O . GLN B 1 169 ? 6.009 -28.081 -18.658 1 89.74 169 GLN B O 1
ATOM 3712 N N . PRO B 1 170 ? 7.716 -28.426 -17.225 1 90.01 170 PRO B N 1
ATOM 3713 C CA . PRO B 1 170 ? 7.161 -27.417 -16.321 1 90.01 170 PRO B CA 1
ATOM 3714 C C . PRO B 1 170 ? 6.953 -26.066 -17.002 1 90.01 170 PRO B C 1
ATOM 3716 O O . PRO B 1 170 ? 7.762 -25.663 -17.842 1 90.01 170 PRO B O 1
ATOM 3719 N N . LEU B 1 171 ? 5.847 -25.504 -16.687 1 90.86 171 LEU B N 1
ATOM 3720 C CA . LEU B 1 171 ? 5.539 -24.184 -17.226 1 90.86 171 LEU B CA 1
ATOM 3721 C C . LEU B 1 171 ? 6.335 -23.102 -16.503 1 90.86 171 LEU B C 1
ATOM 3723 O O . LEU B 1 171 ? 6.548 -23.188 -15.292 1 90.86 171 LEU B O 1
ATOM 3727 N N . GLU B 1 172 ? 6.864 -22.145 -17.238 1 92.38 172 GLU B N 1
ATOM 3728 C CA . GLU B 1 172 ? 7.513 -20.975 -16.653 1 92.38 172 GLU B CA 1
ATOM 3729 C C . GLU B 1 172 ? 6.487 -19.922 -16.244 1 92.38 172 GLU B C 1
ATOM 3731 O O . GLU B 1 172 ? 6.17 -19.021 -17.024 1 92.38 172 GLU B O 1
ATOM 3736 N N . LEU B 1 173 ? 6.068 -20.004 -15.027 1 94.19 173 LEU B N 1
ATOM 3737 C CA . LEU B 1 173 ? 4.942 -19.185 -14.592 1 94.19 173 LEU B CA 1
ATOM 3738 C C . LEU B 1 173 ? 5.426 -17.959 -13.825 1 94.19 173 LEU B C 1
ATOM 3740 O O . LEU B 1 173 ? 4.629 -17.082 -13.481 1 94.19 173 LEU B O 1
ATOM 3744 N N . LEU B 1 174 ? 6.746 -17.907 -13.613 1 93.48 174 LEU B N 1
ATOM 3745 C CA . LEU B 1 174 ? 7.323 -16.791 -12.87 1 93.48 174 LEU B CA 1
ATOM 3746 C C . LEU B 1 174 ? 8.243 -15.963 -13.76 1 93.48 174 LEU B C 1
ATOM 3748 O O . LEU B 1 174 ? 8.715 -16.446 -14.793 1 93.48 174 LEU B O 1
ATOM 3752 N N . HIS B 1 175 ? 8.385 -14.707 -13.355 1 95.02 175 HIS B N 1
ATOM 3753 C CA . HIS B 1 175 ? 9.312 -13.791 -14.01 1 95.02 175 HIS B CA 1
ATOM 3754 C C . HIS B 1 175 ? 8.847 -13.455 -15.423 1 95.02 175 HIS B C 1
ATOM 3756 O O . HIS B 1 175 ? 9.634 -13.515 -16.371 1 95.02 175 HIS B O 1
ATOM 3762 N N . ASN B 1 176 ? 7.553 -13.322 -15.51 1 96 176 ASN B N 1
ATOM 3763 C CA . ASN B 1 176 ? 6.948 -12.923 -16.777 1 96 176 ASN B CA 1
ATOM 3764 C C . ASN B 1 176 ? 5.699 -12.075 -16.56 1 96 176 ASN B C 1
ATOM 3766 O O . ASN B 1 176 ? 5.321 -11.799 -15.42 1 96 176 ASN B O 1
ATOM 3770 N N . ASN B 1 177 ? 5.095 -11.651 -17.62 1 96.46 177 ASN B N 1
ATOM 3771 C CA . ASN B 1 177 ? 3.939 -10.762 -17.552 1 96.46 177 ASN B CA 1
ATOM 3772 C C . ASN B 1 177 ? 2.732 -11.459 -16.932 1 96.46 177 ASN B C 1
ATOM 3774 O O . ASN B 1 177 ? 1.926 -10.824 -16.25 1 96.46 177 ASN B O 1
ATOM 3778 N N . PHE B 1 178 ? 2.64 -12.752 -17.117 1 96.21 178 PHE B N 1
ATOM 3779 C CA . PHE B 1 178 ? 1.535 -13.509 -16.541 1 96.21 178 PHE B CA 1
ATOM 3780 C C . PHE B 1 178 ? 1.57 -13.447 -15.019 1 96.21 178 PHE B C 1
ATOM 3782 O O . PHE B 1 178 ? 0.548 -13.192 -14.378 1 96.21 178 PHE B O 1
ATOM 3789 N N . ALA B 1 179 ? 2.761 -13.66 -14.467 1 96.44 179 ALA B N 1
ATOM 3790 C CA . ALA B 1 179 ? 2.923 -13.644 -13.016 1 96.44 179 ALA B CA 1
ATOM 3791 C C . ALA B 1 179 ? 2.589 -12.271 -12.441 1 96.44 179 ALA B C 1
ATOM 3793 O O . ALA B 1 179 ? 1.959 -12.169 -11.385 1 96.44 179 ALA B O 1
ATOM 3794 N N . VAL B 1 180 ? 2.988 -11.259 -13.181 1 97.87 180 VAL B N 1
ATOM 3795 C CA . VAL B 1 180 ? 2.753 -9.891 -12.729 1 97.87 180 VAL B CA 1
ATOM 3796 C C . VAL B 1 180 ? 1.255 -9.598 -12.724 1 97.87 180 VAL B C 1
ATOM 3798 O O . VAL B 1 180 ? 0.715 -9.108 -11.729 1 97.87 180 VAL B O 1
ATOM 3801 N N . ILE B 1 181 ? 0.583 -9.93 -13.789 1 97.6 181 ILE B N 1
ATOM 3802 C CA . ILE B 1 181 ? -0.846 -9.662 -13.905 1 97.6 181 ILE B CA 1
ATOM 3803 C C . ILE B 1 181 ? -1.61 -10.473 -12.861 1 97.6 181 ILE B C 1
ATOM 3805 O O . ILE B 1 181 ? -2.501 -9.949 -12.188 1 97.6 181 ILE B O 1
ATOM 3809 N N . LEU B 1 182 ? -1.258 -11.712 -12.719 1 94.52 182 LEU B N 1
ATOM 3810 C CA . LEU B 1 182 ? -1.89 -12.563 -11.717 1 94.52 182 LEU B CA 1
ATOM 3811 C C . LEU B 1 182 ? -1.716 -11.978 -10.319 1 94.52 182 LEU B C 1
ATOM 3813 O O . LEU B 1 182 ? -2.668 -11.935 -9.537 1 94.52 182 LEU B O 1
ATOM 3817 N N . GLY B 1 183 ? -0.483 -11.582 -10.027 1 94.45 183 GLY B N 1
ATOM 3818 C CA . GLY B 1 183 ? -0.204 -10.976 -8.735 1 94.45 183 GLY B CA 1
ATOM 3819 C C . GLY B 1 183 ? -0.986 -9.698 -8.495 1 94.45 183 GLY B C 1
ATOM 3820 O O . GLY B 1 183 ? -1.51 -9.482 -7.4 1 94.45 183 GLY B O 1
ATOM 3821 N N . LEU B 1 184 ? -1.102 -8.873 -9.507 1 96.54 184 LEU B N 1
ATOM 3822 C CA . LEU B 1 184 ? -1.825 -7.613 -9.375 1 96.54 184 LEU B CA 1
ATOM 3823 C C . LEU B 1 184 ? -3.318 -7.86 -9.187 1 96.54 184 LEU B C 1
ATOM 3825 O O . LEU B 1 184 ? -3.973 -7.166 -8.406 1 96.54 184 LEU B O 1
ATOM 3829 N N . VAL B 1 185 ? -3.828 -8.806 -9.884 1 93.9 185 VAL B N 1
ATOM 3830 C CA . VAL B 1 185 ? -5.238 -9.147 -9.721 1 93.9 185 VAL B CA 1
ATOM 3831 C C . VAL B 1 185 ? -5.486 -9.654 -8.302 1 93.9 185 VAL B C 1
ATOM 3833 O O . VAL B 1 185 ? -6.461 -9.262 -7.658 1 93.9 185 VAL B O 1
ATOM 3836 N N . TYR B 1 186 ? -4.578 -10.447 -7.934 1 90.04 186 TYR B N 1
ATOM 3837 C CA . TYR B 1 186 ? -4.658 -11.024 -6.597 1 90.04 186 TYR B CA 1
ATOM 3838 C C . TYR B 1 186 ? -4.654 -9.934 -5.531 1 90.04 186 TYR B C 1
ATOM 3840 O O . TYR B 1 186 ? -5.466 -9.962 -4.603 1 90.04 186 TYR B O 1
ATOM 3848 N N . VAL B 1 187 ? -3.873 -8.991 -5.688 1 91 187 VAL B N 1
ATOM 3849 C CA . VAL B 1 187 ? -3.666 -7.94 -4.698 1 91 187 VAL B CA 1
ATOM 3850 C C . VAL B 1 187 ? -4.833 -6.956 -4.737 1 91 187 VAL B C 1
ATOM 3852 O O . VAL B 1 187 ? -5.276 -6.467 -3.695 1 91 187 VAL B O 1
ATOM 3855 N N . HIS B 1 188 ? -5.448 -6.694 -5.851 1 93.26 188 HIS B N 1
ATOM 3856 C CA . HIS B 1 188 ? -6.347 -5.553 -5.99 1 93.26 188 HIS B CA 1
ATOM 3857 C C . HIS B 1 188 ? -7.8 -6.005 -6.082 1 93.26 188 HIS B C 1
ATOM 3859 O O . HIS B 1 188 ? -8.714 -5.177 -6.068 1 93.26 188 HIS B O 1
ATOM 3865 N N . LEU B 1 189 ? -8.09 -7.268 -6.069 1 91.39 189 LEU B N 1
ATOM 3866 C CA . LEU B 1 189 ? -9.448 -7.779 -6.225 1 91.39 189 LEU B CA 1
ATOM 3867 C C . LEU B 1 189 ? -10.365 -7.224 -5.14 1 91.39 189 LEU B C 1
ATOM 3869 O O . LEU B 1 189 ? -11.485 -6.796 -5.428 1 91.39 189 LEU B O 1
ATOM 3873 N N . PRO B 1 190 ? -9.905 -7.178 -3.896 1 88.89 190 PRO B N 1
ATOM 3874 C CA . PRO B 1 190 ? -10.786 -6.641 -2.856 1 88.89 190 PRO B CA 1
ATOM 3875 C C . PRO B 1 190 ? -11.182 -5.188 -3.11 1 88.89 190 PRO B C 1
ATOM 3877 O O . PRO B 1 190 ? -12.281 -4.77 -2.736 1 88.89 190 PRO B O 1
ATOM 3880 N N . PHE B 1 191 ? -10.353 -4.445 -3.735 1 91.1 191 PHE B N 1
ATOM 3881 C CA . PHE B 1 191 ? -10.614 -3.037 -4.009 1 91.1 191 PHE B CA 1
ATOM 3882 C C . PHE B 1 191 ? -11.71 -2.883 -5.057 1 91.1 191 PHE B C 1
ATOM 3884 O O . PHE B 1 191 ? -12.362 -1.84 -5.132 1 91.1 191 PHE B O 1
ATOM 3891 N N . MET B 1 192 ? -11.856 -3.873 -5.804 1 93.66 192 MET B N 1
ATOM 3892 C CA . MET B 1 192 ? -12.934 -3.877 -6.788 1 93.66 192 MET B CA 1
ATOM 3893 C C . MET B 1 192 ? -14.232 -4.389 -6.173 1 93.66 192 MET B C 1
ATOM 3895 O O . MET B 1 192 ? -15.298 -3.809 -6.387 1 93.66 192 MET B O 1
ATOM 3899 N N . VAL B 1 193 ? -14.171 -5.385 -5.33 1 91.85 193 VAL B N 1
ATOM 3900 C CA . VAL B 1 193 ? -15.344 -6.076 -4.805 1 91.85 193 VAL B CA 1
ATOM 3901 C C . VAL B 1 193 ? -16.085 -5.168 -3.826 1 91.85 193 VAL B C 1
ATOM 3903 O O . VAL B 1 193 ? -17.316 -5.111 -3.832 1 91.85 193 VAL B O 1
ATOM 3906 N N . LEU B 1 194 ? -15.409 -4.417 -3.087 1 90.6 194 LEU B N 1
ATOM 3907 C CA . LEU B 1 194 ? -16.019 -3.68 -1.985 1 90.6 194 LEU B CA 1
ATOM 3908 C C . LEU B 1 194 ? -16.904 -2.554 -2.508 1 90.6 194 LEU B C 1
ATOM 3910 O O . LEU B 1 194 ? -18.064 -2.433 -2.107 1 90.6 194 LEU B O 1
ATOM 3914 N N . PRO B 1 195 ? -16.398 -1.731 -3.382 1 91.31 195 PRO B N 1
ATOM 3915 C CA . PRO B 1 195 ? -17.299 -0.71 -3.921 1 91.31 195 PRO B CA 1
ATOM 3916 C C . PRO B 1 195 ? -18.465 -1.307 -4.706 1 91.31 195 PRO B C 1
ATOM 3918 O O . PRO B 1 195 ? -19.568 -0.754 -4.697 1 91.31 195 PRO B O 1
ATOM 3921 N N . LEU B 1 196 ? -18.261 -2.38 -5.383 1 93.27 196 LEU B N 1
ATOM 3922 C CA . LEU B 1 196 ? -19.336 -3.059 -6.098 1 93.27 196 LEU B CA 1
ATOM 3923 C C . LEU B 1 196 ? -20.397 -3.568 -5.128 1 93.27 196 LEU B C 1
ATOM 3925 O O . LEU B 1 196 ? -21.595 -3.393 -5.364 1 93.27 196 LEU B O 1
ATOM 3929 N N . TYR B 1 197 ? -19.94 -4.194 -4.118 1 91.91 197 TYR B N 1
ATOM 3930 C CA . TYR B 1 197 ? -20.857 -4.689 -3.097 1 91.91 197 TYR B CA 1
ATOM 3931 C C . TYR B 1 197 ? -21.656 -3.546 -2.482 1 91.91 197 TYR B C 1
ATOM 3933 O O . TYR B 1 197 ? -22.868 -3.663 -2.285 1 91.91 197 TYR B O 1
ATOM 3941 N N . SER B 1 198 ? -20.999 -2.494 -2.178 1 89.66 198 SER B N 1
ATOM 3942 C CA . SER B 1 198 ? -21.67 -1.344 -1.58 1 89.66 198 SER B CA 1
ATOM 3943 C C . SER B 1 198 ? -22.763 -0.804 -2.497 1 89.66 198 SER B C 1
ATOM 3945 O O . SER B 1 198 ? -23.844 -0.436 -2.032 1 89.66 198 SER B O 1
ATOM 3947 N N . ALA B 1 199 ? -22.541 -0.73 -3.73 1 89.83 199 ALA B N 1
ATOM 3948 C CA . ALA B 1 199 ? -23.512 -0.231 -4.7 1 89.83 199 ALA B CA 1
ATOM 3949 C C . ALA B 1 199 ? -24.645 -1.232 -4.908 1 89.83 199 ALA B C 1
ATOM 3951 O O . ALA B 1 199 ? -25.811 -0.845 -5.013 1 89.83 199 ALA B O 1
ATOM 3952 N N . LEU B 1 200 ? -24.362 -2.49 -4.904 1 89.38 200 LEU B N 1
ATOM 3953 C CA . LEU B 1 200 ? -25.343 -3.532 -5.188 1 89.38 200 LEU B CA 1
ATOM 3954 C C . LEU B 1 200 ? -26.237 -3.781 -3.978 1 89.38 200 LEU B C 1
ATOM 3956 O O . LEU B 1 200 ? -27.411 -4.127 -4.129 1 89.38 200 LEU B O 1
ATOM 3960 N N . ASP B 1 201 ? -25.596 -3.663 -2.87 1 88.4 201 ASP B N 1
ATOM 3961 C CA . ASP B 1 201 ? -26.335 -3.919 -1.638 1 88.4 201 ASP B CA 1
ATOM 3962 C C . ASP B 1 201 ? -27.411 -2.859 -1.413 1 88.4 201 ASP B C 1
ATOM 3964 O O . ASP B 1 201 ? -28.362 -3.083 -0.661 1 88.4 201 ASP B O 1
ATOM 3968 N N . ARG B 1 202 ? -27.301 -1.809 -2.029 1 84.07 202 ARG B N 1
ATOM 3969 C CA . ARG B 1 202 ? -28.28 -0.734 -1.897 1 84.07 202 ARG B CA 1
ATOM 3970 C C . ARG B 1 202 ? -29.418 -0.904 -2.898 1 84.07 202 ARG B C 1
ATOM 3972 O O . ARG B 1 202 ? -30.422 -0.192 -2.83 1 84.07 202 ARG B O 1
ATOM 3979 N N . LEU B 1 203 ? -29.238 -1.82 -3.738 1 79.1 203 LEU B N 1
ATOM 3980 C CA . LEU B 1 203 ? -30.235 -2.02 -4.784 1 79.1 203 LEU B CA 1
ATOM 3981 C C . LEU B 1 203 ? -31.508 -2.635 -4.211 1 79.1 203 LEU B C 1
ATOM 3983 O O . LEU B 1 203 ? -31.444 -3.492 -3.326 1 79.1 203 LEU B O 1
ATOM 3987 N N . ASP B 1 204 ? -32.589 -2.048 -4.672 1 75.7 204 ASP B N 1
ATOM 3988 C CA . ASP B 1 204 ? -33.892 -2.605 -4.321 1 75.7 204 ASP B CA 1
ATOM 3989 C C . ASP B 1 204 ? -34.103 -3.966 -4.98 1 75.7 204 ASP B C 1
ATOM 3991 O O . ASP B 1 204 ? -34.245 -4.056 -6.201 1 75.7 204 ASP B O 1
ATOM 3995 N N . LYS B 1 205 ? -34.056 -4.941 -4.202 1 75.61 205 LYS B N 1
ATOM 3996 C CA . LYS B 1 205 ? -34.234 -6.307 -4.685 1 75.61 205 LYS B CA 1
ATOM 3997 C C . LYS B 1 205 ? -35.562 -6.462 -5.42 1 75.61 205 LYS B C 1
ATOM 3999 O O . LYS B 1 205 ? -35.709 -7.342 -6.27 1 75.61 205 LYS B O 1
ATOM 4004 N N . SER B 1 206 ? -36.452 -5.539 -5.122 1 76.43 206 SER B N 1
ATOM 4005 C CA . SER B 1 206 ? -37.766 -5.588 -5.754 1 76.43 206 SER B CA 1
ATOM 4006 C C . SER B 1 206 ? -37.669 -5.316 -7.252 1 76.43 206 SER B C 1
ATOM 4008 O O . SER B 1 206 ? -38.45 -5.857 -8.038 1 76.43 206 SER B O 1
ATOM 4010 N N . LEU B 1 207 ? -36.672 -4.512 -7.587 1 75.61 207 LEU B N 1
ATOM 4011 C CA . LEU B 1 207 ? -36.488 -4.214 -9.003 1 75.61 207 LEU B CA 1
ATOM 4012 C C . LEU B 1 207 ? -36.044 -5.456 -9.768 1 75.61 207 LEU B C 1
ATOM 4014 O O . LEU B 1 207 ? -36.459 -5.669 -10.909 1 75.61 207 LEU B O 1
ATOM 4018 N N . LEU B 1 208 ? -35.274 -6.173 -9.104 1 75.85 208 LEU B N 1
ATOM 4019 C CA . LEU B 1 208 ? -34.796 -7.405 -9.721 1 75.85 208 LEU B CA 1
ATOM 4020 C C . LEU B 1 208 ? -35.929 -8.415 -9.867 1 75.85 208 LEU B C 1
ATOM 4022 O O . LEU B 1 208 ? -36.074 -9.043 -10.918 1 75.85 208 LEU B O 1
ATOM 4026 N N . GLU B 1 209 ? -36.697 -8.407 -8.887 1 73.98 209 GLU B N 1
ATOM 4027 C CA . GLU B 1 209 ? -37.854 -9.296 -8.906 1 73.98 209 GLU B CA 1
ATOM 4028 C C . GLU B 1 209 ? -38.851 -8.881 -9.984 1 73.98 209 GLU B C 1
ATOM 4030 O O . GLU B 1 209 ? -39.412 -9.731 -10.679 1 73.98 209 GLU B O 1
ATOM 4035 N N . ALA B 1 210 ? -38.947 -7.647 -10.058 1 75.7 210 ALA B N 1
ATOM 4036 C CA . ALA B 1 210 ? -39.873 -7.121 -11.058 1 75.7 210 ALA B CA 1
ATOM 4037 C C . ALA B 1 210 ? -39.406 -7.461 -12.471 1 75.7 210 ALA B C 1
ATOM 4039 O O . ALA B 1 210 ? -40.216 -7.815 -13.33 1 75.7 210 ALA B O 1
ATOM 4040 N N . SER B 1 211 ? -38.147 -7.359 -12.649 1 77.4 211 SER B N 1
ATOM 4041 C CA . SER B 1 211 ? -37.595 -7.664 -13.965 1 77.4 211 SER B CA 1
ATOM 4042 C C . SER B 1 211 ? -37.782 -9.137 -14.315 1 77.4 211 SER B C 1
ATOM 4044 O O . SER B 1 211 ? -38.168 -9.469 -15.438 1 77.4 211 SER B O 1
ATOM 4046 N N . LEU B 1 212 ? -37.647 -9.96 -13.378 1 76.5 212 LEU B N 1
ATOM 4047 C CA . LEU B 1 212 ? -37.792 -11.396 -13.589 1 76.5 212 LEU B CA 1
ATOM 4048 C C . LEU B 1 212 ? -39.261 -11.776 -13.747 1 76.5 212 LEU B C 1
ATOM 4050 O O . LEU B 1 212 ? -39.597 -12.655 -14.543 1 76.5 212 LEU B O 1
ATOM 4054 N N . ASP B 1 213 ? -40.04 -11.008 -13.099 1 76.53 213 ASP B N 1
ATOM 4055 C CA . ASP B 1 213 ? -41.477 -11.245 -13.188 1 76.53 213 ASP B CA 1
ATOM 4056 C C . ASP B 1 213 ? -42.015 -10.845 -14.56 1 76.53 213 ASP B C 1
ATOM 4058 O O . ASP B 1 213 ? -42.977 -11.439 -15.053 1 76.53 213 ASP B O 1
ATOM 4062 N N . LEU B 1 214 ? -41.38 -9.938 -15.134 1 81.55 214 LEU B N 1
ATOM 4063 C CA . LEU B 1 214 ? -41.801 -9.463 -16.448 1 81.55 214 LEU B CA 1
ATOM 4064 C C . LEU B 1 214 ? -41.254 -10.362 -17.552 1 81.55 214 LEU B C 1
ATOM 4066 O O . LEU B 1 214 ? -41.482 -10.106 -18.736 1 81.55 214 LEU B O 1
ATOM 4070 N N . GLY B 1 215 ? -40.56 -11.403 -17.147 1 77.51 215 GLY B N 1
ATOM 4071 C CA . GLY B 1 215 ? -40.129 -12.417 -18.096 1 77.51 215 GLY B CA 1
ATOM 4072 C C . GLY B 1 215 ? -38.706 -12.213 -18.582 1 77.51 215 GLY B C 1
ATOM 4073 O O . GLY B 1 215 ? -38.262 -12.882 -19.517 1 77.51 215 GLY B O 1
ATOM 4074 N N . ALA B 1 216 ? -38.103 -11.226 -17.944 1 76.67 216 ALA B N 1
ATOM 4075 C CA . ALA B 1 216 ? -36.72 -11.031 -18.373 1 76.67 216 ALA B CA 1
ATOM 4076 C C . ALA B 1 216 ? -35.823 -12.152 -17.856 1 76.67 216 ALA B C 1
ATOM 4078 O O . ALA B 1 216 ? -36.001 -12.631 -16.733 1 76.67 216 ALA B O 1
ATOM 4079 N N . GLY B 1 217 ? -34.971 -12.697 -18.691 1 79.26 217 GLY B N 1
ATOM 4080 C CA . GLY B 1 217 ? -34.003 -13.7 -18.275 1 79.26 217 GLY B CA 1
ATOM 4081 C C . GLY B 1 217 ? -32.951 -13.156 -17.328 1 79.26 217 GLY B C 1
ATOM 4082 O O . GLY B 1 217 ? -32.84 -11.942 -17.146 1 79.26 217 GLY B O 1
ATOM 4083 N N . HIS B 1 218 ? -32.282 -14.022 -16.684 1 77.05 218 HIS B N 1
ATOM 4084 C CA . HIS B 1 218 ? -31.276 -13.653 -15.695 1 77.05 218 HIS B CA 1
ATOM 4085 C C . HIS B 1 218 ? -30.172 -12.807 -16.321 1 77.05 218 HIS B C 1
ATOM 4087 O O . HIS B 1 218 ? -29.735 -11.815 -15.733 1 77.05 218 HIS B O 1
ATOM 4093 N N . LEU B 1 219 ? -29.759 -13.191 -17.466 1 80.98 219 LEU B N 1
ATOM 4094 C CA . LEU B 1 219 ? -28.686 -12.461 -18.132 1 80.98 219 LEU B CA 1
ATOM 4095 C C . LEU B 1 219 ? -29.155 -11.074 -18.558 1 80.98 219 LEU B C 1
ATOM 4097 O O . LEU B 1 219 ? -28.401 -10.103 -18.466 1 80.98 219 LEU B O 1
ATOM 4101 N N . ARG B 1 220 ? -30.388 -11.026 -18.968 1 83.45 220 ARG B N 1
ATOM 4102 C CA . ARG B 1 220 ? -30.954 -9.736 -19.348 1 83.45 220 ARG B CA 1
ATOM 4103 C C . ARG B 1 220 ? -31.12 -8.831 -18.132 1 83.45 220 ARG B C 1
ATOM 4105 O O . ARG B 1 220 ? -30.849 -7.631 -18.203 1 83.45 220 ARG B O 1
ATOM 4112 N N . THR B 1 221 ? -31.618 -9.416 -17.062 1 82.09 221 THR B N 1
ATOM 4113 C CA . THR B 1 221 ? -31.769 -8.653 -15.828 1 82.09 221 THR B CA 1
ATOM 4114 C C . THR B 1 221 ? -30.414 -8.164 -15.326 1 82.09 221 THR B C 1
ATOM 4116 O O . THR B 1 221 ? -30.289 -7.026 -14.868 1 82.09 221 THR B O 1
ATOM 4119 N N . LEU B 1 222 ? -29.406 -9.006 -15.508 1 82.53 222 LEU B N 1
ATOM 4120 C CA . LEU B 1 222 ? -28.059 -8.65 -15.075 1 82.53 222 LEU B CA 1
ATOM 4121 C C . LEU B 1 222 ? -27.527 -7.464 -15.871 1 82.53 222 LEU B C 1
ATOM 4123 O O . LEU B 1 222 ? -27.095 -6.465 -15.292 1 82.53 222 LEU B O 1
ATOM 4127 N N . PHE B 1 223 ? -27.606 -7.498 -17.13 1 85.97 223 PHE B N 1
ATOM 4128 C CA . PHE B 1 223 ? -26.941 -6.517 -17.98 1 85.97 223 PHE B CA 1
ATOM 4129 C C . PHE B 1 223 ? -27.813 -5.28 -18.163 1 85.97 223 PHE B C 1
ATOM 4131 O O . PHE B 1 223 ? -27.299 -4.173 -18.337 1 85.97 223 PHE B O 1
ATOM 4138 N N . LYS B 1 224 ? -29.176 -5.401 -17.97 1 86.61 224 LYS B N 1
ATOM 4139 C CA . LYS B 1 224 ? -30.063 -4.276 -18.248 1 86.61 224 LYS B CA 1
ATOM 4140 C C . LYS B 1 224 ? -30.52 -3.603 -16.957 1 86.61 224 LYS B C 1
ATOM 4142 O O . LYS B 1 224 ? -30.933 -2.442 -16.968 1 86.61 224 LYS B O 1
ATOM 4147 N N . VAL B 1 225 ? -30.427 -4.316 -15.914 1 84.05 225 VAL B N 1
ATOM 4148 C CA . VAL B 1 225 ? -30.936 -3.741 -14.673 1 84.05 225 VAL B CA 1
ATOM 4149 C C . VAL B 1 225 ? -29.804 -3.625 -13.655 1 84.05 225 VAL B C 1
ATOM 4151 O O . VAL B 1 225 ? -29.444 -2.521 -13.24 1 84.05 225 VAL B O 1
ATOM 4154 N N . VAL B 1 226 ? -29.146 -4.693 -13.432 1 85.41 226 VAL B N 1
ATOM 4155 C CA . VAL B 1 226 ? -28.171 -4.746 -12.347 1 85.41 226 VAL B CA 1
ATOM 4156 C C . VAL B 1 226 ? -26.945 -3.913 -12.713 1 85.41 226 VAL B C 1
ATOM 4158 O O . VAL B 1 226 ? -26.509 -3.062 -11.934 1 85.41 226 VAL B O 1
ATOM 4161 N N . VAL B 1 227 ? -26.413 -4.095 -13.901 1 87.74 227 VAL B N 1
ATOM 4162 C CA . VAL B 1 227 ? -25.17 -3.452 -14.313 1 87.74 227 VAL B CA 1
ATOM 4163 C C . VAL B 1 227 ? -25.367 -1.939 -14.375 1 87.74 227 VAL B C 1
ATOM 4165 O O . VAL B 1 227 ? -24.573 -1.179 -13.816 1 87.74 227 VAL B O 1
ATOM 4168 N N . PRO B 1 228 ? -26.457 -1.507 -14.969 1 88 228 PRO B N 1
ATOM 4169 C CA . PRO B 1 228 ? -26.679 -0.06 -14.999 1 88 228 PRO B CA 1
ATOM 4170 C C . PRO B 1 228 ? -26.835 0.542 -13.604 1 88 228 PRO B C 1
ATOM 4172 O O . PRO B 1 228 ? -26.381 1.662 -13.357 1 88 228 PRO B O 1
ATOM 4175 N N . LEU B 1 229 ? -27.479 -0.182 -12.762 1 84.57 229 LEU B N 1
ATOM 4176 C CA . LEU B 1 229 ? -27.686 0.327 -11.41 1 84.57 229 LEU B CA 1
ATOM 4177 C C . LEU B 1 229 ? -26.391 0.275 -10.606 1 84.57 229 LEU B C 1
ATOM 4179 O O . LEU B 1 229 ? -26.241 0.997 -9.617 1 84.57 229 LEU B O 1
ATOM 4183 N N . ALA B 1 230 ? -25.403 -0.509 -11.056 1 90.25 230 ALA B N 1
ATOM 4184 C CA . ALA B 1 230 ? -24.145 -0.681 -10.334 1 90.25 230 ALA B CA 1
ATOM 4185 C C . ALA B 1 230 ? -23.057 0.224 -10.904 1 90.25 230 ALA B C 1
ATOM 4187 O O . ALA B 1 230 ? -21.91 0.188 -10.451 1 90.25 230 ALA B O 1
ATOM 4188 N N . ILE B 1 231 ? -23.353 1.056 -11.851 1 90.6 231 ILE B N 1
ATOM 4189 C CA . ILE B 1 231 ? -22.389 1.873 -12.579 1 90.6 231 ILE B CA 1
ATOM 4190 C C . ILE B 1 231 ? -21.602 2.74 -11.598 1 90.6 231 ILE B C 1
ATOM 4192 O O . ILE B 1 231 ? -20.377 2.845 -11.697 1 90.6 231 ILE B O 1
ATOM 4196 N N . PRO B 1 232 ? -22.251 3.326 -10.568 1 86.83 232 PRO B N 1
ATOM 4197 C CA . PRO B 1 232 ? -21.453 4.103 -9.616 1 86.83 232 PRO B CA 1
ATOM 4198 C C . PRO B 1 232 ? -20.431 3.25 -8.869 1 86.83 232 PRO B C 1
ATOM 4200 O O . PRO B 1 232 ? -19.305 3.696 -8.633 1 86.83 232 PRO B O 1
ATOM 4203 N N . GLY B 1 233 ? -20.876 2.086 -8.53 1 91.14 233 GLY B N 1
ATOM 4204 C CA . GLY B 1 233 ? -19.95 1.163 -7.896 1 91.14 233 GLY B CA 1
ATOM 4205 C C . GLY B 1 233 ? -18.845 0.694 -8.824 1 91.14 233 GLY B C 1
ATOM 4206 O O . GLY B 1 233 ? -17.693 0.558 -8.407 1 91.14 233 GLY B O 1
ATOM 4207 N N . ILE B 1 234 ? -19.173 0.467 -10.112 1 94.1 234 ILE B N 1
ATOM 4208 C CA . ILE B 1 234 ? -18.196 0.043 -11.109 1 94.1 234 ILE B CA 1
ATOM 4209 C C . ILE B 1 234 ? -17.17 1.152 -11.332 1 94.1 234 ILE B C 1
ATOM 4211 O O . ILE B 1 234 ? -15.963 0.898 -11.334 1 94.1 234 ILE B O 1
ATOM 4215 N N . ALA B 1 235 ? -17.625 2.361 -11.459 1 91.79 235 ALA B N 1
ATOM 4216 C CA . ALA B 1 235 ? -16.739 3.501 -11.678 1 91.79 235 ALA B CA 1
ATOM 4217 C C . ALA B 1 235 ? -15.775 3.68 -10.508 1 91.79 235 ALA B C 1
ATOM 4219 O O . ALA B 1 235 ? -14.574 3.875 -10.709 1 91.79 235 ALA B O 1
ATOM 4220 N N . SER B 1 236 ? -16.281 3.57 -9.306 1 90.03 236 SER B N 1
ATOM 4221 C CA . SER B 1 236 ? -15.442 3.692 -8.118 1 90.03 236 SER B CA 1
ATOM 4222 C C . SER B 1 236 ? -14.419 2.564 -8.045 1 90.03 236 SER B C 1
ATOM 4224 O O . SER B 1 236 ? -13.244 2.801 -7.757 1 90.03 236 SER B O 1
ATOM 4226 N N . GLY B 1 237 ? -14.87 1.376 -8.325 1 93.57 237 GLY B N 1
ATOM 4227 C CA . GLY B 1 237 ? -13.979 0.227 -8.306 1 93.57 237 GLY B CA 1
ATOM 4228 C C . GLY B 1 237 ? -12.872 0.313 -9.339 1 93.57 237 GLY B C 1
ATOM 4229 O O . GLY B 1 237 ? -11.724 -0.036 -9.058 1 93.57 237 GLY B O 1
ATOM 4230 N N . VAL B 1 238 ? -13.204 0.796 -10.49 1 94.68 238 VAL B N 1
ATOM 4231 C CA . VAL B 1 238 ? -12.243 0.907 -11.582 1 94.68 238 VAL B CA 1
ATOM 4232 C C . VAL B 1 238 ? -11.144 1.898 -11.206 1 94.68 238 VAL B C 1
ATOM 4234 O O . VAL B 1 238 ? -9.958 1.624 -11.401 1 94.68 238 VAL B O 1
ATOM 4237 N N . LEU B 1 239 ? -11.482 2.91 -10.607 1 90.87 239 LEU B N 1
ATOM 4238 C CA . LEU B 1 239 ? -10.508 3.935 -10.247 1 90.87 239 LEU B CA 1
ATOM 4239 C C . LEU B 1 239 ? -9.597 3.449 -9.125 1 90.87 239 LEU B C 1
ATOM 4241 O O . LEU B 1 239 ? -8.374 3.579 -9.212 1 90.87 239 LEU B O 1
ATOM 4245 N N . ILE B 1 240 ? -10.213 2.922 -8.131 1 89.26 240 ILE B N 1
ATOM 4246 C CA . ILE B 1 240 ? -9.475 2.546 -6.93 1 89.26 240 ILE B CA 1
ATOM 4247 C C . ILE B 1 240 ? -8.567 1.355 -7.234 1 89.26 240 ILE B C 1
ATOM 4249 O O . ILE B 1 240 ? -7.583 1.121 -6.528 1 89.26 240 ILE B O 1
ATOM 4253 N N . THR B 1 241 ? -8.882 0.616 -8.28 1 94.81 241 THR B N 1
ATOM 4254 C CA . THR B 1 241 ? -8.063 -0.521 -8.684 1 94.81 241 THR B CA 1
ATOM 4255 C C . THR B 1 241 ? -6.999 -0.091 -9.69 1 94.81 241 THR B C 1
ATOM 4257 O O . THR B 1 241 ? -5.836 -0.484 -9.577 1 94.81 241 THR B O 1
ATOM 4260 N N . PHE B 1 242 ? -7.334 0.787 -10.64 1 95.33 242 PHE B N 1
ATOM 4261 C CA . PHE B 1 242 ? -6.461 1.165 -11.746 1 95.33 242 PHE B CA 1
ATOM 4262 C C . PHE B 1 242 ? -5.275 1.98 -11.245 1 95.33 242 PHE B C 1
ATOM 4264 O O . PHE B 1 242 ? -4.136 1.743 -11.652 1 95.33 242 PHE B O 1
ATOM 4271 N N . ILE B 1 243 ? -5.51 2.849 -10.401 1 91.88 243 ILE B N 1
ATOM 4272 C CA . ILE B 1 243 ? -4.496 3.821 -10.007 1 91.88 243 ILE B CA 1
ATOM 4273 C C . ILE B 1 243 ? -3.364 3.114 -9.265 1 91.88 243 ILE B C 1
ATOM 4275 O O . ILE B 1 243 ? -2.196 3.232 -9.643 1 91.88 243 ILE B O 1
ATOM 4279 N N . PRO B 1 244 ? -3.679 2.317 -8.232 1 92.68 244 PRO B N 1
ATOM 4280 C CA . PRO B 1 244 ? -2.573 1.621 -7.57 1 92.68 244 PRO B CA 1
ATOM 4281 C C . PRO B 1 244 ? -1.906 0.583 -8.47 1 92.68 244 PRO B C 1
ATOM 4283 O O . PRO B 1 244 ? -0.702 0.342 -8.352 1 92.68 244 PRO B O 1
ATOM 4286 N N . ALA B 1 245 ? -2.652 -0.005 -9.349 1 96.01 245 ALA B N 1
ATOM 4287 C CA . ALA B 1 245 ? -2.064 -0.966 -10.28 1 96.01 245 ALA B CA 1
ATOM 4288 C C . ALA B 1 245 ? -1.073 -0.284 -11.218 1 96.01 245 ALA B C 1
ATOM 4290 O O . ALA B 1 245 ? -0.026 -0.848 -11.542 1 96.01 245 ALA B O 1
ATOM 4291 N N . LEU B 1 246 ? -1.413 0.879 -11.631 1 95.21 246 LEU B N 1
ATOM 4292 C CA . LEU B 1 246 ? -0.558 1.648 -12.528 1 95.21 246 LEU B CA 1
ATOM 4293 C C . LEU B 1 246 ? 0.768 1.988 -11.856 1 95.21 246 LEU B C 1
ATOM 4295 O O . LEU B 1 246 ? 1.818 1.973 -12.502 1 95.21 246 LEU B O 1
ATOM 4299 N N . GLY B 1 247 ? 0.734 2.274 -10.615 1 94.14 247 GLY B N 1
ATOM 4300 C CA . GLY B 1 247 ? 1.926 2.674 -9.885 1 94.14 247 GLY B CA 1
ATOM 4301 C C . GLY B 1 247 ? 2.578 1.529 -9.133 1 94.14 247 GLY B C 1
ATOM 4302 O O . GLY B 1 247 ? 3.443 1.75 -8.283 1 94.14 247 GLY B O 1
ATOM 4303 N N . ALA B 1 248 ? 2.209 0.306 -9.425 1 94.88 248 ALA B N 1
ATOM 4304 C CA . ALA B 1 248 ? 2.714 -0.843 -8.678 1 94.88 248 ALA B CA 1
ATOM 4305 C C . ALA B 1 248 ? 4.207 -1.043 -8.922 1 94.88 248 ALA B C 1
ATOM 4307 O O . ALA B 1 248 ? 4.673 -0.959 -10.061 1 94.88 248 ALA B O 1
ATOM 4308 N N . TYR B 1 249 ? 4.923 -1.306 -7.85 1 94.1 249 TYR B N 1
ATOM 4309 C CA . TYR B 1 249 ? 6.366 -1.509 -7.918 1 94.1 249 TYR B CA 1
ATOM 4310 C C . TYR B 1 249 ? 6.745 -2.899 -7.421 1 94.1 249 TYR B C 1
ATOM 4312 O O . TYR B 1 249 ? 7.413 -3.657 -8.127 1 94.1 249 TYR B O 1
ATOM 4320 N N . LEU B 1 250 ? 6.273 -3.267 -6.244 1 93.24 250 LEU B N 1
ATOM 4321 C CA . LEU B 1 250 ? 6.771 -4.436 -5.527 1 93.24 250 LEU B CA 1
ATOM 4322 C C . LEU B 1 250 ? 6.373 -5.722 -6.243 1 93.24 250 LEU B C 1
ATOM 4324 O O . LEU B 1 250 ? 7.202 -6.617 -6.428 1 93.24 250 LEU B O 1
ATOM 4328 N N . THR B 1 251 ? 5.109 -5.765 -6.659 1 95.74 251 THR B N 1
ATOM 4329 C CA . THR B 1 251 ? 4.6 -6.975 -7.296 1 95.74 251 THR B CA 1
ATOM 4330 C C . THR B 1 251 ? 5.347 -7.257 -8.596 1 95.74 251 THR B C 1
ATOM 4332 O O . THR B 1 251 ? 5.904 -8.342 -8.775 1 95.74 251 THR B O 1
ATOM 4335 N N . PRO B 1 252 ? 5.471 -6.241 -9.464 1 96.96 252 PRO B N 1
ATOM 4336 C CA . PRO B 1 252 ? 6.245 -6.497 -10.68 1 96.96 252 PRO B CA 1
ATOM 4337 C C . PRO B 1 252 ? 7.72 -6.773 -10.393 1 96.96 252 PRO B C 1
ATOM 4339 O O . PRO B 1 252 ? 8.366 -7.523 -11.13 1 96.96 252 PRO B O 1
ATOM 4342 N N . ASP B 1 253 ? 8.235 -6.221 -9.394 1 94.96 253 ASP B N 1
ATOM 4343 C CA . ASP B 1 253 ? 9.644 -6.417 -9.066 1 94.96 253 ASP B CA 1
ATOM 4344 C C . ASP B 1 253 ? 9.912 -7.855 -8.63 1 94.96 253 ASP B C 1
ATOM 4346 O O . ASP B 1 253 ? 10.932 -8.442 -9 1 94.96 253 ASP B O 1
ATOM 4350 N N . LEU B 1 254 ? 8.999 -8.414 -7.856 1 94.85 254 LEU B N 1
ATOM 4351 C CA . LEU B 1 254 ? 9.231 -9.726 -7.263 1 94.85 254 LEU B CA 1
ATOM 4352 C C . LEU B 1 254 ? 8.771 -10.836 -8.202 1 94.85 254 LEU B C 1
ATOM 4354 O O . LEU B 1 254 ? 9.396 -11.897 -8.27 1 94.85 254 LEU B O 1
ATOM 4358 N N . LEU B 1 255 ? 7.726 -10.556 -8.911 1 96.54 255 LEU B N 1
ATOM 4359 C CA . LEU B 1 255 ? 7.128 -11.623 -9.707 1 96.54 255 LEU B CA 1
ATOM 4360 C C . LEU B 1 255 ? 7.569 -11.527 -11.164 1 96.54 255 LEU B C 1
ATOM 4362 O O . LEU B 1 255 ? 7.443 -12.493 -11.92 1 96.54 255 LEU B O 1
ATOM 4366 N N . GLY B 1 256 ? 8.032 -10.312 -11.512 1 95.7 256 GLY B N 1
ATOM 4367 C CA . GLY B 1 256 ? 8.313 -10.064 -12.917 1 95.7 256 GLY B CA 1
ATOM 4368 C C . GLY B 1 256 ? 9.77 -10.28 -13.281 1 95.7 256 GLY B C 1
ATOM 4369 O O . GLY B 1 256 ? 10.619 -10.435 -12.401 1 95.7 256 GLY B O 1
ATOM 4370 N N . GLY B 1 257 ? 10.054 -10.392 -14.565 1 93.87 257 GLY B N 1
ATOM 4371 C CA . GLY B 1 257 ? 11.391 -10.457 -15.134 1 93.87 257 GLY B CA 1
ATOM 4372 C C . GLY B 1 257 ? 11.805 -9.175 -15.832 1 93.87 257 GLY B C 1
ATOM 4373 O O . GLY B 1 257 ? 11.127 -8.152 -15.717 1 93.87 257 GLY B O 1
ATOM 4374 N N . PRO B 1 258 ? 12.886 -9.212 -16.467 1 91.94 258 PRO B N 1
ATOM 4375 C CA . PRO B 1 258 ? 13.408 -8.024 -17.148 1 91.94 258 PRO B CA 1
ATOM 4376 C C . PRO B 1 258 ? 12.408 -7.421 -18.132 1 91.94 258 PRO B C 1
ATOM 4378 O O . PRO B 1 258 ? 12.342 -6.198 -18.279 1 91.94 258 PRO B O 1
ATOM 4381 N N . ASP B 1 259 ? 11.574 -8.268 -18.675 1 92.66 259 ASP B N 1
ATOM 4382 C CA . ASP B 1 259 ? 10.654 -7.798 -19.706 1 92.66 259 ASP B CA 1
ATOM 4383 C C . ASP B 1 259 ? 9.288 -7.462 -19.112 1 92.66 259 ASP B C 1
ATOM 4385 O O . ASP B 1 259 ? 8.367 -7.081 -19.838 1 92.66 259 ASP B O 1
ATOM 4389 N N . SER B 1 260 ? 9.172 -7.603 -17.845 1 94.94 260 SER B N 1
ATOM 4390 C CA . SER B 1 260 ? 7.86 -7.392 -17.241 1 94.94 260 SER B CA 1
ATOM 4391 C C . SER B 1 260 ? 7.879 -6.211 -16.276 1 94.94 260 SER B C 1
ATOM 4393 O O . SER B 1 260 ? 6.952 -6.037 -15.482 1 94.94 260 SER B O 1
ATOM 4395 N N . GLN B 1 261 ? 8.96 -5.431 -16.417 1 94.62 261 GLN B N 1
ATOM 4396 C CA . GLN B 1 261 ? 9.083 -4.253 -15.566 1 94.62 261 GLN B CA 1
ATOM 4397 C C . GLN B 1 261 ? 8.053 -3.192 -15.942 1 94.62 261 GLN B C 1
ATOM 4399 O O . GLN B 1 261 ? 7.731 -3.022 -17.12 1 94.62 261 GLN B O 1
ATOM 4404 N N . MET B 1 262 ? 7.528 -2.57 -14.964 1 96.91 262 MET B N 1
ATOM 4405 C CA . MET B 1 262 ? 6.623 -1.44 -15.157 1 96.91 262 MET B CA 1
ATOM 4406 C C . MET B 1 262 ? 7.334 -0.12 -14.877 1 96.91 262 MET B C 1
ATOM 4408 O O . MET B 1 262 ? 8.486 -0.111 -14.439 1 96.91 262 MET B O 1
ATOM 4412 N N . ILE B 1 263 ? 6.712 0.969 -15.171 1 96.88 263 ILE B N 1
ATOM 4413 C CA . ILE B 1 263 ? 7.328 2.291 -15.127 1 96.88 263 ILE B CA 1
ATOM 4414 C C . ILE B 1 263 ? 7.868 2.562 -13.725 1 96.88 263 ILE B C 1
ATOM 4416 O O . ILE B 1 263 ? 8.911 3.2 -13.567 1 96.88 263 ILE B O 1
ATOM 4420 N N . ALA B 1 264 ? 7.215 2.068 -12.712 1 95.74 264 ALA B N 1
ATOM 4421 C CA . ALA B 1 264 ? 7.662 2.293 -11.34 1 95.74 264 ALA B CA 1
ATOM 4422 C C . ALA B 1 264 ? 9.003 1.613 -11.081 1 95.74 264 ALA B C 1
ATOM 4424 O O . ALA B 1 264 ? 9.83 2.125 -10.323 1 95.74 264 ALA B O 1
ATOM 4425 N N . ASN B 1 265 ? 9.247 0.481 -11.702 1 96.91 265 ASN B N 1
ATOM 4426 C CA . ASN B 1 265 ? 10.527 -0.207 -11.575 1 96.91 265 ASN B CA 1
ATOM 4427 C C . ASN B 1 265 ? 11.659 0.592 -12.214 1 96.91 265 ASN B C 1
ATOM 4429 O O . ASN B 1 265 ? 12.771 0.635 -11.683 1 96.91 265 ASN B O 1
ATOM 4433 N N . ILE B 1 266 ? 11.349 1.21 -13.292 1 96.92 266 ILE B N 1
ATOM 4434 C CA . ILE B 1 266 ? 12.336 2.028 -13.987 1 96.92 266 ILE B CA 1
ATOM 4435 C C . ILE B 1 266 ? 12.652 3.271 -13.158 1 96.92 266 ILE B C 1
ATOM 4437 O O . ILE B 1 266 ? 13.813 3.675 -13.052 1 96.92 266 ILE B O 1
ATOM 4441 N N . ILE B 1 267 ? 11.667 3.853 -12.57 1 96.55 267 ILE B N 1
ATOM 4442 C CA . ILE B 1 267 ? 11.846 5.009 -11.698 1 96.55 267 ILE B CA 1
ATOM 4443 C C . ILE B 1 267 ? 12.776 4.645 -10.542 1 96.55 267 ILE B C 1
ATOM 4445 O O . ILE B 1 267 ? 13.731 5.369 -10.254 1 96.55 267 ILE B O 1
ATOM 4449 N N . GLU B 1 268 ? 12.481 3.528 -9.931 1 95.45 268 GLU B N 1
ATOM 4450 C CA . GLU B 1 268 ? 13.312 3.074 -8.82 1 95.45 268 GLU B CA 1
ATOM 4451 C C . GLU B 1 268 ? 14.764 2.896 -9.254 1 95.45 268 GLU B C 1
ATOM 4453 O O . GLU B 1 268 ? 15.685 3.282 -8.532 1 95.45 268 GLU B O 1
ATOM 4458 N N . ARG B 1 269 ? 14.981 2.372 -10.396 1 96.04 269 ARG B N 1
ATOM 4459 C CA . ARG B 1 269 ? 16.325 2.132 -10.911 1 96.04 269 ARG B CA 1
ATOM 4460 C C . ARG B 1 269 ? 17.062 3.446 -11.15 1 96.04 269 ARG B C 1
ATOM 4462 O O . ARG B 1 269 ? 18.277 3.526 -10.958 1 96.04 269 ARG B O 1
ATOM 4469 N N . GLN B 1 270 ? 16.34 4.465 -11.609 1 95.86 270 GLN B N 1
ATOM 4470 C CA . GLN B 1 270 ? 16.963 5.758 -11.876 1 95.86 270 GLN B CA 1
ATOM 4471 C C . GLN B 1 270 ? 17.439 6.416 -10.584 1 95.86 270 GLN B C 1
ATOM 4473 O O . GLN B 1 270 ? 18.512 7.021 -10.549 1 95.86 270 GLN B O 1
ATOM 4478 N N . PHE B 1 271 ? 16.682 6.264 -9.528 1 93.51 271 PHE B N 1
ATOM 4479 C CA . PHE B 1 271 ? 17.023 6.917 -8.27 1 93.51 271 PHE B CA 1
ATOM 4480 C C . PHE B 1 271 ? 18.09 6.127 -7.522 1 93.51 271 PHE B C 1
ATOM 4482 O O . PHE B 1 271 ? 18.902 6.705 -6.796 1 93.51 271 PHE B O 1
ATOM 4489 N N . LYS B 1 272 ? 18.054 4.861 -7.624 1 90.22 272 LYS B N 1
ATOM 4490 C CA . LYS B 1 272 ? 18.936 4.007 -6.834 1 90.22 272 LYS B CA 1
ATOM 4491 C C . LYS B 1 272 ? 20.214 3.679 -7.601 1 90.22 272 LYS B C 1
ATOM 4493 O O . LYS B 1 272 ? 21.215 4.389 -7.481 1 90.22 272 LYS B O 1
ATOM 4498 N N . ARG B 1 273 ? 20.144 2.825 -8.571 1 90.1 273 ARG B N 1
ATOM 4499 C CA . ARG B 1 273 ? 21.318 2.284 -9.248 1 90.1 273 ARG B CA 1
ATOM 4500 C C . ARG B 1 273 ? 21.936 3.318 -10.183 1 90.1 273 ARG B C 1
ATOM 4502 O O . ARG B 1 273 ? 23.151 3.525 -10.172 1 90.1 273 ARG B O 1
ATOM 4509 N N . ALA B 1 274 ? 21.143 4.037 -10.924 1 93.23 274 ALA B N 1
ATOM 4510 C CA . ALA B 1 274 ? 21.636 4.97 -11.934 1 93.23 274 ALA B CA 1
ATOM 4511 C C . ALA B 1 274 ? 21.988 6.318 -11.31 1 93.23 274 ALA B C 1
ATOM 4513 O O . ALA B 1 274 ? 22.685 7.129 -11.924 1 93.23 274 ALA B O 1
ATOM 4514 N N . ASN B 1 275 ? 21.453 6.575 -10.181 1 93.2 275 ASN B N 1
ATOM 4515 C CA . ASN B 1 275 ? 21.649 7.851 -9.501 1 93.2 275 ASN B CA 1
ATOM 4516 C C . ASN B 1 275 ? 21.366 9.029 -10.428 1 93.2 275 ASN B C 1
ATOM 4518 O O . ASN B 1 275 ? 22.106 10.014 -10.431 1 93.2 275 ASN B O 1
ATOM 4522 N N . ASP B 1 276 ? 20.484 8.807 -11.323 1 96.09 276 ASP B N 1
ATOM 4523 C CA . ASP B 1 276 ? 20.001 9.873 -12.196 1 96.09 276 ASP B CA 1
ATOM 4524 C C . ASP B 1 276 ? 18.692 10.46 -11.673 1 96.09 276 ASP B C 1
ATOM 4526 O O . ASP B 1 276 ? 17.625 10.216 -12.241 1 96.09 276 ASP B O 1
ATOM 4530 N N . TRP B 1 277 ? 18.819 11.312 -10.699 1 95.35 277 TRP B N 1
ATOM 4531 C CA . TRP B 1 277 ? 17.677 11.85 -9.966 1 95.35 277 TRP B CA 1
ATOM 4532 C C . TRP B 1 277 ? 16.83 12.749 -10.861 1 95.35 277 TRP B C 1
ATOM 4534 O O . TRP B 1 277 ? 15.6 12.662 -10.853 1 95.35 277 TRP B O 1
ATOM 4544 N N . PRO B 1 278 ? 17.437 13.555 -11.701 1 97.32 278 PRO B N 1
ATOM 4545 C CA . PRO B 1 278 ? 16.609 14.407 -12.558 1 97.32 278 PRO B CA 1
ATOM 4546 C C . PRO B 1 278 ? 15.728 13.604 -13.513 1 97.32 278 PRO B C 1
ATOM 4548 O O . PRO B 1 278 ? 14.541 13.905 -13.664 1 97.32 278 PRO B O 1
ATOM 4551 N N . PHE B 1 279 ? 16.339 12.574 -14.122 1 97.58 279 PHE B N 1
ATOM 4552 C CA . PHE B 1 279 ? 15.549 11.762 -15.041 1 97.58 279 PHE B CA 1
ATOM 4553 C C . PHE B 1 279 ? 14.512 10.942 -14.283 1 97.58 279 PHE B C 1
ATOM 4555 O O . PHE B 1 279 ? 13.375 10.798 -14.737 1 97.58 279 PHE B O 1
ATOM 4562 N N . GLY B 1 280 ? 14.877 10.401 -13.076 1 96.96 280 GLY B N 1
ATOM 4563 C CA . GLY B 1 280 ? 13.906 9.725 -12.23 1 96.96 280 GLY B CA 1
ATOM 4564 C C . GLY B 1 280 ? 12.742 10.612 -11.831 1 96.96 280 GLY B C 1
ATOM 4565 O O . GLY B 1 280 ? 11.593 10.167 -11.814 1 96.96 280 GLY B O 1
ATOM 4566 N N . ALA B 1 281 ? 13.077 11.832 -11.567 1 96.99 281 ALA B N 1
ATOM 4567 C CA . ALA B 1 281 ? 12.054 12.806 -11.197 1 96.99 281 ALA B CA 1
ATOM 4568 C C . ALA B 1 281 ? 11.101 13.068 -12.36 1 96.99 281 ALA B C 1
ATOM 4570 O O . ALA B 1 281 ? 9.883 13.116 -12.174 1 96.99 281 ALA B O 1
ATOM 4571 N N . ALA B 1 282 ? 11.643 13.206 -13.507 1 97.74 282 ALA B N 1
ATOM 4572 C CA . ALA B 1 282 ? 10.807 13.445 -14.681 1 97.74 282 ALA B CA 1
ATOM 4573 C C . ALA B 1 282 ? 9.86 12.274 -14.928 1 97.74 282 ALA B C 1
ATOM 4575 O O . ALA B 1 282 ? 8.669 12.473 -15.177 1 97.74 282 ALA B O 1
ATOM 4576 N N . LEU B 1 283 ? 10.379 11.071 -14.87 1 97.44 283 LEU B N 1
ATOM 4577 C CA . LEU B 1 283 ? 9.551 9.882 -15.041 1 97.44 283 LEU B CA 1
ATOM 4578 C C . LEU B 1 283 ? 8.468 9.814 -13.97 1 97.44 283 LEU B C 1
ATOM 4580 O O . LEU B 1 283 ? 7.326 9.451 -14.259 1 97.44 283 LEU B O 1
ATOM 4584 N N . SER B 1 284 ? 8.834 10.141 -12.775 1 96.16 284 SER B N 1
ATOM 4585 C CA . SER B 1 284 ? 7.907 10.129 -11.648 1 96.16 284 SER B CA 1
ATOM 4586 C C . SER B 1 284 ? 6.742 11.085 -11.88 1 96.16 284 SER B C 1
ATOM 4588 O O . SER B 1 284 ? 5.584 10.725 -11.662 1 96.16 284 SER B O 1
ATOM 4590 N N . PHE B 1 285 ? 7.025 12.237 -12.28 1 95.33 285 PHE B N 1
ATOM 4591 C CA . PHE B 1 285 ? 5.973 13.237 -12.418 1 95.33 285 PHE B CA 1
ATOM 4592 C C . PHE B 1 285 ? 5.142 12.979 -13.669 1 95.33 285 PHE B C 1
ATOM 4594 O O . PHE B 1 285 ? 3.953 13.303 -13.709 1 95.33 285 PHE B O 1
ATOM 4601 N N . LEU B 1 286 ? 5.732 12.354 -14.693 1 95.98 286 LEU B N 1
ATOM 4602 C CA . LEU B 1 286 ? 4.904 11.905 -15.807 1 95.98 286 LEU B CA 1
ATOM 4603 C C . LEU B 1 286 ? 3.868 10.888 -15.339 1 95.98 286 LEU B C 1
ATOM 4605 O O . LEU B 1 286 ? 2.707 10.943 -15.751 1 95.98 286 LEU B O 1
ATOM 4609 N N . LEU B 1 287 ? 4.345 9.948 -14.554 1 94.26 287 LEU B N 1
ATOM 4610 C CA . LEU B 1 287 ? 3.419 8.98 -13.977 1 94.26 287 LEU B CA 1
ATOM 4611 C C . LEU B 1 287 ? 2.36 9.678 -13.131 1 94.26 287 LEU B C 1
ATOM 4613 O O . LEU B 1 287 ? 1.179 9.325 -13.191 1 94.26 287 LEU B O 1
ATOM 4617 N N . MET B 1 288 ? 2.743 10.642 -12.359 1 92.57 288 MET B N 1
ATOM 4618 C CA . MET B 1 288 ? 1.823 11.387 -11.503 1 92.57 288 MET B CA 1
ATOM 4619 C C . MET B 1 288 ? 0.788 12.134 -12.337 1 92.57 288 MET B C 1
ATOM 4621 O O . MET B 1 288 ? -0.399 12.135 -12.005 1 92.57 288 MET B O 1
ATOM 4625 N N . TYR B 1 289 ? 1.251 12.785 -13.395 1 92.89 289 TYR B N 1
ATOM 4626 C CA . TYR B 1 289 ? 0.319 13.485 -14.272 1 92.89 289 TYR B CA 1
ATOM 4627 C C . TYR B 1 289 ? -0.71 12.524 -14.855 1 92.89 289 TYR B C 1
ATOM 4629 O O . TYR B 1 289 ? -1.901 12.838 -14.912 1 92.89 289 TYR B O 1
ATOM 4637 N N . LEU B 1 290 ? -0.235 11.394 -15.239 1 90.87 290 LEU B N 1
ATOM 4638 C CA . LEU B 1 290 ? -1.135 10.383 -15.785 1 90.87 290 LEU B CA 1
ATOM 4639 C C . LEU B 1 290 ? -2.162 9.951 -14.744 1 90.87 290 LEU B C 1
ATOM 4641 O O . LEU B 1 290 ? -3.344 9.795 -15.059 1 90.87 290 LEU B O 1
ATOM 4645 N N . THR B 1 291 ? -1.717 9.755 -13.586 1 89.92 291 THR B N 1
ATOM 4646 C CA . THR B 1 291 ? -2.605 9.361 -12.498 1 89.92 291 THR B CA 1
ATOM 4647 C C . THR B 1 291 ? -3.641 10.447 -12.225 1 89.92 291 THR B C 1
ATOM 4649 O O . THR B 1 291 ? -4.826 10.152 -12.051 1 89.92 291 THR B O 1
ATOM 4652 N N . PHE B 1 292 ? -3.261 11.697 -12.194 1 89.21 292 PHE B N 1
ATOM 4653 C CA . PHE B 1 292 ? -4.167 12.808 -11.927 1 89.21 292 PHE B CA 1
ATOM 4654 C C . PHE B 1 292 ? -5.181 12.962 -13.054 1 89.21 292 PHE B C 1
ATOM 4656 O O . PHE B 1 292 ? -6.332 13.332 -12.814 1 89.21 292 PHE B O 1
ATOM 4663 N N . ILE B 1 293 ? -4.747 12.732 -14.201 1 90.06 293 ILE B N 1
ATOM 4664 C CA . ILE B 1 293 ? -5.658 12.768 -15.34 1 90.06 293 ILE B CA 1
ATOM 4665 C C . ILE B 1 293 ? -6.718 11.68 -15.188 1 90.06 293 ILE B C 1
ATOM 4667 O O . ILE B 1 293 ? -7.905 11.924 -15.417 1 90.06 293 ILE B O 1
ATOM 4671 N N . ALA B 1 294 ? -6.28 10.514 -14.803 1 85.57 294 ALA B N 1
ATOM 4672 C CA . ALA B 1 294 ? -7.222 9.42 -14.581 1 85.57 294 ALA B CA 1
ATOM 4673 C C . ALA B 1 294 ? -8.238 9.781 -13.501 1 85.57 294 ALA B C 1
ATOM 4675 O O . ALA B 1 294 ? -9.432 9.508 -13.646 1 85.57 294 ALA B O 1
ATOM 4676 N N . ILE B 1 295 ? -7.838 10.421 -12.497 1 85.14 295 ILE B N 1
ATOM 4677 C CA . ILE B 1 295 ? -8.709 10.847 -11.406 1 85.14 295 ILE B CA 1
ATOM 4678 C C . ILE B 1 295 ? -9.683 11.91 -11.909 1 85.14 295 ILE B C 1
ATOM 4680 O O . ILE B 1 295 ? -10.874 11.87 -11.59 1 85.14 295 ILE B O 1
ATOM 4684 N N . ALA B 1 296 ? -9.2 12.861 -12.677 1 86.61 296 ALA B N 1
ATOM 4685 C CA . ALA B 1 296 ? -10.026 13.942 -13.209 1 86.61 296 ALA B CA 1
ATOM 4686 C C . ALA B 1 296 ? -11.124 13.397 -14.119 1 86.61 296 ALA B C 1
ATOM 4688 O O . ALA B 1 296 ? -12.268 13.854 -14.063 1 86.61 296 ALA B O 1
ATOM 4689 N N . ILE B 1 297 ? -10.747 12.48 -14.857 1 84.4 297 ILE B N 1
ATOM 4690 C CA . ILE B 1 297 ? -11.718 11.865 -15.756 1 84.4 297 ILE B CA 1
ATOM 4691 C C . ILE B 1 297 ? -12.817 11.186 -14.942 1 84.4 297 ILE B C 1
ATOM 4693 O O . ILE B 1 297 ? -14.002 11.322 -15.252 1 84.4 297 ILE B O 1
ATOM 4697 N N . GLN B 1 298 ? -12.472 10.521 -13.934 1 78.57 298 GLN B N 1
ATOM 4698 C CA . GLN B 1 298 ? -13.437 9.849 -13.071 1 78.57 298 GLN B CA 1
ATOM 4699 C C . GLN B 1 298 ? -14.344 10.856 -12.37 1 78.57 298 GLN B C 1
ATOM 4701 O O . GLN B 1 298 ? -15.542 10.614 -12.208 1 78.57 298 GLN B O 1
ATOM 4706 N N . ALA B 1 299 ? -13.792 11.915 -11.913 1 76.98 299 ALA B N 1
ATOM 4707 C CA . ALA B 1 299 ? -14.565 12.953 -11.236 1 76.98 299 ALA B CA 1
ATOM 4708 C C . ALA B 1 299 ? -15.63 13.536 -12.161 1 76.98 299 ALA B C 1
ATOM 4710 O O . ALA B 1 299 ? -16.753 13.806 -11.732 1 76.98 299 ALA B O 1
ATOM 4711 N N . VAL B 1 300 ? -15.307 13.637 -13.382 1 77.44 300 VAL B N 1
ATOM 4712 C CA . VAL B 1 300 ? -16.227 14.205 -14.361 1 77.44 300 VAL B CA 1
ATOM 4713 C C . VAL B 1 300 ? -17.317 13.19 -14.697 1 77.44 300 VAL B C 1
ATOM 4715 O O . VAL B 1 300 ? -18.488 13.551 -14.841 1 77.44 300 VAL B O 1
ATOM 4718 N N . LEU B 1 301 ? -16.927 11.967 -14.703 1 74.09 301 LEU B N 1
ATOM 4719 C CA . LEU B 1 301 ? -17.883 10.914 -15.026 1 74.09 301 LEU B CA 1
ATOM 4720 C C . LEU B 1 301 ? -18.864 10.699 -13.878 1 74.09 301 LEU B C 1
ATOM 4722 O O . LEU B 1 301 ? -20.034 10.381 -14.107 1 74.09 301 LEU B O 1
ATOM 4726 N N . ASN B 1 302 ? -18.371 10.755 -12.659 1 68.59 302 ASN B N 1
ATOM 4727 C CA . ASN B 1 302 ? -19.229 10.594 -11.49 1 68.59 302 ASN B CA 1
ATOM 4728 C C . ASN B 1 302 ? -20.2 11.762 -11.342 1 68.59 302 ASN B C 1
ATOM 4730 O O . ASN B 1 302 ? -21.302 11.595 -10.817 1 68.59 302 ASN B O 1
ATOM 4734 N N . ARG B 1 303 ? -19.785 12.908 -11.593 1 62.25 303 ARG B N 1
ATOM 4735 C CA . ARG B 1 303 ? -20.684 14.057 -11.556 1 62.25 303 ARG B CA 1
ATOM 4736 C C . ARG B 1 303 ? -21.837 13.882 -12.538 1 62.25 303 ARG B C 1
ATOM 4738 O O . ARG B 1 303 ? -22.939 14.383 -12.306 1 62.25 303 ARG B O 1
ATOM 4745 N N . LYS B 1 304 ? -21.622 13.183 -13.556 1 55.55 304 LYS B N 1
ATOM 4746 C CA . LYS B 1 304 ? -22.668 13 -14.558 1 55.55 304 LYS B CA 1
ATOM 4747 C C . LYS B 1 304 ? -23.584 11.837 -14.191 1 55.55 304 LYS B C 1
ATOM 4749 O O . LYS B 1 304 ? -24.644 11.66 -14.795 1 55.55 304 LYS B O 1
ATOM 4754 N N . ALA B 1 305 ? -23.101 10.973 -13.365 1 53.28 305 ALA B N 1
ATOM 4755 C CA . ALA B 1 305 ? -24.001 9.879 -13.008 1 53.28 305 ALA B CA 1
ATOM 4756 C C . ALA B 1 305 ? -25.187 10.387 -12.194 1 53.28 305 ALA B C 1
ATOM 4758 O O . ALA B 1 305 ? -25.01 11.12 -11.218 1 53.28 305 ALA B O 1
ATOM 4759 N N . PRO B 1 306 ? -26.316 10.425 -12.653 1 46.24 306 PRO B N 1
ATOM 4760 C CA . PRO B 1 306 ? -27.547 10.927 -12.038 1 46.24 306 PRO B CA 1
ATOM 4761 C C . PRO B 1 306 ? -27.736 10.434 -10.606 1 46.24 306 PRO B C 1
ATOM 4763 O O . PRO B 1 306 ? -27.324 9.319 -10.274 1 46.24 306 PRO B O 1
ATOM 4766 N N . GLU B 1 307 ? -27.512 11.203 -9.536 1 42.1 307 GLU B N 1
ATOM 4767 C CA . GLU B 1 307 ? -28.159 10.814 -8.287 1 42.1 307 GLU B CA 1
ATOM 4768 C C . GLU B 1 307 ? -29.468 10.075 -8.55 1 42.1 307 GLU B C 1
ATOM 4770 O O . GLU B 1 307 ? -30.325 10.563 -9.289 1 42.1 307 GLU B O 1
ATOM 4775 N N . ALA B 1 308 ? -29.493 8.782 -8.657 1 36.2 308 ALA B N 1
ATOM 4776 C CA . ALA B 1 308 ? -30.844 8.231 -8.589 1 36.2 308 ALA B CA 1
ATOM 4777 C C . ALA B 1 308 ? -31.649 8.889 -7.472 1 36.2 308 ALA B C 1
ATOM 4779 O O . ALA B 1 308 ? -31.359 8.692 -6.29 1 36.2 308 ALA B O 1
ATOM 4780 N N . LYS B 1 309 ? -32.047 10.109 -7.415 1 33.38 309 LYS B N 1
ATOM 4781 C CA . LYS B 1 309 ? -33.177 10.65 -6.666 1 33.38 309 LYS B CA 1
ATOM 4782 C C . LYS B 1 309 ? -34.31 9.632 -6.568 1 33.38 309 LYS B C 1
ATOM 4784 O O . LYS B 1 309 ? -34.902 9.255 -7.581 1 33.38 309 LYS B O 1
ATOM 4789 N N . GLY B 1 310 ? -34.06 8.621 -5.691 1 26.61 310 GLY B N 1
ATOM 4790 C CA . GLY B 1 310 ? -35.347 8.298 -5.095 1 26.61 310 GLY B CA 1
ATOM 4791 C C . GLY B 1 310 ? -36.099 9.518 -4.6 1 26.61 310 GLY B C 1
ATOM 4792 O O . GLY B 1 310 ? -35.498 10.565 -4.348 1 26.61 310 GLY B O 1
#

Secondary structure (DSSP, 8-state):
--HHHHHHHHHHHHHHHHHHHHHHHHHHHHHIIIIIHHHHHHHHHTTEEESSSS-EEE---SHHHHHHTSHHHHHHHHHHHHHHHHHHHHHHHHHHHHHHHHHHS-HHHHHHHHHHHHGGGGS-HHHHHHHHHHHHSTTSHHHHHHHHHHHHHHHHHHHTT-----PPPPP--SSSHHHHHHHHHHHHHHHHHHHHHHHHHTS-HHHHHHHHHTT--HHHHIIIIIHHHTHHHHHHHHHHHHHHHHT--HHHHHH--GGG--HHHHHHHHHTTS--HHHHHHHHHHHHHHHHHHHHHHHHHHHHS-----/--HHHHHHHHHHHHHHHHHHHHHHHHHHHHHIIIIIHHHHHHHHHTTEEESSSS-EEE---SHHHHHHTSHHHHHHHHHHHHHHHHHHHHHHHHHHHHHHHHHHS-HHHHHHHHHHHHGGGGS-HHHHHHHHHHHHSTTSHHHHHHHHHHHHHHHHHHHTT-----PPPPP--SSSHHHHHHHHHHHHHHHHHHHHHHHHHTS-HHHHHHHHHTT--HHHHIIIIIHHHTHHHHHHHHHHHHHHHHT--HHHHHH--GGG--HHHHHHHHHTTS--HHHHHHHHHHHHHHHHHHHHHHHHHHHHS-----

Solvent-accessible surface area (backbone atoms only — not comparable to full-atom values): 31147 Å² total; per-residue (Å²): 126,73,67,60,58,54,52,52,53,51,46,53,46,52,60,38,39,53,55,36,46,60,34,30,44,58,39,52,47,44,47,42,60,67,43,50,44,22,47,51,51,37,53,48,33,17,21,27,43,74,79,52,92,84,43,73,46,72,71,74,45,62,61,33,52,55,56,46,61,33,68,73,47,38,49,31,45,52,47,23,50,49,51,15,47,51,28,33,50,51,20,47,66,42,19,49,37,33,20,52,30,42,57,71,40,54,72,70,53,28,52,53,53,52,48,62,53,48,48,64,74,70,42,44,66,69,56,54,51,52,17,46,46,55,32,35,32,66,90,8,56,54,36,52,49,48,42,50,51,46,49,48,47,15,48,51,29,42,71,72,72,40,77,54,58,71,84,79,72,68,58,84,48,51,4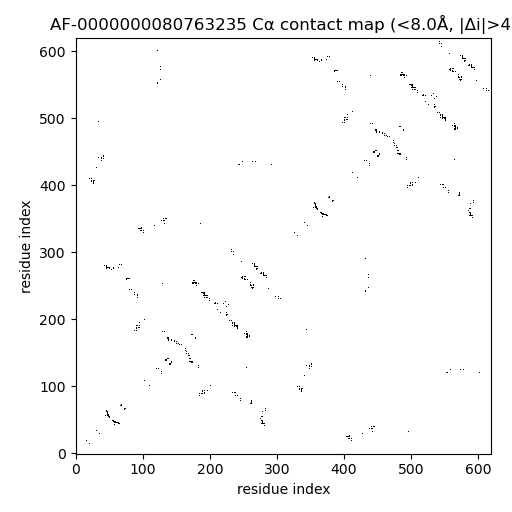6,27,58,65,28,26,42,52,49,49,29,66,70,37,27,48,47,23,21,52,38,32,27,59,34,51,58,66,49,61,64,62,58,56,48,49,39,46,70,73,66,43,48,70,70,50,39,41,65,68,44,49,46,63,66,26,41,70,13,47,55,50,11,44,50,63,26,27,53,57,48,44,49,41,38,67,58,30,62,73,29,18,29,90,88,29,55,30,49,38,45,54,33,50,40,21,52,58,81,62,56,34,50,21,50,21,27,24,49,45,49,51,52,46,50,52,44,51,49,54,50,51,52,48,54,56,53,55,70,64,48,70,74,77,76,120,125,73,69,59,59,54,52,53,53,53,45,53,47,50,61,38,40,54,54,34,47,59,34,30,45,57,37,52,46,44,46,42,61,67,44,52,45,22,49,50,51,37,54,49,32,16,21,27,43,74,79,51,93,85,41,74,45,72,71,75,43,60,61,32,51,54,57,46,62,32,69,73,47,38,51,32,45,52,47,23,51,48,51,15,48,51,28,33,49,49,20,48,66,43,20,49,36,34,21,51,32,43,56,70,40,53,73,72,53,28,52,53,53,51,47,60,52,47,48,64,76,70,41,46,64,70,56,55,51,51,17,46,46,53,31,36,33,65,89,8,56,52,37,50,48,49,43,49,50,46,50,47,47,16,49,50,28,44,71,72,72,38,78,56,58,70,83,78,70,69,58,82,46,51,44,28,57,66,27,25,43,52,48,48,28,65,71,36,26,49,47,23,21,51,39,33,28,58,35,48,58,69,50,62,65,62,58,56,48,48,39,45,70,72,65,43,48,71,68,51,38,40,63,68,45,48,46,64,66,26,41,68,14,48,55,50,10,46,51,63,26,28,53,57,47,44,48,42,38,66,58,29,62,75,30,18,29,91,87,30,54,29,49,40,46,53,31,52,39,21,53,58,80,62,56,35,50,20,50,20,26,24,51,46,50,52,52,45,52,52,46,52,49,55,50,51,53,48,54,57,53,54,70,64,48,70,74,79,74,122

Radius of gyration: 28.09 Å; Cα contacts (8 Å, |Δi|>4): 761; chains: 2; bounding box: 86×88×59 Å

InterPro domains:
  IPR000515 ABC transporter type 1, transmembrane domain MetI-like [PF00528] (95-304)
  IPR000515 ABC transporter type 1, transmembrane domain MetI-like [PS50928] (77-298)
  IPR000515 ABC transporter type 1, transmembrane domain MetI-like [cd06261] (77-293)
  IPR035906 MetI-like superfamily [G3DSA:1.10.3720.10] (17-307)
  IPR035906 MetI-like superfamily [SSF161098] (20-300)

Foldseek 3Di:
DVVVVVVVVVVVVVVVVVVVVVVVPPVVCCCCVPPVVVLVVLLQLLQWFDPDLPDIDRPNHNVLVVVCCPPVNVVQLVLLLVLLQVLLVVLQVVQLVLLVCLLPDDPVVVVVSLCVLCVVVVDDLVVVLVVLCQQQPQPHPVQVVVQVVLQVVQVVCVVVVHHRDPHRDGDNCFAAQNQLSVSLNVNLSSLLNVLLNVQQNPDDVVQLVVCVVVVHDPVCCCVPPRCLSSVLSNLRSSLSSSLCSSLDQPSCVRGHHPVNHHLNPVLVCCVPVVVTSNSSSSSVVVSVVVSVVSVVVSVVVNVPSDPPPD/DVVVVVVVVVVVVVVVVVVVVVVVPPVVCCCCVPPVVVLVVLLQLLQWFDPDLPDIDRPNHNVLVVVCCPPVNVVQLVLLLVLLQVLLVVLQVVQLVLLVVLLPDDPVVVVVSLCVLCVVVVDDLVVVLVVLCQQQPQPHPVQVVVQVVLQVVQVVCVVVVHHRDPHRDGDNCFAAQNQLSVSLNVNLSSLLNVLLNVQQNPDDVVLLVVCVVVVHDPVCCCVPPRCLSSVLSSLRSSLSSSLCSSLDQPSCVRGHHPVNHHLNPVLVCCVPVVVTSNSSSSSVVVSVVVSVVSVVVSVVVNVPSDPPPD

Nearest PDB structures (foldseek):
  8zx1-assembly1_B  TM=8.661E-01  e=2.060E-15  Escherichia coli
  2onk-assembly2_I  TM=8.580E-01  e=6.526E-08  Archaeoglobus fulgidus
  8y5f-assembly1_C  TM=7.565E-01  e=9.405E-08  Escherichia coli
  7ahd-assembly1_B  TM=6.034E-01  e=1.344E-04  Lactococcus lactis subsp. lactis
  7ahh-assembly1_B  TM=5.765E-01  e=2.222E-04  Lactococcus lactis subsp. lactis

Sequence (620 aa):
MGGGLENLMEQSWKQAKAVFAAALGPPLVWLVLFFLAPMAIVWAYSFGHNVGLTEIAISGTFHNYARAIEPLYLKIFLKSVWVAGLTTGLCLVIGFPVALAITFASDKAKAWLLLLIMLPFWTNLLIRTYALIAVLRTEGYVNQGLEWFWKGGSGLATLIGLQPLGDFQPLELLHNNFAVILGLVYVHLPFMVLPLYSALDRLDKSLLEASLDLGAGHLRTLFKVVVPLAIPGIASGVLITFIPALGAYLTPDLLGGPDSQMIANIIERQFKRANDWPFGAALSFLLMYLTFIAIAIQAVLNRKAPEAKGMGGGLENLMEQSWKQAKAVFAAALGPPLVWLVLFFLAPMAIVWAYSFGHNVGLTEIAISGTFHNYARAIEPLYLKIFLKSVWVAGLTTGLCLVIGFPVALAITFASDKAKAWLLLLIMLPFWTNLLIRTYALIAVLRTEGYVNQGLEWFWKGGSGLATLIGLQPLGDFQPLELLHNNFAVILGLVYVHLPFMVLPLYSALDRLDKSLLEASLDLGAGHLRTLFKVVVPLAIPGIASGVLITFIPALGAYLTPDLLGGPDSQMIANIIERQFKRANDWPFGAALSFLLMYLTFIAIAIQAVLNRKAPEAKG

pLDDT: mean 84.62, std 14.67, range [26.61, 98.31]

Organism: Caulobacter vibrioides (strain ATCC 19089 / CIP 103742 / CB 15) (NCBI:txid190650)